Protein 3BY7 (pdb70)

Nearest PDB structures (foldseek):
  3by7-assembly1_A  TM=1.013E+00  e=6.788E-13  uncultured marine organism
  3by7-assembly1_C  TM=1.006E+00  e=1.537E-12  uncultured marine organism
  3by7-assembly1_D  TM=9.996E-01  e=2.019E-12  uncultured marine organism
  7xm1-assembly1_A  TM=9.573E-01  e=9.671E-11  synthetic construct
  7eq9-assembly1_A  TM=9.601E-01  e=1.496E-10  synthetic construct

B-factor: mean 41.87, std 3.25, range [25.96, 72.73]

Structure (mmCIF, N/CA/C/O backbone):
data_3BY7
#
_entry.id   3BY7
#
_cell.length_a   108.250
_cell.length_b   77.180
_cell.length_c   71.470
_cell.angle_alpha   90.000
_cell.angle_beta   113.820
_cell.angle_gamma   90.000
#
_symmetry.space_group_name_H-M   'C 1 2 1'
#
loop_
_entity.id
_entity.type
_entity.pdbx_description
1 polymer 'uncharacterized protein'
2 water water
#
loop_
_atom_site.group_PDB
_atom_site.id
_atom_site.type_symbol
_atom_site.label_atom_id
_atom_site.label_alt_id
_atom_site.label_comp_id
_atom_site.label_asym_id
_atom_site.label_entity_id
_atom_site.label_seq_id
_atom_site.pdbx_PDB_ins_code
_atom_site.Cartn_x
_atom_site.Cartn_y
_atom_site.Cartn_z
_atom_site.occupancy
_atom_site.B_iso_or_equiv
_atom_site.auth_seq_id
_atom_site.auth_comp_id
_atom_site.auth_asym_id
_atom_site.auth_atom_id
_atom_site.pdbx_PDB_model_num
ATOM 1 N N . LYS A 1 3 ? -71.566 50.991 0.295 1.00 42.15 2 LYS A N 1
ATOM 2 C CA . LYS A 1 3 ? -71.687 50.370 1.652 1.00 42.33 2 LYS A CA 1
ATOM 3 C C . LYS A 1 3 ? -72.377 48.999 1.538 1.00 42.41 2 LYS A C 1
ATOM 4 O O . LYS A 1 3 ? -73.435 48.893 0.928 1.00 42.04 2 LYS A O 1
ATOM 9 N N . ASN A 1 4 ? -71.779 47.965 2.132 1.00 42.40 3 ASN A N 1
ATOM 10 C CA . ASN A 1 4 ? -72.249 46.577 1.990 1.00 42.21 3 ASN A CA 1
ATOM 11 C C . ASN A 1 4 ? -72.176 45.816 3.323 1.00 41.56 3 ASN A C 1
ATOM 12 O O . ASN A 1 4 ? -71.158 45.202 3.630 1.00 42.23 3 ASN A O 1
ATOM 17 N N . ILE A 1 5 ? -73.262 45.852 4.095 1.00 40.98 4 ILE A N 1
ATOM 18 C CA . ILE A 1 5 ? -73.308 45.242 5.417 1.00 40.70 4 ILE A CA 1
ATOM 19 C C . ILE A 1 5 ? -73.672 43.767 5.292 1.00 40.85 4 ILE A C 1
ATOM 20 O O . ILE A 1 5 ? -74.719 43.432 4.745 1.00 40.42 4 ILE A O 1
ATOM 25 N N . LYS A 1 6 ? -72.796 42.892 5.798 1.00 40.94 5 LYS A N 1
ATOM 26 C CA . LYS A 1 6 ? -73.011 41.450 5.733 1.00 40.73 5 LYS A CA 1
ATOM 27 C C . LYS A 1 6 ? -72.612 40.816 7.056 1.00 40.66 5 LYS A C 1
ATOM 28 O O . LYS A 1 6 ? -71.956 41.456 7.879 1.00 40.83 5 LYS A O 1
ATOM 33 N N . ILE A 1 7 ? -73.026 39.566 7.259 1.00 40.68 6 ILE A N 1
ATOM 34 C CA . ILE A 1 7 ? -72.650 38.802 8.446 1.00 40.94 6 ILE A CA 1
ATOM 35 C C . ILE A 1 7 ? -71.759 37.642 8.058 1.00 41.39 6 ILE A C 1
ATOM 36 O O . ILE A 1 7 ? -72.153 36.797 7.267 1.00 42.24 6 ILE A O 1
ATOM 49 N N . ARG A 1 9 ? -69.759 34.287 9.335 1.00 41.64 8 ARG A N 1
ATOM 50 C CA . ARG A 1 9 ? -69.444 33.301 10.357 1.00 41.62 8 ARG A CA 1
ATOM 51 C C . ARG A 1 9 ? -67.968 32.972 10.204 1.00 40.57 8 ARG A C 1
ATOM 52 O O . ARG A 1 9 ? -67.542 32.481 9.168 1.00 41.33 8 ARG A O 1
ATOM 60 N N . LEU A 1 10 ? -67.178 33.246 11.222 1.00 39.77 9 LEU A N 1
ATOM 61 C CA . LEU A 1 10 ? -65.771 32.903 11.150 1.00 40.20 9 LEU A CA 1
ATOM 62 C C . LEU A 1 10 ? -65.528 31.444 11.488 1.00 40.53 9 LEU A C 1
ATOM 63 O O . LEU A 1 10 ? -66.380 30.768 12.019 1.00 41.07 9 LEU A O 1
ATOM 68 N N . VAL A 1 11 ? -64.344 30.975 11.143 1.00 40.91 10 VAL A N 1
ATOM 69 C CA . VAL A 1 11 ? -63.953 29.590 11.338 1.00 41.03 10 VAL A CA 1
ATOM 70 C C . VAL A 1 11 ? -63.725 29.339 12.837 1.00 41.29 10 VAL A C 1
ATOM 71 O O . VAL A 1 11 ? -63.813 28.218 13.310 1.00 41.32 10 VAL A O 1
ATOM 75 N N . THR A 1 12 ? -63.475 30.413 13.579 1.00 41.82 11 THR A N 1
ATOM 76 C CA . THR A 1 12 ? -63.404 30.393 15.039 1.00 41.91 11 THR A CA 1
ATOM 77 C C . THR A 1 12 ? -64.782 30.344 15.734 1.00 42.48 11 THR A C 1
ATOM 78 O O . THR A 1 12 ? -64.839 30.360 16.963 1.00 43.09 11 THR A O 1
ATOM 82 N N . GLY A 1 13 ? -65.881 30.314 14.977 1.00 42.49 12 GLY A N 1
ATOM 83 C CA . GLY A 1 13 ? -67.221 30.162 15.561 1.00 42.13 12 GLY A CA 1
ATOM 84 C C . GLY A 1 13 ? -68.066 31.434 15.627 1.00 42.16 12 GLY A C 1
ATOM 85 O O . GLY A 1 13 ? -69.295 31.378 15.617 1.00 42.66 12 GLY A O 1
ATOM 86 N N . GLU A 1 14 ? -67.412 32.579 15.662 1.00 41.68 13 GLU A N 1
ATOM 87 C CA . GLU A 1 14 ? -68.072 33.847 15.901 1.00 42.92 13 GLU A CA 1
ATOM 88 C C . GLU A 1 14 ? -68.885 34.297 14.697 1.00 41.45 13 GLU A C 1
ATOM 89 O O . GLU A 1 14 ? -68.630 33.867 13.575 1.00 41.28 13 GLU A O 1
ATOM 95 N N . ASP A 1 15 ? -69.856 35.178 14.950 1.00 41.29 14 ASP A N 1
ATOM 96 C CA . ASP A 1 15 ? -70.603 35.870 13.904 1.00 41.09 14 ASP A CA 1
ATOM 97 C C . ASP A 1 15 ? -70.245 37.334 13.946 1.00 40.77 14 ASP A C 1
ATOM 98 O O . ASP A 1 15 ? -70.450 37.985 14.966 1.00 40.53 14 ASP A O 1
ATOM 103 N N . ILE A 1 16 ? -69.716 37.846 12.835 1.00 41.12 15 ILE A N 1
ATOM 104 C CA . ILE A 1 16 ? -69.275 39.244 12.722 1.00 41.39 15 ILE A CA 1
ATOM 105 C C . ILE A 1 16 ? -70.210 40.011 11.774 1.00 41.59 15 ILE A C 1
ATOM 106 O O . ILE A 1 16 ? -70.688 39.451 10.790 1.00 42.64 15 ILE A O 1
ATOM 111 N N . ILE A 1 17 ? -70.467 41.285 12.059 1.00 40.77 16 ILE A N 1
ATOM 112 C CA . ILE A 1 17 ? -71.250 42.118 11.149 1.00 40.55 16 ILE A CA 1
ATOM 113 C C . ILE A 1 17 ? -70.477 43.396 10.849 1.00 41.25 16 ILE A C 1
ATOM 114 O O . ILE A 1 17 ? -69.948 44.053 11.751 1.00 41.86 16 ILE A O 1
ATOM 119 N N . GLY A 1 18 ? -70.410 43.749 9.571 1.00 41.22 17 GLY A N 1
ATOM 120 C CA . GLY A 1 18 ? -69.633 44.904 9.165 1.00 41.37 17 GLY A CA 1
ATOM 121 C C . GLY A 1 18 ? -69.776 45.254 7.698 1.00 41.34 17 GLY A C 1
ATOM 122 O O . GLY A 1 18 ? -70.415 44.529 6.932 1.00 40.98 17 GLY A O 1
ATOM 123 N N . ASN A 1 19 ? -69.183 46.390 7.330 1.00 41.43 18 ASN A N 1
ATOM 124 C CA . ASN A 1 19 ? -69.102 46.836 5.949 1.00 41.21 18 ASN A CA 1
ATOM 125 C C . ASN A 1 19 ? -67.960 46.111 5.224 1.00 41.31 18 ASN A C 1
ATOM 126 O O . ASN A 1 19 ? -66.784 46.361 5.476 1.00 41.23 18 ASN A O 1
ATOM 131 N N . ILE A 1 20 ? -68.339 45.243 4.295 1.00 41.42 19 ILE A N 1
ATOM 132 C CA . ILE A 1 20 ? -67.452 44.261 3.683 1.00 41.15 19 ILE A CA 1
ATOM 133 C C . ILE A 1 20 ? -67.135 44.646 2.253 1.00 40.81 19 ILE A C 1
ATOM 134 O O . ILE A 1 20 ? -68.033 45.018 1.510 1.00 40.90 19 ILE A O 1
ATOM 139 N N . SER A 1 21 ? -65.869 44.541 1.868 1.00 40.88 20 SER A N 1
ATOM 140 C CA . SER A 1 21 ? -65.482 44.583 0.454 1.00 41.24 20 SER A CA 1
ATOM 141 C C . SER A 1 21 ? -64.469 43.484 0.168 1.00 41.19 20 SER A C 1
ATOM 142 O O . SER A 1 21 ? -63.539 43.292 0.938 1.00 40.49 20 SER A O 1
ATOM 145 N N . GLU A 1 22 ? -64.677 42.761 -0.935 1.00 41.99 21 GLU A N 1
ATOM 146 C CA . GLU A 1 22 ? -63.867 41.581 -1.297 1.00 42.64 21 GLU A CA 1
ATOM 147 C C . GLU A 1 22 ? -62.949 41.873 -2.489 1.00 42.45 21 GLU A C 1
ATOM 148 O O . GLU A 1 22 ? -63.346 41.694 -3.636 1.00 42.72 21 GLU A O 1
ATOM 154 N N . SER A 1 23 ? -61.727 42.316 -2.211 1.00 42.75 22 SER A N 1
ATOM 155 C CA . SER A 1 23 ? -60.705 42.518 -3.243 1.00 42.57 22 SER A CA 1
ATOM 156 C C . SER A 1 23 ? -59.619 41.452 -3.112 1.00 42.33 22 SER A C 1
ATOM 157 O O . SER A 1 23 ? -59.285 41.041 -2.010 1.00 42.86 22 SER A O 1
ATOM 160 N N . GLN A 1 24 ? -59.047 41.017 -4.229 1.00 43.01 23 GLN A N 1
ATOM 161 C CA . GLN A 1 24 ? -58.101 39.887 -4.225 1.00 43.24 23 GLN A CA 1
ATOM 162 C C . GLN A 1 24 ? -58.839 38.690 -3.601 1.00 43.07 23 GLN A C 1
ATOM 163 O O . GLN A 1 24 ? -60.066 38.560 -3.792 1.00 44.45 23 GLN A O 1
ATOM 169 N N . GLY A 1 25 ? -58.127 37.838 -2.856 1.00 41.82 24 GLY A N 1
ATOM 170 C CA . GLY A 1 25 ? -58.779 36.801 -2.039 1.00 41.95 24 GLY A CA 1
ATOM 171 C C . GLY A 1 25 ? -58.902 37.222 -0.578 1.00 41.79 24 GLY A C 1
ATOM 172 O O . GLY A 1 25 ? -58.816 36.384 0.325 1.00 42.34 24 GLY A O 1
ATOM 173 N N . LEU A 1 26 ? -59.086 38.523 -0.351 1.00 41.10 25 LEU A N 1
ATOM 174 C CA . LEU A 1 26 ? -59.139 39.099 0.989 1.00 40.73 25 LEU A CA 1
ATOM 175 C C . LEU A 1 26 ? -60.416 39.896 1.201 1.00 40.78 25 LEU A C 1
ATOM 176 O O . LEU A 1 26 ? -60.929 40.546 0.282 1.00 40.68 25 LEU A O 1
ATOM 181 N N . ILE A 1 27 ? -60.899 39.869 2.433 1.00 40.05 26 ILE A N 1
ATOM 182 C CA . ILE A 1 27 ? -62.084 40.586 2.807 1.00 39.81 26 ILE A CA 1
ATOM 183 C C . ILE A 1 27 ? -61.635 41.712 3.708 1.00 40.13 26 ILE A C 1
ATOM 184 O O . ILE A 1 27 ? -60.927 41.467 4.675 1.00 40.47 26 ILE A O 1
ATOM 189 N N . THR A 1 28 ? -62.004 4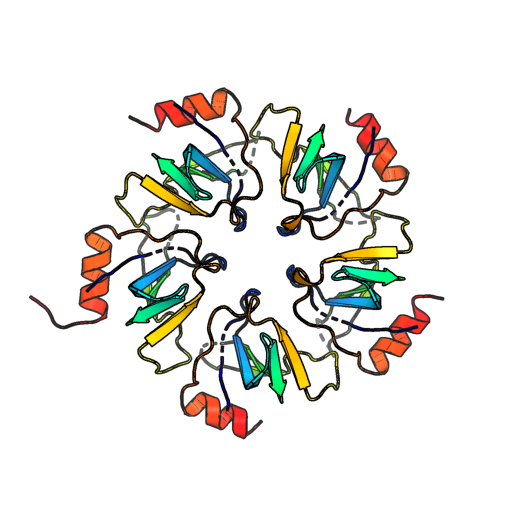2.946 3.371 1.00 40.60 27 THR A N 1
ATOM 190 C CA . THR A 1 28 ? -61.727 44.088 4.243 1.00 40.88 27 THR A CA 1
ATOM 191 C C . THR A 1 28 ? -63.006 44.476 4.955 1.00 41.36 27 THR A C 1
ATOM 192 O O . THR A 1 28 ? -64.027 44.703 4.304 1.00 41.83 27 THR A O 1
ATOM 196 N N . ILE A 1 29 ? -62.929 44.584 6.283 1.00 41.90 28 ILE A N 1
ATOM 197 C CA . ILE A 1 29 ? -64.084 44.908 7.118 1.00 42.23 28 ILE A CA 1
ATOM 198 C C . ILE A 1 29 ? -63.915 46.276 7.787 1.00 41.44 28 ILE A C 1
ATOM 199 O O . ILE A 1 29 ? -62.885 46.555 8.417 1.00 40.80 28 ILE A O 1
ATOM 204 N N . LYS A 1 30 ? -64.930 47.124 7.637 1.00 41.33 29 LYS A N 1
ATOM 205 C CA . LYS A 1 30 ? -64.996 48.400 8.355 1.00 40.82 29 LYS A CA 1
ATOM 206 C C . LYS A 1 30 ? -66.131 48.343 9.390 1.00 40.76 29 LYS A C 1
ATOM 207 O O . LYS A 1 30 ? -67.172 47.738 9.143 1.00 40.14 29 LYS A O 1
ATOM 212 N N . LYS A 1 31 ? -65.897 48.942 10.558 1.00 40.71 30 LYS A N 1
ATOM 213 C CA . LYS A 1 31 ? -66.880 48.975 11.653 1.00 40.43 30 LYS A CA 1
ATOM 214 C C . LYS A 1 31 ? -67.429 47.568 11.986 1.00 40.71 30 LYS A C 1
ATOM 215 O O . LYS A 1 31 ? -68.630 47.299 11.852 1.00 40.23 30 LYS A O 1
ATOM 218 N N . ALA A 1 32 ? -66.534 46.683 12.425 1.00 40.73 31 ALA A N 1
ATOM 219 C CA . ALA A 1 32 ? -66.866 45.274 12.674 1.00 40.60 31 ALA A CA 1
ATOM 220 C C . ALA A 1 32 ? -67.381 44.993 14.094 1.00 40.79 31 ALA A C 1
ATOM 221 O O . ALA A 1 32 ? -66.724 45.336 15.071 1.00 41.29 31 ALA A O 1
ATOM 223 N N . PHE A 1 33 ? -68.528 44.329 14.210 1.00 40.73 32 PHE A N 1
ATOM 224 C CA . PHE A 1 33 ? -69.073 43.957 15.523 1.00 40.82 32 PHE A CA 1
ATOM 225 C C . PHE A 1 33 ? -69.379 42.471 15.620 1.00 40.49 32 PHE A C 1
ATOM 226 O O . PHE A 1 33 ? -69.877 41.879 14.660 1.00 40.36 32 PHE A O 1
ATOM 234 N N . VAL A 1 34 ? -69.113 41.888 16.791 1.00 39.94 33 VAL A N 1
ATOM 235 C CA . VAL A 1 34 ? -69.494 40.504 17.066 1.00 39.88 33 VAL A CA 1
ATOM 236 C C . VAL A 1 34 ? -70.924 40.483 17.562 1.00 39.85 33 VAL A C 1
ATOM 237 O O . VAL A 1 34 ? -71.291 41.304 18.382 1.00 40.66 33 VAL A O 1
ATOM 241 N N . ILE A 1 35 ? -71.715 39.538 17.062 1.00 40.09 34 ILE A N 1
ATOM 242 C CA . ILE A 1 35 ? -73.091 39.328 17.505 1.00 40.20 34 ILE A CA 1
ATOM 243 C C . ILE A 1 35 ? -73.123 38.298 18.622 1.00 40.68 34 ILE A C 1
ATOM 244 O O . ILE A 1 35 ? -73.015 37.103 18.369 1.00 41.36 34 ILE A O 1
ATOM 249 N N . ILE A 1 36 ? -73.264 38.765 19.855 1.00 40.91 35 ILE A N 1
ATOM 250 C CA . ILE A 1 36 ? -73.391 37.884 21.018 1.00 40.78 35 ILE A CA 1
ATOM 251 C C . ILE A 1 36 ? -74.877 37.742 21.419 1.00 40.74 35 ILE A C 1
ATOM 252 O O . ILE A 1 36 ? -75.516 38.724 21.827 1.00 40.45 35 ILE A O 1
ATOM 257 N N . PRO A 1 37 ? -75.443 36.534 21.288 1.00 40.58 36 PRO A N 1
ATOM 258 C CA . PRO A 1 37 ? -76.807 36.301 21.750 1.00 41.17 36 PRO A CA 1
ATOM 259 C C . PRO A 1 37 ? -76.848 35.905 23.220 1.00 41.50 36 PRO A C 1
ATOM 260 O O . PRO A 1 37 ? -75.830 35.505 23.775 1.00 42.23 36 PRO A O 1
ATOM 272 N N . GLN A 1 39 ? -79.899 34.591 26.665 1.00 42.67 38 GLN A N 1
ATOM 273 C CA . GLN A 1 39 ? -81.268 34.222 27.055 1.00 41.94 38 GLN A CA 1
ATOM 274 C C . GLN A 1 39 ? -81.526 34.527 28.524 1.00 41.51 38 GLN A C 1
ATOM 275 O O . GLN A 1 39 ? -80.920 35.425 29.097 1.00 40.85 38 GLN A O 1
ATOM 278 N N . PRO A 1 45 ? -87.576 34.820 23.940 1.00 43.35 44 PRO A N 1
ATOM 279 C CA . PRO A 1 45 ? -87.256 35.864 22.962 1.00 43.27 44 PRO A CA 1
ATOM 280 C C . PRO A 1 45 ? -85.789 36.295 23.063 1.00 43.39 44 PRO A C 1
ATOM 281 O O . PRO A 1 45 ? -85.448 37.056 23.965 1.00 43.66 44 PRO A O 1
ATOM 285 N N . VAL A 1 46 ? -84.938 35.819 22.147 1.00 43.45 45 VAL A N 1
ATOM 286 C CA . VAL A 1 46 ? -83.477 35.984 22.272 1.00 43.44 45 VAL A CA 1
ATOM 287 C C . VAL A 1 46 ? -82.970 37.388 21.933 1.00 43.13 45 VAL A C 1
ATOM 288 O O . VAL A 1 46 ? -83.307 37.952 20.892 1.00 43.47 45 VAL A O 1
ATOM 292 N N . GLN A 1 47 ? -82.139 37.927 22.817 1.00 42.44 46 GLN A N 1
ATOM 293 C CA . GLN A 1 47 ? -81.598 39.266 22.665 1.00 41.98 46 GLN A CA 1
ATOM 294 C C . GLN A 1 47 ? -80.202 39.180 22.088 1.00 41.51 46 GLN A C 1
ATOM 295 O O . GLN A 1 47 ? -79.342 38.483 22.621 1.00 41.31 46 GLN A O 1
ATOM 301 N N . LEU A 1 48 ? -79.987 39.907 21.000 1.00 41.52 47 LEU A N 1
ATOM 302 C CA . LEU A 1 48 ? -78.677 39.988 20.351 1.00 41.03 47 LEU A CA 1
ATOM 303 C C . LEU A 1 48 ? -77.959 41.239 20.814 1.00 40.78 47 LEU A C 1
ATOM 304 O O . LEU A 1 48 ? -78.558 42.303 20.894 1.00 41.48 47 LEU A O 1
ATOM 309 N N . VAL A 1 49 ? -76.675 41.116 21.108 1.00 40.64 48 VAL A N 1
ATOM 310 C CA . VAL A 1 49 ? -75.862 42.277 21.458 1.00 40.28 48 VAL A CA 1
ATOM 311 C C . VAL A 1 49 ? -74.676 42.397 20.504 1.00 40.40 48 VAL A C 1
ATOM 312 O O . VAL A 1 49 ? -73.961 41.427 20.253 1.00 40.87 48 VAL A O 1
ATOM 316 N N . LEU A 1 50 ? -74.494 43.595 19.966 1.00 40.45 49 LEU A N 1
ATOM 317 C CA . LEU A 1 50 ? -73.349 43.900 19.123 1.00 40.46 49 LEU A CA 1
ATOM 318 C C . LEU A 1 50 ? -72.260 44.523 19.986 1.00 40.76 49 LEU A C 1
ATOM 319 O O . LEU A 1 50 ? -72.492 45.508 20.681 1.00 40.79 49 LEU A O 1
ATOM 324 N N . SER A 1 51 ? -71.074 43.930 19.938 1.00 41.36 50 SER A N 1
ATOM 325 C CA . SER A 1 51 ? -69.898 44.478 20.594 1.00 41.30 50 SER A CA 1
ATOM 326 C C . SER A 1 51 ? -68.738 44.535 19.610 1.00 41.52 50 SER A C 1
ATOM 327 O O . SER A 1 51 ? -68.618 43.649 18.754 1.00 41.97 50 SER A O 1
ATOM 330 N N . PRO A 1 52 ? -67.874 45.558 19.724 1.00 41.64 51 PRO A N 1
ATOM 331 C CA . PRO A 1 52 ? -66.737 45.699 18.804 1.00 41.36 51 PRO A CA 1
ATOM 332 C C . PRO A 1 52 ? -65.895 44.436 18.717 1.00 41.18 51 PRO A C 1
ATOM 333 O O . PRO A 1 52 ? -65.560 43.846 19.734 1.00 41.06 51 PRO A O 1
ATOM 337 N N . TRP A 1 53 ? -65.581 44.023 17.500 1.00 41.44 52 TRP A N 1
ATOM 338 C CA . TRP A 1 53 ? -64.948 42.733 17.262 1.00 41.57 52 TRP A CA 1
ATOM 339 C C . TRP A 1 53 ? -63.523 42.685 17.758 1.00 41.30 52 TRP A C 1
ATOM 340 O O . TRP A 1 53 ? -63.122 41.724 18.411 1.00 42.09 52 TRP A O 1
ATOM 351 N N . GLN A 1 54 ? -62.764 43.722 17.436 1.00 41.32 53 GLN A N 1
ATOM 352 C CA . GLN A 1 54 ? -61.364 43.792 17.806 1.00 41.86 53 GLN A CA 1
ATOM 353 C C . GLN A 1 54 ? -61.204 44.985 18.741 1.00 41.66 53 GLN A C 1
ATOM 354 O O . GLN A 1 54 ? -60.925 46.099 18.290 1.00 42.47 53 GLN A O 1
ATOM 360 N N . PRO A 1 55 ? -61.383 44.762 20.051 1.00 41.21 54 PRO A N 1
ATOM 361 C CA . PRO A 1 55 ? -61.341 45.872 20.999 1.00 40.83 54 PRO A CA 1
ATOM 362 C C . PRO A 1 55 ? -59.930 46.342 21.309 1.00 40.68 54 PRO A C 1
ATOM 363 O O . PRO A 1 55 ? -59.762 47.416 21.876 1.00 41.52 54 PRO A O 1
ATOM 367 N N . TYR A 1 56 ? -58.929 45.552 20.937 1.00 40.33 55 TYR A N 1
ATOM 368 C CA . TYR A 1 56 ? -57.545 45.887 21.209 1.00 40.45 55 TYR A CA 1
ATOM 369 C C . TYR A 1 56 ? -56.878 46.756 20.144 1.00 40.60 55 TYR A C 1
ATOM 370 O O . TYR A 1 56 ? -55.667 46.910 20.170 1.00 40.90 55 TYR A O 1
ATOM 379 N N . THR A 1 57 ? -57.646 47.326 19.222 1.00 40.54 56 THR A N 1
ATOM 380 C CA . THR A 1 57 ? -57.075 48.125 18.143 1.00 40.25 56 THR A CA 1
ATOM 381 C C . THR A 1 57 ? -57.973 49.280 17.732 1.00 40.71 56 THR A C 1
ATOM 382 O O . THR A 1 57 ? -59.186 49.190 17.854 1.00 40.96 56 THR A O 1
ATOM 386 N N . ASP A 1 58 ? -57.366 50.345 17.213 1.00 41.12 57 ASP A N 1
ATOM 387 C CA . ASP A 1 58 ? -58.111 51.508 16.7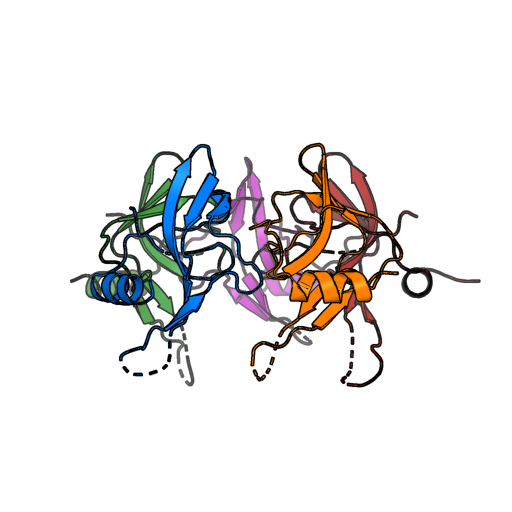31 1.00 41.54 57 ASP A CA 1
ATOM 388 C C . ASP A 1 58 ? -58.302 51.462 15.212 1.00 40.95 57 ASP A C 1
ATOM 389 O O . ASP A 1 58 ? -58.926 52.357 14.636 1.00 40.81 57 ASP A O 1
ATOM 394 N N . ASP A 1 59 ? -57.776 50.421 14.574 1.00 40.57 58 ASP A N 1
ATOM 395 C CA . ASP A 1 59 ? -57.821 50.287 13.117 1.00 40.91 58 ASP A CA 1
ATOM 396 C C . ASP A 1 59 ? -59.244 50.374 12.564 1.00 40.94 58 ASP A C 1
ATOM 397 O O . ASP A 1 59 ? -60.162 49.777 13.114 1.00 41.22 58 ASP A O 1
ATOM 402 N N . LYS A 1 60 ? -59.417 51.127 11.480 1.00 41.44 59 LYS A N 1
ATOM 403 C CA . LYS A 1 60 ? -60.730 51.313 10.863 1.00 41.62 59 LYS A CA 1
ATOM 404 C C . LYS A 1 60 ? -61.049 50.132 9.937 1.00 42.15 59 LYS A C 1
ATOM 405 O O . LYS A 1 60 ? -62.190 49.660 9.879 1.00 42.63 59 LYS A O 1
ATOM 407 N N . GLU A 1 61 ? -60.030 49.656 9.226 1.00 41.81 60 GLU A N 1
ATOM 408 C CA . GLU A 1 61 ? -60.175 48.556 8.304 1.00 41.35 60 GLU A CA 1
ATOM 409 C C . GLU A 1 61 ? -59.402 47.326 8.841 1.00 41.39 60 GLU A C 1
ATOM 410 O O . GLU A 1 61 ? -58.311 47.456 9.403 1.00 41.19 60 GLU A O 1
ATOM 412 N N . ILE A 1 62 ? -60.006 46.145 8.700 1.00 41.14 61 ILE A N 1
ATOM 413 C CA . ILE A 1 62 ? -59.413 44.883 9.129 1.00 40.60 61 ILE A CA 1
ATOM 414 C C . ILE A 1 62 ? -59.527 43.880 7.989 1.00 40.76 61 ILE A C 1
ATOM 415 O O . ILE A 1 62 ? -60.595 43.723 7.382 1.00 40.16 61 ILE A O 1
ATOM 420 N N . VAL A 1 63 ? -58.414 43.212 7.702 1.00 40.65 62 VAL A N 1
ATOM 421 C CA . VAL A 1 63 ? -58.329 42.297 6.584 1.00 40.68 62 VAL A CA 1
ATOM 422 C C . VAL A 1 63 ? -58.266 40.845 7.070 1.00 40.89 62 VAL A C 1
ATOM 423 O O . VAL A 1 63 ? -57.489 40.525 7.960 1.00 40.43 62 VAL A O 1
ATOM 427 N N . ILE A 1 64 ? -59.139 40.001 6.509 1.00 41.10 63 ILE A N 1
ATOM 428 C CA . ILE A 1 64 ? -59.136 38.554 6.755 1.00 41.90 63 ILE A CA 1
ATOM 429 C C . ILE A 1 64 ? -59.117 37.819 5.433 1.00 41.45 63 ILE A C 1
ATOM 430 O O . ILE A 1 64 ? -59.749 38.239 4.483 1.00 42.17 63 ILE A O 1
ATOM 435 N N . ASP A 1 65 ? -58.387 36.714 5.379 1.00 41.18 64 ASP A N 1
ATOM 436 C CA . ASP A 1 65 ? -58.385 35.871 4.207 1.00 40.87 64 ASP A CA 1
ATOM 437 C C . ASP A 1 65 ? -59.725 35.161 4.202 1.00 40.76 64 ASP A C 1
ATOM 438 O O . ASP A 1 65 ? -60.244 34.799 5.257 1.00 40.31 64 ASP A O 1
ATOM 443 N N . ASP A 1 66 ? -60.299 34.986 3.019 1.00 41.18 65 ASP A N 1
ATOM 444 C CA . ASP A 1 66 ? -61.640 34.440 2.919 1.00 41.86 65 ASP A CA 1
ATOM 445 C C . ASP A 1 66 ? -61.694 32.976 3.319 1.00 41.08 65 ASP A C 1
ATOM 446 O O . ASP A 1 66 ? -62.742 32.479 3.645 1.00 42.72 65 ASP A O 1
ATOM 451 N N . SER A 1 67 ? -60.566 32.293 3.358 1.00 40.30 66 SER A N 1
ATOM 452 C CA . SER A 1 67 ? -60.548 30.913 3.866 1.00 39.77 66 SER A CA 1
ATOM 453 C C . SER A 1 67 ? -60.918 30.804 5.357 1.00 39.97 66 SER A C 1
ATOM 454 O O . SER A 1 67 ? -61.199 29.734 5.835 1.00 40.20 66 SER A O 1
ATOM 457 N N . LYS A 1 68 ? -60.885 31.915 6.086 1.00 40.32 67 LYS A N 1
ATOM 458 C CA . LYS A 1 68 ? -61.198 31.929 7.507 1.00 39.76 67 LYS A CA 1
ATOM 459 C C . LYS A 1 68 ? -62.665 32.249 7.730 1.00 40.45 67 LYS A C 1
ATOM 460 O O . LYS A 1 68 ? -63.073 32.400 8.882 1.00 40.45 67 LYS A O 1
ATOM 466 N N . VAL A 1 69 ? -63.444 32.360 6.641 1.00 40.38 68 VAL A N 1
ATOM 467 C CA . VAL A 1 69 ? -64.873 32.647 6.713 1.00 39.93 68 VAL A CA 1
ATOM 468 C C . VAL A 1 69 ? -65.688 31.467 6.158 1.00 39.88 68 VAL A C 1
ATOM 469 O O . VAL A 1 69 ? -65.453 31.026 5.037 1.00 39.43 68 VAL A O 1
ATOM 473 N N . ILE A 1 70 ? -66.639 30.964 6.952 1.00 39.95 69 ILE A N 1
ATOM 474 C CA . ILE A 1 70 ? -67.450 29.827 6.561 1.00 39.96 69 ILE A CA 1
ATOM 475 C C . ILE A 1 70 ? -68.631 30.303 5.717 1.00 39.13 69 ILE A C 1
ATOM 476 O O . ILE A 1 70 ? -68.983 29.634 4.729 1.00 39.32 69 ILE A O 1
ATOM 481 N N . THR A 1 71 ? -69.251 31.421 6.092 1.00 36.29 70 THR A N 1
ATOM 482 C CA . THR A 1 71 ? -70.354 31.937 5.295 1.00 36.56 70 THR A CA 1
ATOM 483 C C . THR A 1 71 ? -70.409 33.435 5.331 1.00 37.62 70 THR A C 1
ATOM 484 O O . THR A 1 71 ? -70.035 34.054 6.323 1.00 38.35 70 THR A O 1
ATOM 488 N N . ILE A 1 72 ? -70.903 34.020 4.247 1.00 38.63 71 ILE A N 1
ATOM 489 C CA . ILE A 1 72 ? -71.195 35.453 4.221 1.00 38.65 71 ILE A CA 1
ATOM 490 C C . ILE A 1 72 ? -72.633 35.593 3.788 1.00 39.19 71 ILE A C 1
ATOM 491 O O . ILE A 1 72 ? -73.058 35.033 2.797 1.00 39.71 71 ILE A O 1
ATOM 496 N N . THR A 1 73 ? -73.380 36.362 4.548 1.00 40.46 72 THR A N 1
ATOM 497 C CA . THR A 1 73 ? -74.817 36.269 4.529 1.00 40.39 72 THR A CA 1
ATOM 498 C C . THR A 1 73 ? -75.377 37.660 4.840 1.00 40.48 72 THR A C 1
ATOM 499 O O . THR A 1 73 ? -74.785 38.394 5.618 1.00 40.82 72 THR A O 1
ATOM 503 N N . SER A 1 74 ? -76.482 38.038 4.202 1.00 41.05 73 SER A N 1
ATOM 504 C CA . SER A 1 74 ? -77.078 39.369 4.407 1.00 41.45 73 SER A CA 1
ATOM 505 C C . SER A 1 74 ? -78.068 39.369 5.569 1.00 41.23 73 SER A C 1
ATOM 506 O O . SER A 1 74 ? -78.967 38.544 5.607 1.00 41.35 73 SER A O 1
ATOM 509 N N . PRO A 1 75 ? -77.888 40.295 6.524 1.00 41.30 74 PRO A N 1
ATOM 510 C CA . PRO A 1 75 ? -78.656 40.318 7.769 1.00 41.40 74 PRO A CA 1
ATOM 511 C C . PRO A 1 75 ? -80.130 40.653 7.648 1.00 41.41 74 PRO A C 1
ATOM 512 O O . PRO A 1 75 ? -80.529 41.369 6.735 1.00 42.14 74 PRO A O 1
ATOM 516 N N . LYS A 1 76 ? -80.925 40.154 8.593 1.00 41.58 75 LYS A N 1
ATOM 517 C CA . LYS A 1 76 ? -82.328 40.556 8.720 1.00 41.35 75 LYS A CA 1
ATOM 518 C C . LYS A 1 76 ? -82.426 42.052 9.036 1.00 41.52 75 LYS A C 1
ATOM 519 O O . LYS A 1 76 ? -81.501 42.637 9.623 1.00 41.52 75 LYS A O 1
ATOM 525 N N . ASP A 1 77 ? -83.553 42.656 8.652 1.00 41.82 76 ASP A N 1
ATOM 526 C CA . ASP A 1 77 ? -83.745 44.111 8.756 1.00 41.95 76 ASP A CA 1
ATOM 527 C C . ASP A 1 77 ? -83.530 44.641 10.184 1.00 42.27 76 ASP A C 1
ATOM 528 O O . ASP A 1 77 ? -82.849 45.656 10.385 1.00 42.31 76 ASP A O 1
ATOM 530 N N . ASP A 1 78 ? -84.096 43.944 11.168 1.00 42.17 77 ASP A N 1
ATOM 531 C CA . ASP A 1 78 ? -83.927 44.328 12.568 1.00 42.33 77 ASP A CA 1
ATOM 532 C C . ASP A 1 78 ? -82.441 44.412 12.988 1.00 42.65 77 ASP A C 1
ATOM 533 O O . ASP A 1 78 ? -82.083 45.289 13.782 1.00 43.24 77 ASP A O 1
ATOM 538 N N . ILE A 1 79 ? -81.579 43.545 12.436 1.00 41.68 78 ILE A N 1
ATOM 539 C CA . ILE A 1 79 ? -80.136 43.551 12.751 1.00 41.12 78 ILE A CA 1
ATOM 540 C C . ILE A 1 79 ? -79.391 44.705 12.059 1.00 40.95 78 ILE A C 1
ATOM 541 O O . ILE A 1 79 ? -78.478 45.303 12.638 1.00 40.24 78 ILE A O 1
ATOM 546 N N . ILE A 1 80 ? -79.781 45.028 10.829 1.00 41.08 79 ILE A N 1
ATOM 547 C CA . ILE A 1 80 ? -79.172 46.160 10.130 1.00 41.66 79 ILE A CA 1
ATOM 548 C C . ILE A 1 80 ? -79.490 47.463 10.865 1.00 41.44 79 ILE A C 1
ATOM 549 O O . ILE A 1 80 ? -78.612 48.310 11.045 1.00 41.36 79 ILE A O 1
ATOM 554 N N . LYS A 1 81 ? -80.746 47.624 11.280 1.00 41.03 80 LYS A N 1
ATOM 555 C CA . LYS A 1 81 ? -81.164 48.846 11.968 1.00 41.43 80 LYS A CA 1
ATOM 556 C C . LYS A 1 81 ? -80.303 49.072 13.207 1.00 41.40 80 LYS A C 1
ATOM 557 O O . LYS A 1 81 ? -79.747 50.158 13.399 1.00 41.37 80 LYS A O 1
ATOM 559 N N . SER A 1 82 ? -80.175 48.038 14.032 1.00 41.27 81 SER A N 1
ATOM 560 C CA . SER A 1 82 ? -79.349 48.132 15.240 1.00 41.45 81 SER A CA 1
ATOM 561 C C . SER A 1 82 ? -77.886 48.399 14.906 1.00 41.39 81 SER A C 1
ATOM 562 O O . SER A 1 82 ? -77.222 49.194 15.582 1.00 41.42 81 SER A O 1
ATOM 565 N N . TYR A 1 83 ? -77.388 47.740 13.866 1.00 41.18 82 TYR A N 1
ATOM 566 C CA . TYR A 1 83 ? -76.030 47.984 13.412 1.00 41.10 82 TYR A CA 1
ATOM 567 C C . TYR A 1 83 ? -75.834 49.436 12.998 1.00 40.88 82 TYR A C 1
ATOM 568 O O . TYR A 1 83 ? -74.837 50.072 13.362 1.00 40.35 82 TYR A O 1
ATOM 577 N N . GLU A 1 84 ? -76.782 49.938 12.207 1.00 41.24 83 GLU A N 1
ATOM 578 C CA . GLU A 1 84 ? -76.738 51.304 11.719 1.00 41.31 83 GLU A CA 1
ATOM 579 C C . GLU A 1 84 ? -76.722 52.260 12.899 1.00 41.65 83 GLU A C 1
ATOM 580 O O . GLU A 1 84 ? -75.889 53.160 12.950 1.00 42.69 83 GLU A O 1
ATOM 582 N N . SER A 1 85 ? -77.613 52.041 13.862 1.00 41.65 84 SER A N 1
ATOM 583 C CA . SER A 1 85 ? -77.682 52.890 15.057 1.00 42.00 84 SER A CA 1
ATOM 584 C C . SER A 1 85 ? -76.451 52.759 15.972 1.00 42.54 84 SER A C 1
ATOM 585 O O . SER A 1 85 ? -76.139 53.667 16.735 1.00 42.59 84 SER A O 1
ATOM 588 N N . HIS A 1 86 ? -75.757 51.629 15.892 1.00 43.87 85 HIS A N 1
ATOM 589 C CA . HIS A 1 86 ? -74.442 51.466 16.534 1.00 45.67 85 HIS A CA 1
ATOM 590 C C . HIS A 1 86 ? -73.290 52.212 15.818 1.00 46.10 85 HIS A C 1
ATOM 591 O O . HIS A 1 86 ? -72.117 51.968 16.130 1.00 45.55 85 HIS A O 1
ATOM 598 N N . THR A 1 87 ? -73.613 53.103 14.871 1.00 46.77 86 THR A N 1
ATOM 599 C CA . THR A 1 87 ? -72.601 53.837 14.083 1.00 46.36 86 THR A CA 1
ATOM 600 C C . THR A 1 87 ? -73.207 54.933 13.179 1.00 46.80 86 THR A C 1
ATOM 601 O O . THR A 1 87 ? -73.724 55.963 13.649 1.00 46.94 86 THR A O 1
ATOM 605 N N . LYS B 1 3 ? -39.265 48.847 15.063 1.00 40.42 2 LYS B N 1
ATOM 606 C CA . LYS B 1 3 ? -40.131 47.970 15.884 1.00 42.25 2 LYS B CA 1
ATOM 607 C C . LYS B 1 3 ? -41.552 47.805 15.288 1.00 42.77 2 LYS B C 1
ATOM 608 O O . LYS B 1 3 ? -42.319 48.764 15.229 1.00 44.24 2 LYS B O 1
ATOM 613 N N . ASN B 1 4 ? -41.898 46.591 14.860 1.00 41.57 3 ASN B N 1
ATOM 614 C CA . ASN B 1 4 ? -43.199 46.336 14.252 1.00 41.57 3 ASN B CA 1
ATOM 615 C C . ASN B 1 4 ? -44.084 45.554 15.201 1.00 40.70 3 ASN B C 1
ATOM 616 O O . ASN B 1 4 ? -44.215 44.346 15.082 1.00 39.61 3 ASN B O 1
ATOM 621 N N . ILE B 1 5 ? -44.670 46.255 16.165 1.00 41.08 4 ILE B N 1
ATOM 622 C CA . ILE B 1 5 ? -45.504 45.605 17.171 1.00 40.83 4 ILE B CA 1
ATOM 623 C C . ILE B 1 5 ? -46.933 45.486 16.649 1.00 40.83 4 ILE B C 1
ATOM 624 O O . ILE B 1 5 ? -47.560 46.499 16.333 1.00 40.55 4 ILE B O 1
ATOM 629 N N . LYS B 1 6 ? -47.431 44.251 16.549 1.00 40.90 5 LYS B N 1
ATOM 630 C CA . LYS B 1 6 ? -48.770 43.971 16.015 1.00 40.87 5 LYS B CA 1
ATOM 631 C C . LYS B 1 6 ? -49.476 42.919 16.856 1.00 40.75 5 LYS B C 1
ATOM 632 O O . LYS B 1 6 ? -48.832 42.206 17.610 1.00 40.95 5 LYS B O 1
ATOM 638 N N . ILE B 1 7 ? -50.795 42.814 16.703 1.00 40.72 6 ILE B N 1
ATOM 639 C CA . ILE B 1 7 ? -51.585 41.806 17.407 1.00 40.74 6 ILE B CA 1
ATOM 640 C C . ILE B 1 7 ? -52.131 40.824 16.403 1.00 41.42 6 ILE B C 1
ATOM 641 O O . ILE B 1 7 ? -52.849 41.207 15.476 1.00 41.99 6 ILE B O 1
ATOM 654 N N . ARG B 1 9 ? -54.507 37.555 15.816 1.00 41.53 8 ARG B N 1
ATOM 655 C CA . ARG B 1 9 ? -55.470 36.575 16.301 1.00 41.79 8 ARG B CA 1
ATOM 656 C C . ARG B 1 9 ? -55.156 35.238 15.647 1.00 40.77 8 ARG B C 1
ATOM 657 O O . ARG B 1 9 ? -55.255 35.093 14.431 1.00 41.37 8 ARG B O 1
ATOM 665 N N . LEU B 1 10 ? -54.763 34.259 16.440 1.00 39.81 9 LEU B N 1
ATOM 666 C CA . LEU B 1 10 ? -54.476 32.959 15.870 1.00 40.27 9 LEU B CA 1
ATOM 667 C C . LEU B 1 10 ? -55.743 32.136 15.602 1.00 40.65 9 LEU B C 1
ATOM 668 O O . LEU B 1 10 ? -56.847 32.430 16.049 1.00 40.97 9 LEU B O 1
ATOM 673 N N . VAL B 1 11 ? -55.535 31.088 14.841 1.00 41.05 10 VAL B N 1
ATOM 674 C CA . VAL B 1 11 ? -56.582 30.201 14.401 1.00 41.11 10 VAL B CA 1
ATOM 675 C C . VAL B 1 11 ? -57.057 29.386 15.609 1.00 41.21 10 VAL B C 1
ATOM 676 O O . VAL B 1 11 ? -58.183 28.944 15.650 1.00 41.34 10 VAL B O 1
ATOM 680 N N . THR B 1 12 ? -56.193 29.238 16.608 1.00 41.74 11 THR B N 1
ATOM 681 C CA . THR B 1 12 ? -56.555 28.587 17.882 1.00 42.13 11 THR B CA 1
ATOM 682 C C . THR B 1 12 ? -57.338 29.498 18.863 1.00 42.48 11 THR B C 1
ATOM 683 O O . THR B 1 12 ? -57.610 29.096 19.988 1.00 42.83 11 THR B O 1
ATOM 687 N N . GLY B 1 13 ? -57.657 30.728 18.466 1.00 42.79 12 GLY B N 1
ATOM 688 C CA . GLY B 1 13 ? -58.482 31.617 19.301 1.00 42.25 12 GLY B CA 1
ATOM 689 C C . GLY B 1 13 ? -57.728 32.719 20.038 1.00 42.20 12 GLY B C 1
ATOM 690 O O . GLY B 1 13 ? -58.293 33.764 20.342 1.00 42.76 12 GLY B O 1
ATOM 691 N N . GLU B 1 14 ? -56.449 32.510 20.300 1.00 41.67 13 GLU B N 1
ATOM 692 C CA . GLU B 1 14 ? -55.682 33.417 21.157 1.00 42.90 13 GLU B CA 1
ATOM 693 C C . GLU B 1 14 ? -55.317 34.716 20.441 1.00 41.32 13 GLU B C 1
ATOM 694 O O . GLU B 1 14 ? -55.315 34.773 19.233 1.00 41.48 13 GLU B O 1
ATOM 700 N N . ASP B 1 15 ? -55.027 35.757 21.203 1.00 41.11 14 ASP B N 1
ATOM 701 C CA . ASP B 1 15 ? -54.502 37.000 20.654 1.00 41.18 14 ASP B CA 1
ATOM 702 C C . ASP B 1 15 ? -53.075 37.156 21.138 1.00 40.82 14 ASP B C 1
ATOM 703 O O . ASP B 1 15 ? -52.841 37.166 22.331 1.00 40.87 14 ASP B O 1
ATOM 708 N N . ILE B 1 16 ? -52.137 37.294 20.207 1.00 40.96 15 ILE B N 1
ATOM 709 C CA . ILE B 1 16 ? -50.714 37.404 20.504 1.00 41.23 15 ILE B CA 1
ATOM 710 C C . ILE B 1 16 ? -50.220 38.796 20.158 1.00 41.53 15 ILE B C 1
ATOM 711 O O . ILE B 1 16 ? -50.697 39.396 19.193 1.00 42.61 15 ILE B O 1
ATOM 716 N N . ILE B 1 17 ? -49.263 39.304 20.929 1.00 40.74 16 ILE B N 1
ATOM 717 C CA . ILE B 1 17 ? -48.661 40.593 20.649 1.00 40.60 16 ILE B CA 1
ATOM 718 C C . ILE B 1 17 ? -47.156 40.445 20.618 1.00 41.09 16 ILE B C 1
ATOM 719 O O . ILE B 1 17 ? -46.578 39.792 21.477 1.00 41.66 16 ILE B O 1
ATOM 724 N N . GLY B 1 18 ? -46.524 41.039 19.613 1.00 41.23 17 GLY B N 1
ATOM 725 C CA . GLY B 1 18 ? -45.080 40.917 19.450 1.00 41.44 17 GLY B CA 1
ATOM 726 C C . GLY B 1 18 ? -44.508 41.713 18.299 1.00 41.20 17 GLY B C 1
ATOM 727 O O . GLY B 1 18 ? -45.239 42.367 17.556 1.00 40.92 17 GLY B O 1
ATOM 728 N N . ASN B 1 19 ? -43.184 41.666 18.189 1.00 41.44 18 ASN B N 1
ATOM 729 C CA . ASN B 1 19 ? -42.435 42.274 17.091 1.00 41.11 18 ASN B CA 1
ATOM 730 C C . ASN B 1 19 ? -42.424 41.352 15.871 1.00 41.23 18 ASN B C 1
ATOM 731 O O . ASN B 1 19 ? -41.764 40.310 15.889 1.00 41.15 18 ASN B O 1
ATOM 736 N N . ILE B 1 20 ? -43.149 41.759 14.823 1.00 41.35 19 ILE B N 1
ATOM 737 C CA . ILE B 1 20 ? -43.514 40.906 13.682 1.00 41.05 19 ILE B CA 1
ATOM 738 C C . ILE B 1 20 ? -42.727 41.285 12.448 1.00 40.84 19 ILE B C 1
ATOM 739 O O . ILE B 1 20 ? -42.598 42.462 12.145 1.00 40.90 19 ILE B O 1
ATOM 744 N N . SER B 1 21 ? -42.189 40.287 11.745 1.00 41.02 20 SER B N 1
ATOM 745 C CA . SER B 1 21 ? -41.675 40.479 10.389 1.00 41.18 20 SER B CA 1
ATOM 746 C C . SER B 1 21 ? -42.187 39.362 9.472 1.00 41.33 20 SER B C 1
ATOM 747 O O . SER B 1 21 ? -42.146 38.182 9.841 1.00 40.72 20 SER B O 1
ATOM 750 N N . GLU B 1 22 ? -42.655 39.745 8.281 1.00 42.04 21 GLU B N 1
ATOM 751 C CA . GLU B 1 22 ? -43.263 38.811 7.315 1.00 42.62 21 GLU B CA 1
ATOM 752 C C . GLU B 1 22 ? -42.347 38.551 6.118 1.00 42.40 21 GLU B C 1
ATOM 753 O O . GLU B 1 22 ? -42.439 39.254 5.128 1.00 42.78 21 GLU B O 1
ATOM 759 N N . SER B 1 23 ? -41.475 37.548 6.194 1.00 42.75 22 SER B N 1
ATOM 760 C CA . SER B 1 23 ? -40.657 37.145 5.029 1.00 42.47 22 SER B CA 1
ATOM 761 C C . SER B 1 23 ? -41.164 35.811 4.509 1.00 42.37 22 SER B C 1
ATOM 762 O O . SER B 1 23 ? -41.625 34.965 5.272 1.00 42.88 22 SER B O 1
ATOM 764 N N . GLN B 1 24 ? -41.058 35.609 3.203 1.00 43.19 23 GLN B N 1
ATOM 765 C CA . GLN B 1 24 ? -41.629 34.417 2.551 1.00 43.33 23 GLN B CA 1
ATOM 766 C C . GLN B 1 24 ? -43.134 34.401 2.883 1.00 42.99 23 GLN B C 1
ATOM 767 O O . GLN B 1 24 ? -43.731 35.478 2.979 1.00 44.37 23 GLN B O 1
ATOM 773 N N . GLY B 1 25 ? -43.747 33.228 3.060 1.00 41.84 24 GLY B N 1
ATOM 774 C CA . GLY B 1 25 ? -45.116 33.150 3.602 1.00 41.90 24 GLY B CA 1
ATOM 775 C C . GLY B 1 25 ? -45.157 32.848 5.099 1.00 41.62 24 GLY B C 1
ATOM 776 O O . GLY B 1 25 ? -46.072 32.177 5.582 1.00 42.04 24 GLY B O 1
ATOM 777 N N . LEU B 1 26 ? -44.152 33.326 5.826 1.00 41.08 25 LEU B N 1
ATOM 778 C CA . LEU B 1 26 ? -43.996 33.040 7.251 1.00 40.80 25 LEU B CA 1
ATOM 779 C C . LEU B 1 26 ? -43.898 34.328 8.037 1.00 40.75 25 LEU B C 1
ATOM 780 O O . LEU B 1 26 ? -43.381 35.324 7.544 1.00 40.75 25 LEU B O 1
ATOM 785 N N . ILE B 1 27 ? -44.352 34.274 9.280 1.00 40.17 26 ILE B N 1
ATOM 786 C CA . ILE B 1 27 ? -44.262 35.397 10.186 1.00 39.90 26 ILE B CA 1
ATOM 787 C C . ILE B 1 27 ? -43.289 35.007 11.272 1.00 40.08 26 ILE B C 1
ATOM 788 O O . ILE B 1 27 ? -43.415 33.944 11.876 1.00 40.33 26 ILE B O 1
ATOM 793 N N . THR B 1 28 ? -42.296 35.861 11.492 1.00 40.71 27 THR B N 1
ATOM 794 C CA . THR B 1 28 ? -41.333 35.675 12.571 1.00 40.91 27 THR B CA 1
ATOM 795 C C . THR B 1 28 ? -41.666 36.644 13.695 1.00 41.26 27 THR B C 1
ATOM 796 O O . THR B 1 28 ? -41.780 37.847 13.458 1.00 41.46 27 THR B O 1
ATOM 800 N N . ILE B 1 29 ? -41.832 36.102 14.904 1.00 41.91 28 ILE B N 1
ATOM 801 C CA . ILE B 1 29 ? -42.263 36.874 16.073 1.00 42.34 28 ILE B CA 1
ATOM 802 C C . ILE B 1 29 ? -41.163 36.887 17.132 1.00 41.50 28 ILE B C 1
ATOM 803 O O . ILE B 1 29 ? -40.654 35.829 17.533 1.00 41.07 28 ILE B O 1
ATOM 808 N N . LYS B 1 30 ? -40.793 38.092 17.564 1.00 41.39 29 LYS B N 1
ATOM 809 C CA . LYS B 1 30 ? -39.857 38.281 18.673 1.00 40.79 29 LYS B CA 1
ATOM 810 C C . LYS B 1 30 ? -40.632 38.813 19.879 1.00 40.82 29 LYS B C 1
ATOM 811 O O . LYS B 1 30 ? -41.547 39.630 19.728 1.00 40.28 29 LYS B O 1
ATOM 814 N N . LYS B 1 31 ? -40.270 38.330 21.069 1.00 40.84 30 LYS B N 1
ATOM 815 C CA . LYS B 1 31 ? -40.871 38.774 22.326 1.00 40.36 30 LYS B CA 1
ATOM 816 C C . LYS B 1 31 ? -42.400 38.726 22.257 1.00 40.49 30 LYS B C 1
ATOM 817 O O . LYS B 1 31 ? -43.068 39.749 22.329 1.00 40.27 30 LYS B O 1
ATOM 822 N N . ALA B 1 32 ? -42.937 37.513 22.116 1.00 40.73 31 ALA B N 1
ATOM 823 C CA . ALA B 1 32 ? -44.389 37.281 21.933 1.00 40.52 31 ALA B CA 1
ATOM 824 C C . ALA B 1 32 ? -45.131 37.087 23.248 1.00 40.65 31 ALA B C 1
ATOM 825 O O . ALA B 1 32 ? -44.735 36.263 24.062 1.00 41.23 31 ALA B O 1
ATOM 827 N N . PHE B 1 33 ? -46.224 37.821 23.434 1.00 40.76 32 PHE B N 1
ATOM 828 C CA . PHE B 1 33 ? -47.087 37.663 24.611 1.00 40.85 32 PHE B CA 1
ATOM 829 C C . PHE B 1 33 ? -48.560 37.408 24.248 1.00 40.50 32 PHE B C 1
ATOM 830 O O . PHE B 1 33 ? -49.088 38.002 23.310 1.00 40.47 32 PHE B O 1
ATOM 838 N N . VAL B 1 34 ? -49.216 36.536 25.008 1.00 39.98 33 VAL B N 1
ATOM 839 C CA . VAL B 1 34 ? -50.656 36.334 24.867 1.00 39.87 33 VAL B CA 1
ATOM 840 C C . VAL B 1 34 ? -51.389 37.380 25.668 1.00 39.85 33 VAL B C 1
ATOM 841 O O . VAL B 1 34 ? -50.991 37.679 26.779 1.00 40.84 33 VAL B O 1
ATOM 845 N N . ILE B 1 35 ? -52.452 37.931 25.109 1.00 39.93 34 ILE B N 1
ATOM 846 C CA . ILE B 1 35 ? -53.288 38.897 25.802 1.00 40.26 34 ILE B CA 1
ATOM 847 C C . ILE B 1 35 ? -54.455 38.150 26.430 1.00 40.70 34 ILE B C 1
ATOM 848 O O . ILE B 1 35 ? -55.396 37.790 25.747 1.00 41.35 34 ILE B O 1
ATOM 853 N N . ILE B 1 36 ? -54.385 37.941 27.740 1.00 41.12 35 ILE B N 1
ATOM 854 C CA . ILE B 1 36 ? -55.461 37.342 28.520 1.00 40.71 35 ILE B CA 1
ATOM 855 C C . ILE B 1 36 ? -56.302 38.463 29.137 1.00 40.65 35 ILE B C 1
ATOM 856 O O . ILE B 1 36 ? -55.779 39.275 29.907 1.00 40.56 35 ILE B O 1
ATOM 861 N N . PRO B 1 37 ? -57.598 38.522 28.809 1.00 40.72 36 PRO B N 1
ATOM 862 C CA . PRO B 1 37 ? -58.527 39.460 29.472 1.00 41.32 36 PRO B CA 1
ATOM 863 C C . PRO B 1 37 ? -59.209 38.838 30.684 1.00 41.52 36 PRO B C 1
ATOM 864 O O . PRO B 1 37 ? -59.237 37.610 30.785 1.00 42.11 36 PRO B O 1
ATOM 876 N N . GLN B 1 39 ? -62.593 39.578 33.868 1.00 42.96 38 GLN B N 1
ATOM 877 C CA . GLN B 1 39 ? -63.538 40.215 34.812 1.00 42.34 38 GLN B CA 1
ATOM 878 C C . GLN B 1 39 ? -64.833 40.618 34.099 1.00 42.40 38 GLN B C 1
ATOM 879 O O . GLN B 1 39 ? -65.252 39.954 33.139 1.00 41.58 38 GLN B O 1
ATOM 881 N N . PRO B 1 45 ? -65.137 47.080 33.445 1.00 43.12 44 PRO B N 1
ATOM 882 C CA . PRO B 1 45 ? -63.913 47.626 32.849 1.00 43.43 44 PRO B CA 1
ATOM 883 C C . PRO B 1 45 ? -63.081 46.549 32.134 1.00 43.55 44 PRO B C 1
ATOM 884 O O . PRO B 1 45 ? -62.789 45.523 32.734 1.00 44.22 44 PRO B O 1
ATOM 888 N N . VAL B 1 46 ? -62.708 46.774 30.872 1.00 43.83 45 VAL B N 1
ATOM 889 C CA . VAL B 1 46 ? -61.870 45.809 30.106 1.00 44.07 45 VAL B CA 1
ATOM 890 C C . VAL B 1 46 ? -60.458 45.741 30.709 1.00 44.10 45 VAL B C 1
ATOM 891 O O . VAL B 1 46 ? -59.800 46.785 30.851 1.00 45.15 45 VAL B O 1
ATOM 895 N N . GLN B 1 47 ? -60.002 44.541 31.085 1.00 42.97 46 GLN B N 1
ATOM 896 C CA . GLN B 1 47 ? -58.744 44.397 31.831 1.00 42.48 46 GLN B CA 1
ATOM 897 C C . GLN B 1 47 ? -57.856 43.310 31.259 1.00 41.86 46 GLN B C 1
ATOM 898 O O . GLN B 1 47 ? -58.274 42.165 31.153 1.00 41.18 46 GLN B O 1
ATOM 904 N N . LEU B 1 48 ? -56.625 43.673 30.898 1.00 41.64 47 LEU B N 1
ATOM 905 C CA . LEU B 1 48 ? -55.786 42.771 30.120 1.00 41.03 47 LEU B CA 1
ATOM 906 C C . LEU B 1 48 ? -54.476 42.423 30.790 1.00 40.75 47 LEU B C 1
ATOM 907 O O . LEU B 1 48 ? -53.855 43.269 31.413 1.00 41.50 47 LEU B O 1
ATOM 912 N N . VAL B 1 49 ? -54.060 41.172 30.641 1.00 40.54 48 VAL B N 1
ATOM 913 C CA . VAL B 1 49 ? -52.772 40.709 31.143 1.00 40.07 48 VAL B CA 1
ATOM 914 C C . VAL B 1 49 ? -51.966 40.130 30.003 1.00 40.28 48 VAL B C 1
ATOM 915 O O . VAL B 1 49 ? -52.472 39.323 29.239 1.00 40.88 48 VAL B O 1
ATOM 919 N N . LEU B 1 50 ? -50.712 40.549 29.905 1.00 40.32 49 LEU B N 1
ATOM 920 C CA . LEU B 1 50 ? -49.753 39.984 28.969 1.00 40.29 49 LEU B CA 1
ATOM 921 C C . LEU B 1 50 ? -48.955 38.890 29.664 1.00 40.73 49 LEU B C 1
ATOM 922 O O . LEU B 1 50 ? -48.341 39.126 30.698 1.00 41.04 49 LEU B O 1
ATOM 927 N N . SER B 1 51 ? -48.966 37.692 29.098 1.00 41.34 50 SER B N 1
ATOM 928 C CA . SER B 1 51 ? -48.112 36.610 29.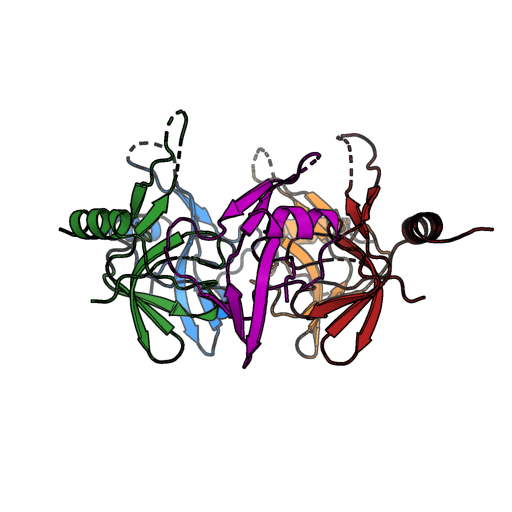572 1.00 41.39 50 SER B CA 1
ATOM 929 C C . SER B 1 51 ? -47.349 35.981 28.405 1.00 41.54 50 SER B C 1
ATOM 930 O O . SER B 1 51 ? -47.859 35.938 27.291 1.00 41.80 50 SER B O 1
ATOM 933 N N . PRO B 1 52 ? -46.118 35.502 28.652 1.00 41.67 51 PRO B N 1
ATOM 934 C CA . PRO B 1 52 ? -45.322 34.934 27.561 1.00 41.37 51 PRO B CA 1
ATOM 935 C C . PRO B 1 52 ? -46.062 33.841 26.824 1.00 41.19 51 PRO B C 1
ATOM 936 O O . PRO B 1 52 ? -46.670 32.978 27.448 1.00 41.08 51 PRO B O 1
ATOM 940 N N . TRP B 1 53 ? -46.022 33.895 25.499 1.00 41.44 52 TRP B N 1
ATOM 941 C CA . TRP B 1 53 ? -46.850 33.023 24.682 1.00 41.44 52 TRP B CA 1
ATOM 942 C C . TRP B 1 53 ? -46.383 31.575 24.734 1.00 41.20 52 TRP B C 1
ATOM 943 O O . TRP B 1 53 ? -47.183 30.668 24.894 1.00 42.00 52 TRP B O 1
ATOM 954 N N . GLN B 1 54 ? -45.083 31.370 24.609 1.00 41.39 53 GLN B N 1
ATOM 955 C CA . GLN B 1 54 ? -44.510 30.040 24.580 1.00 41.91 53 GLN B CA 1
ATOM 956 C C . GLN B 1 54 ? -43.599 29.930 25.793 1.00 41.64 53 GLN B C 1
ATOM 957 O O . GLN B 1 54 ? -42.406 30.215 25.708 1.00 42.42 53 GLN B O 1
ATOM 963 N N . PRO B 1 55 ? -44.165 29.551 26.947 1.00 41.36 54 PRO B N 1
ATOM 964 C CA . PRO B 1 55 ? -43.370 29.492 28.169 1.00 40.84 54 PRO B CA 1
ATOM 965 C C . PRO B 1 55 ? -42.445 28.278 28.254 1.00 40.81 54 PRO B C 1
ATOM 966 O O . PRO B 1 55 ? -41.566 28.253 29.114 1.00 41.44 54 PRO B O 1
ATOM 970 N N . TYR B 1 56 ? -42.622 27.292 27.377 1.00 40.46 55 TYR B N 1
ATOM 971 C CA . TYR B 1 56 ? -41.784 26.099 27.424 1.00 40.48 55 TYR B CA 1
ATOM 972 C C . TYR B 1 56 ? -40.482 26.219 26.614 1.00 40.65 55 TYR B C 1
ATOM 973 O O . TYR B 1 56 ? -39.781 25.232 26.445 1.00 40.84 55 TYR B O 1
ATOM 982 N N . THR B 1 57 ? -40.145 27.417 26.141 1.00 40.58 56 THR B N 1
ATOM 983 C CA . THR B 1 57 ? -38.975 27.605 25.278 1.00 40.32 56 THR B CA 1
ATOM 984 C C . THR B 1 57 ? -38.226 28.899 25.579 1.00 40.72 56 THR B C 1
ATOM 985 O O . THR B 1 57 ? -38.819 29.872 26.020 1.00 40.87 56 THR B O 1
ATOM 989 N N . ASP B 1 58 ? -36.923 28.897 25.309 1.00 41.20 57 ASP B N 1
ATOM 990 C CA . ASP B 1 58 ? -36.071 30.075 25.471 1.00 41.42 57 ASP B CA 1
ATOM 991 C C . ASP B 1 58 ? -35.904 30.825 24.151 1.00 40.90 57 ASP B C 1
ATOM 992 O O . ASP B 1 58 ? -35.284 31.881 24.117 1.00 40.80 57 ASP B O 1
ATOM 997 N N . ASP B 1 59 ? -36.440 30.278 23.068 1.00 40.61 58 ASP B N 1
ATOM 998 C CA . ASP B 1 59 ? -36.230 30.842 21.737 1.00 40.92 58 ASP B CA 1
ATOM 999 C C . ASP B 1 59 ? -36.650 32.308 21.658 1.00 41.04 58 ASP B C 1
ATOM 1000 O O . ASP B 1 59 ? -37.692 32.688 22.185 1.00 41.21 58 ASP B O 1
ATOM 1005 N N . LYS B 1 60 ? -35.825 33.120 20.995 1.00 41.58 59 LYS B N 1
ATOM 1006 C CA . LYS B 1 60 ? -36.072 34.560 20.855 1.00 41.65 59 LYS B CA 1
ATOM 1007 C C . LYS B 1 60 ? -37.018 34.828 19.699 1.00 42.01 59 LYS B C 1
ATOM 1008 O O . LYS B 1 60 ? -37.854 35.728 19.775 1.00 42.52 59 LYS B O 1
ATOM 1010 N N . GLU B 1 61 ? -36.875 34.040 18.634 1.00 41.88 60 GLU B N 1
ATOM 1011 C CA . GLU B 1 61 ? -37.738 34.128 17.461 1.00 41.53 60 GLU B CA 1
ATOM 1012 C C . GLU B 1 61 ? -38.618 32.882 17.338 1.00 41.34 60 GLU B C 1
ATOM 1013 O O . GLU B 1 61 ? -38.170 31.760 17.593 1.00 41.18 60 GLU B O 1
ATOM 1019 N N . ILE B 1 62 ? -39.874 33.100 16.952 1.00 41.14 61 ILE B N 1
ATOM 1020 C CA . ILE B 1 62 ? -40.826 32.029 16.688 1.00 40.71 61 ILE B CA 1
ATOM 1021 C C . ILE B 1 62 ? -41.444 32.221 15.313 1.00 40.88 61 ILE B C 1
ATOM 1022 O O . ILE B 1 62 ? -41.929 33.310 15.000 1.00 40.51 61 ILE B O 1
ATOM 1027 N N . VAL B 1 63 ? -41.471 31.155 14.518 1.00 40.69 62 VAL B N 1
ATOM 1028 C CA . VAL B 1 63 ? -42.000 31.216 13.171 1.00 40.56 62 VAL B CA 1
ATOM 1029 C C . VAL B 1 63 ? -43.363 30.527 13.114 1.00 40.98 62 VAL B C 1
ATOM 1030 O O . VAL B 1 63 ? -43.509 29.403 13.600 1.00 40.41 62 VAL B O 1
ATOM 1034 N N . ILE B 1 64 ? -44.348 31.219 12.527 1.00 41.16 63 ILE B N 1
ATOM 1035 C CA . ILE B 1 64 ? -45.648 30.648 12.223 1.00 41.74 63 ILE B CA 1
ATOM 1036 C C . ILE B 1 64 ? -46.006 30.904 10.766 1.00 41.48 63 ILE B C 1
ATOM 1037 O O . ILE B 1 64 ? -45.716 31.966 10.237 1.00 42.19 63 ILE B O 1
ATOM 1042 N N . ASP B 1 65 ? -46.653 29.929 10.131 1.00 41.20 64 ASP B N 1
ATOM 1043 C CA . ASP B 1 65 ? -47.185 30.118 8.800 1.00 40.93 64 ASP B CA 1
ATOM 1044 C C . ASP B 1 65 ? -48.355 31.083 8.905 1.00 40.60 64 ASP B C 1
ATOM 1045 O O . ASP B 1 65 ? -49.128 31.030 9.854 1.00 40.05 64 ASP B O 1
ATOM 1050 N N . ASP B 1 66 ? -48.477 31.975 7.931 1.00 41.11 65 ASP B N 1
ATOM 1051 C CA . ASP B 1 66 ? -49.510 33.003 7.983 1.00 41.86 65 ASP B CA 1
ATOM 1052 C C . ASP B 1 66 ? -50.922 32.418 7.804 1.00 41.22 65 ASP B C 1
ATOM 1053 O O . ASP B 1 66 ? -51.898 33.044 8.160 1.00 42.76 65 ASP B O 1
ATOM 1058 N N . SER B 1 67 ? -51.034 31.199 7.300 1.00 40.29 66 SER B N 1
ATOM 1059 C CA . SER B 1 67 ? -52.321 30.521 7.264 1.00 39.60 66 SER B CA 1
ATOM 1060 C C . SER B 1 67 ? -52.916 30.235 8.648 1.00 40.00 66 SER B C 1
ATOM 1061 O O . SER B 1 67 ? -54.092 29.906 8.731 1.00 40.37 66 SER B O 1
ATOM 1064 N N . LYS B 1 68 ? -52.111 30.300 9.713 1.00 40.13 67 LYS B N 1
ATOM 1065 C CA . LYS B 1 68 ? -52.601 30.066 11.074 1.00 39.67 67 LYS B CA 1
ATOM 1066 C C . LYS B 1 68 ? -53.001 31.370 11.755 1.00 40.34 67 LYS B C 1
ATOM 1067 O O . LYS B 1 68 ? -53.289 31.381 12.941 1.00 40.47 67 LYS B O 1
ATOM 1073 N N . VAL B 1 69 ? -52.998 32.475 11.021 1.00 40.47 68 VAL B N 1
ATOM 1074 C CA . VAL B 1 69 ? -53.368 33.769 11.589 1.00 40.09 68 VAL B CA 1
ATOM 1075 C C . VAL B 1 69 ? -54.620 34.285 10.915 1.00 39.71 68 VAL B C 1
ATOM 1076 O O . VAL B 1 69 ? -54.685 34.299 9.717 1.00 39.51 68 VAL B O 1
ATOM 1080 N N . ILE B 1 70 ? -55.619 34.687 11.693 1.00 39.79 69 ILE B N 1
ATOM 1081 C CA . ILE B 1 70 ? -56.852 35.234 11.134 1.00 39.67 69 ILE B CA 1
ATOM 1082 C C . ILE B 1 70 ? -56.697 36.721 10.833 1.00 38.71 69 ILE B C 1
ATOM 1083 O O . ILE B 1 70 ? -57.071 37.166 9.764 1.00 39.02 69 ILE B O 1
ATOM 1088 N N . THR B 1 71 ? -56.177 37.502 11.766 1.00 36.17 70 THR B N 1
ATOM 1089 C CA . THR B 1 71 ? -56.014 38.945 11.524 1.00 36.48 70 THR B CA 1
ATOM 1090 C C . THR B 1 71 ? -54.744 39.495 12.143 1.00 37.12 70 THR B C 1
ATOM 1091 O O . THR B 1 71 ? -54.349 39.058 13.210 1.00 38.95 70 THR B O 1
ATOM 1095 N N . ILE B 1 72 ? -54.107 40.435 11.456 1.00 38.30 71 ILE B N 1
ATOM 1096 C CA . ILE B 1 72 ? -52.939 41.136 11.981 1.00 38.55 71 ILE B CA 1
ATOM 1097 C C . ILE B 1 72 ? -53.310 42.595 12.080 1.00 39.32 71 ILE B C 1
ATOM 1098 O O . ILE B 1 72 ? -53.695 43.211 11.100 1.00 39.92 71 ILE B O 1
ATOM 1103 N N . THR B 1 73 ? -53.148 43.165 13.257 1.00 40.42 72 THR B N 1
ATOM 1104 C CA . THR B 1 73 ? -53.807 44.411 13.587 1.00 40.44 72 THR B CA 1
ATOM 1105 C C . THR B 1 73 ? -52.891 45.222 14.492 1.00 40.50 72 THR B C 1
ATOM 1106 O O . THR B 1 73 ? -52.182 44.652 15.300 1.00 40.87 72 THR B O 1
ATOM 1110 N N . SER B 1 74 ? -52.876 46.544 14.345 1.00 40.98 73 SER B N 1
ATOM 1111 C CA . SER B 1 74 ? -51.994 47.388 15.183 1.00 41.55 73 SER B CA 1
ATOM 1112 C C . SER B 1 74 ? -52.668 47.816 16.498 1.00 41.28 73 SER B C 1
ATOM 1113 O O . SER B 1 74 ? -53.781 48.336 16.484 1.00 41.52 73 SER B O 1
ATOM 1116 N N . PRO B 1 75 ? -51.990 47.593 17.641 1.00 41.28 74 PRO B N 1
ATOM 1117 C CA . PRO B 1 75 ? -52.604 47.779 18.952 1.00 41.45 74 PRO B CA 1
ATOM 1118 C C . PRO B 1 75 ? -52.894 49.217 19.370 1.00 41.41 74 PRO B C 1
ATOM 1119 O O . PRO B 1 75 ? -52.235 50.152 18.914 1.00 42.03 74 PRO B O 1
ATOM 1123 N N . LYS B 1 76 ? -53.878 49.368 20.257 1.00 41.50 75 LYS B N 1
ATOM 1124 C CA . LYS B 1 76 ? -54.162 50.645 20.905 1.00 41.48 75 LYS B CA 1
ATOM 1125 C C . LYS B 1 76 ? -52.933 51.105 21.692 1.00 41.58 75 LYS B C 1
ATOM 1126 O O . LYS B 1 76 ? -52.151 50.287 22.191 1.00 41.61 75 LYS B O 1
ATOM 1130 N N . ASP B 1 77 ? -52.796 52.417 21.834 1.00 41.78 76 ASP B N 1
ATOM 1131 C CA . ASP B 1 77 ? -51.616 53.003 22.477 1.00 42.03 76 ASP B CA 1
ATOM 1132 C C . ASP B 1 77 ? -51.309 52.436 23.869 1.00 42.45 76 ASP B C 1
ATOM 1133 O O . ASP B 1 77 ? -50.156 52.130 24.181 1.00 42.51 76 ASP B O 1
ATOM 1138 N N . ASP B 1 78 ? -52.316 52.291 24.716 1.00 43.41 77 ASP B N 1
ATOM 1139 C CA . ASP B 1 78 ? -52.046 51.794 26.066 1.00 43.55 77 ASP B CA 1
ATOM 1140 C C . ASP B 1 78 ? -51.537 50.345 26.035 1.00 42.78 77 ASP B C 1
ATOM 1141 O O . ASP B 1 78 ? -50.720 49.969 26.883 1.00 42.72 77 ASP B O 1
ATOM 1146 N N . ILE B 1 79 ? -51.961 49.553 25.040 1.00 41.60 78 ILE B N 1
ATOM 1147 C CA . ILE B 1 79 ? -51.469 48.177 24.944 1.00 41.10 78 ILE B CA 1
ATOM 1148 C C . ILE B 1 79 ? -49.994 48.157 24.508 1.00 40.96 78 ILE B C 1
ATOM 1149 O O . ILE B 1 79 ? -49.210 47.340 24.996 1.00 40.21 78 ILE B O 1
ATOM 1154 N N . ILE B 1 80 ? -49.603 49.061 23.614 1.00 41.08 79 ILE B N 1
ATOM 1155 C CA . ILE B 1 80 ? -48.184 49.125 23.227 1.00 41.75 79 ILE B CA 1
ATOM 1156 C C . ILE B 1 80 ? -47.340 49.554 24.428 1.00 41.41 79 ILE B C 1
ATOM 1157 O O . ILE B 1 80 ? -46.279 48.985 24.671 1.00 41.21 79 ILE B O 1
ATOM 1162 N N . LYS B 1 81 ? -47.815 50.547 25.174 1.00 41.05 80 LYS B N 1
ATOM 1163 C CA . LYS B 1 81 ? -47.043 51.056 26.303 1.00 41.43 80 LYS B CA 1
ATOM 1164 C C . LYS B 1 81 ? -46.798 49.940 27.323 1.00 41.35 80 LYS B C 1
ATOM 1165 O O . LYS B 1 81 ? -45.663 49.726 27.740 1.00 41.31 80 LYS B O 1
ATOM 1169 N N . SER B 1 82 ? -47.831 49.183 27.670 1.00 41.27 81 SER B N 1
ATOM 1170 C CA . SER B 1 82 ? -47.619 48.050 28.565 1.00 41.39 81 SER B CA 1
ATOM 1171 C C . SER B 1 82 ? -46.671 47.037 27.964 1.00 41.39 81 SER B C 1
ATOM 1172 O O . SER B 1 82 ? -45.807 46.517 28.667 1.00 41.40 81 SER B O 1
ATOM 1175 N N . TYR B 1 83 ? -46.862 46.732 26.678 1.00 41.44 82 TYR B N 1
ATOM 1176 C CA . TYR B 1 83 ? -46.008 45.753 25.988 1.00 41.30 82 TYR B CA 1
ATOM 1177 C C . TYR B 1 83 ? -44.555 46.213 26.051 1.00 40.84 82 TYR B C 1
ATOM 1178 O O . TYR B 1 83 ? -43.652 45.429 26.362 1.00 40.36 82 TYR B O 1
ATOM 1187 N N . GLU B 1 84 ? -44.338 47.489 25.769 1.00 41.15 83 GLU B N 1
ATOM 1188 C CA . GLU B 1 84 ? -42.982 48.035 25.813 1.00 41.49 83 GLU B CA 1
ATOM 1189 C C . GLU B 1 84 ? -42.406 47.927 27.214 1.00 41.57 83 GLU B C 1
ATOM 1190 O O . GLU B 1 84 ? -41.291 47.457 27.374 1.00 42.42 83 GLU B O 1
ATOM 1196 N N . SER B 1 85 ? -43.183 48.285 28.230 1.00 41.74 84 SER B N 1
ATOM 1197 C CA . SER B 1 85 ? -42.695 48.211 29.614 1.00 42.09 84 SER B CA 1
ATOM 1198 C C 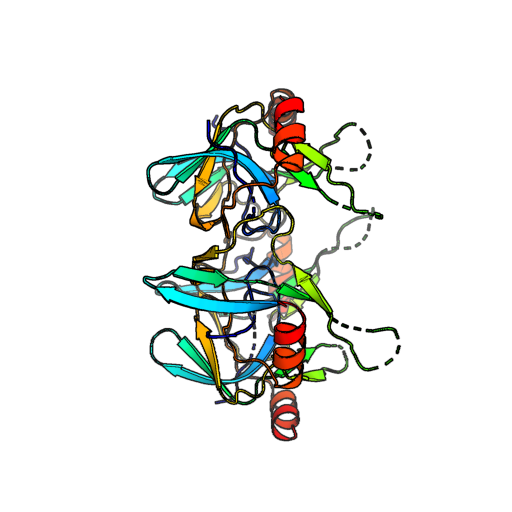. SER B 1 85 ? -42.543 46.769 30.114 1.00 42.65 84 SER B C 1
ATOM 1199 O O . SER B 1 85 ? -41.786 46.508 31.056 1.00 42.63 84 SER B O 1
ATOM 1202 N N . HIS B 1 86 ? -43.239 45.846 29.460 1.00 43.78 85 HIS B N 1
ATOM 1203 C CA . HIS B 1 86 ? -43.100 44.427 29.744 1.00 45.09 85 HIS B CA 1
ATOM 1204 C C . HIS B 1 86 ? -41.856 43.840 29.063 1.00 45.48 85 HIS B C 1
ATOM 1205 O O . HIS B 1 86 ? -41.430 42.736 29.418 1.00 45.37 85 HIS B O 1
ATOM 1212 N N . THR B 1 87 ? -41.299 44.559 28.078 1.00 46.13 86 THR B N 1
ATOM 1213 C CA . THR B 1 87 ? -40.104 44.111 27.330 1.00 46.04 86 THR B CA 1
ATOM 1214 C C . THR B 1 87 ? -38.867 44.987 27.577 1.00 46.65 86 THR B C 1
ATOM 1215 O O . THR B 1 87 ? -38.824 46.145 27.158 1.00 46.63 86 THR B O 1
ATOM 1219 N N . SER B 1 88 ? -37.857 4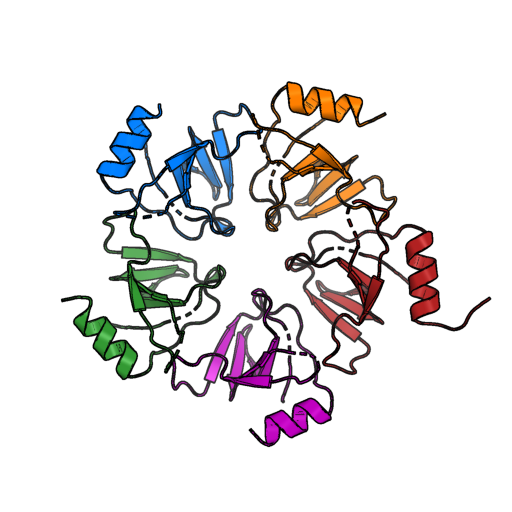4.426 28.245 1.00 47.34 87 SER B N 1
ATOM 1220 C CA . SER B 1 88 ? -36.567 45.109 28.455 1.00 46.97 87 SER B CA 1
ATOM 1221 C C . SER B 1 88 ? -35.425 44.103 28.640 1.00 46.79 87 SER B C 1
ATOM 1222 O O . SER B 1 88 ? -34.303 44.474 28.991 1.00 46.72 87 SER B O 1
ATOM 1225 N N . LYS C 1 3 ? -84.252 17.573 -5.454 1.00 43.08 2 LYS C N 1
ATOM 1226 C CA . LYS C 1 3 ? -84.234 17.871 -3.989 1.00 43.05 2 LYS C CA 1
ATOM 1227 C C . LYS C 1 3 ? -83.378 16.842 -3.231 1.00 43.10 2 LYS C C 1
ATOM 1228 O O . LYS C 1 3 ? -83.769 15.693 -3.054 1.00 43.73 2 LYS C O 1
ATOM 1232 N N . ASN C 1 4 ? -82.212 17.276 -2.772 1.00 42.67 3 ASN C N 1
ATOM 1233 C CA . ASN C 1 4 ? -81.198 16.383 -2.218 1.00 42.47 3 ASN C CA 1
ATOM 1234 C C . ASN C 1 4 ? -80.916 16.733 -0.756 1.00 41.82 3 ASN C C 1
ATOM 1235 O O . ASN C 1 4 ? -80.169 17.671 -0.480 1.00 42.09 3 ASN C O 1
ATOM 1240 N N . ILE C 1 5 ? -81.511 15.992 0.178 1.00 41.08 4 ILE C N 1
ATOM 1241 C CA . ILE C 1 5 ? -81.331 16.283 1.600 1.00 40.72 4 ILE C CA 1
ATOM 1242 C C . ILE C 1 5 ? -80.186 15.459 2.178 1.00 40.79 4 ILE C C 1
ATOM 1243 O O . ILE C 1 5 ? -80.187 14.234 2.079 1.00 40.48 4 ILE C O 1
ATOM 1248 N N . LYS C 1 6 ? -79.202 16.142 2.767 1.00 40.88 5 LYS C N 1
ATOM 1249 C CA . LYS C 1 6 ? -78.016 15.492 3.320 1.00 40.70 5 LYS C CA 1
ATOM 1250 C C . LYS C 1 6 ? -77.641 16.143 4.654 1.00 40.75 5 LYS C C 1
ATOM 1251 O O . LYS C 1 6 ? -78.132 17.230 4.978 1.00 40.88 5 LYS C O 1
ATOM 1256 N N . ILE C 1 7 ? -76.786 15.467 5.426 1.00 40.59 6 ILE C N 1
ATOM 1257 C CA . ILE C 1 7 ? -76.267 16.011 6.665 1.00 40.97 6 ILE C CA 1
ATOM 1258 C C . ILE C 1 7 ? -74.778 16.325 6.558 1.00 41.61 6 ILE C C 1
ATOM 1259 O O . ILE C 1 7 ? -73.970 15.423 6.311 1.00 42.24 6 ILE C O 1
ATOM 1272 N N . ARG C 1 9 ? -71.420 17.562 8.538 1.00 41.55 8 ARG C N 1
ATOM 1273 C CA . ARG C 1 9 ? -70.692 17.873 9.751 1.00 41.73 8 ARG C CA 1
ATOM 1274 C C . ARG C 1 9 ? -69.746 19.034 9.415 1.00 40.73 8 ARG C C 1
ATOM 1275 O O . ARG C 1 9 ? -68.841 18.892 8.606 1.00 41.13 8 ARG C O 1
ATOM 1280 N N . LEU C 1 10 ? -69.958 20.189 10.005 1.00 39.81 9 LEU C N 1
ATOM 1281 C CA . LEU C 1 10 ? -69.066 21.285 9.721 1.00 40.21 9 LEU C CA 1
ATOM 1282 C C . LEU C 1 10 ? -67.794 21.186 10.546 1.00 40.71 9 LEU C C 1
ATOM 1283 O O . LEU C 1 10 ? -67.687 20.415 11.502 1.00 41.09 9 LEU C O 1
ATOM 1288 N N . VAL C 1 11 ? -66.823 21.982 10.142 1.00 41.02 10 VAL C N 1
ATOM 1289 C CA . VAL C 1 11 ? -65.515 21.988 10.764 1.00 41.21 10 VAL C CA 1
ATOM 1290 C C . VAL C 1 11 ? -65.593 22.685 12.123 1.00 41.34 10 VAL C C 1
ATOM 1291 O O . VAL C 1 11 ? -64.736 22.485 12.992 1.00 41.35 10 VAL C O 1
ATOM 1295 N N . THR C 1 12 ? -66.639 23.493 12.290 1.00 41.84 11 THR C N 1
ATOM 1296 C CA . THR C 1 12 ? -66.974 24.125 13.566 1.00 42.04 11 THR C CA 1
ATOM 1297 C C . THR C 1 12 ? -67.688 23.160 14.543 1.00 42.37 11 THR C C 1
ATOM 1298 O O . THR C 1 12 ? -68.009 23.549 15.657 1.00 43.17 11 THR C O 1
ATOM 1302 N N . GLY C 1 13 ? -67.928 21.915 14.145 1.00 42.51 12 GLY C N 1
ATOM 1303 C CA . GLY C 1 13 ? -68.506 20.912 15.053 1.00 42.27 12 GLY C CA 1
ATOM 1304 C C . GLY C 1 13 ? -69.977 20.584 14.837 1.00 42.11 12 GLY C C 1
ATOM 1305 O O . GLY C 1 13 ? -70.420 19.492 15.178 1.00 42.40 12 GLY C O 1
ATOM 1306 N N . GLU C 1 14 ? -70.727 21.516 14.252 1.00 41.84 13 GLU C N 1
ATOM 1307 C CA . GLU C 1 14 ? -72.183 21.376 14.133 1.00 42.54 13 GLU C CA 1
ATOM 1308 C C . GLU C 1 14 ? -72.562 20.353 13.092 1.00 41.33 13 GLU C C 1
ATOM 1309 O O . GLU C 1 14 ? -71.782 20.058 12.201 1.00 41.41 13 GLU C O 1
ATOM 1315 N N . ASP C 1 15 ? -73.783 19.838 13.209 1.00 41.30 14 ASP C N 1
ATOM 1316 C CA . ASP C 1 15 ? -74.405 18.996 12.185 1.00 41.09 14 ASP C CA 1
ATOM 1317 C C . ASP C 1 15 ? -75.562 19.763 11.558 1.00 40.82 14 ASP C C 1
ATOM 1318 O O . ASP C 1 15 ? -76.502 20.149 12.253 1.00 40.53 14 ASP C O 1
ATOM 1323 N N . ILE C 1 16 ? -75.470 19.986 10.246 1.00 41.08 15 ILE C N 1
ATOM 1324 C CA . ILE C 1 16 ? -76.446 20.752 9.474 1.00 41.41 15 ILE C CA 1
ATOM 1325 C C . ILE C 1 16 ? -77.255 19.814 8.552 1.00 41.59 15 ILE C C 1
ATOM 1326 O O . ILE C 1 16 ? -76.698 18.847 8.024 1.00 42.60 15 ILE C O 1
ATOM 1331 N N . ILE C 1 17 ? -78.551 20.078 8.372 1.00 40.75 16 ILE C N 1
ATOM 1332 C CA . ILE C 1 17 ? -79.367 19.294 7.418 1.00 40.68 16 ILE C CA 1
ATOM 1333 C C . ILE C 1 17 ? -80.089 20.224 6.453 1.00 41.15 16 ILE C C 1
ATOM 1334 O O . ILE C 1 17 ? -80.691 21.220 6.859 1.00 41.66 16 ILE C O 1
ATOM 1339 N N . GLY C 1 18 ? -80.031 19.892 5.169 1.00 41.16 17 GLY C N 1
ATOM 1340 C CA . GLY C 1 18 ? -80.644 20.736 4.162 1.00 41.33 17 GLY C CA 1
ATOM 1341 C C . GLY C 1 18 ? -80.566 20.174 2.766 1.00 41.19 17 GLY C C 1
ATOM 1342 O O . GLY C 1 18 ? -79.991 19.113 2.540 1.00 40.89 17 GLY C O 1
ATOM 1343 N N . ASN C 1 19 ? -81.164 20.913 1.839 1.00 41.36 18 ASN C N 1
ATOM 1344 C CA . ASN C 1 19 ? -81.127 20.612 0.419 1.00 41.13 18 ASN C CA 1
ATOM 1345 C C . ASN C 1 19 ? -79.800 21.122 -0.196 1.00 41.42 18 ASN C C 1
ATOM 1346 O O . ASN C 1 19 ? -79.549 22.336 -0.302 1.00 41.17 18 ASN C O 1
ATOM 1351 N N . ILE C 1 20 ? -78.971 20.167 -0.607 1.00 41.45 19 ILE C N 1
ATOM 1352 C CA . ILE C 1 20 ? -77.584 20.401 -0.972 1.00 41.15 19 ILE C CA 1
ATOM 1353 C C . ILE C 1 20 ? -77.373 20.253 -2.469 1.00 40.74 19 ILE C C 1
ATOM 1354 O O . ILE C 1 20 ? -77.858 19.294 -3.059 1.00 41.02 19 ILE C O 1
ATOM 1359 N N . SER C 1 21 ? -76.661 21.198 -3.078 1.00 40.71 20 SER C N 1
ATOM 1360 C CA . SER C 1 21 ? -76.135 21.011 -4.437 1.00 41.27 20 SER C CA 1
ATOM 1361 C C . SER C 1 21 ? -74.663 21.446 -4.481 1.00 41.35 20 SER C C 1
ATOM 1362 O O . SER C 1 21 ? -74.310 22.494 -3.938 1.00 40.73 20 SER C O 1
ATOM 1365 N N . GLU C 1 22 ? -73.821 20.628 -5.122 1.00 42.04 21 GLU C N 1
ATOM 1366 C CA . GLU C 1 22 ? -72.367 20.842 -5.167 1.00 42.61 21 GLU C CA 1
ATOM 1367 C C . GLU C 1 22 ? -71.922 21.286 -6.557 1.00 42.44 21 GLU C C 1
ATOM 1368 O O . GLU C 1 22 ? -71.649 20.443 -7.401 1.00 42.69 21 GLU C O 1
ATOM 1374 N N . SER C 1 23 ? -71.858 22.597 -6.800 1.00 42.71 22 SER C N 1
ATOM 1375 C CA . SER C 1 23 ? -71.289 23.121 -8.052 1.00 42.55 22 SER C CA 1
ATOM 1376 C C . SER C 1 23 ? -69.968 23.836 -7.792 1.00 42.30 22 SER C C 1
ATOM 1377 O O . SER C 1 23 ? -69.801 24.472 -6.763 1.00 42.61 22 SER C O 1
ATOM 1380 N N . GLN C 1 24 ? -69.053 23.754 -8.762 1.00 43.19 23 GLN C N 1
ATOM 1381 C CA . GLN C 1 24 ? -67.633 24.154 -8.595 1.00 43.23 23 GLN C CA 1
ATOM 1382 C C . GLN C 1 24 ? -67.091 23.463 -7.327 1.00 43.03 23 GLN C C 1
ATOM 1383 O O . GLN C 1 24 ? -67.407 22.283 -7.125 1.00 44.27 23 GLN C O 1
ATOM 1389 N N . GLY C 1 25 ? -66.298 24.144 -6.495 1.00 41.84 24 GLY C N 1
ATOM 1390 C CA . GLY C 1 25 ? -65.890 23.582 -5.198 1.00 41.92 24 GLY C CA 1
ATOM 1391 C C . GLY C 1 25 ? -66.701 24.134 -4.029 1.00 41.71 24 GLY C C 1
ATOM 1392 O O . GLY C 1 25 ? -66.186 24.254 -2.919 1.00 42.19 24 GLY C O 1
ATOM 1393 N N . LEU C 1 26 ? -67.966 24.468 -4.289 1.00 41.14 25 LEU C N 1
ATOM 1394 C CA . LEU C 1 26 ? -68.857 25.089 -3.315 1.00 40.64 25 LEU C CA 1
ATOM 1395 C C . LEU C 1 26 ? -70.132 24.282 -3.146 1.00 40.77 25 LEU C C 1
ATOM 1396 O O . LEU C 1 26 ? -70.623 23.642 -4.091 1.00 40.66 25 LEU C O 1
ATOM 1401 N N . ILE C 1 27 ? -70.672 24.332 -1.932 1.00 40.36 26 ILE C N 1
ATOM 1402 C CA . ILE C 1 27 ? -71.921 23.674 -1.603 1.00 39.86 26 ILE C CA 1
ATOM 1403 C C . ILE C 1 27 ? -72.964 24.758 -1.376 1.00 40.06 26 ILE C C 1
ATOM 1404 O O . ILE C 1 27 ? -72.759 25.659 -0.571 1.00 40.39 26 ILE C O 1
ATOM 1409 N N . THR C 1 28 ? -74.079 24.675 -2.093 1.00 40.65 27 THR C N 1
ATOM 1410 C CA . THR C 1 28 ? -75.195 25.590 -1.887 1.00 40.85 27 THR C CA 1
ATOM 1411 C C . THR C 1 28 ? -76.239 24.853 -1.076 1.00 41.16 27 THR C C 1
ATOM 1412 O O . THR C 1 28 ? -76.618 23.750 -1.439 1.00 41.53 27 THR C O 1
ATOM 1416 N N . ILE C 1 29 ? -76.688 25.462 0.019 1.00 41.73 28 ILE C N 1
ATOM 1417 C CA . ILE C 1 29 ? -77.658 24.840 0.921 1.00 42.15 28 ILE C CA 1
ATOM 1418 C C . ILE C 1 29 ? -78.941 25.654 0.984 1.00 41.45 28 ILE C C 1
ATOM 1419 O O . ILE C 1 29 ? -78.899 26.867 1.214 1.00 40.89 28 ILE C O 1
ATOM 1424 N N . LYS C 1 30 ? -80.068 24.974 0.753 1.00 41.32 29 LYS C N 1
ATOM 1425 C CA . LYS C 1 30 ? -81.403 25.567 0.885 1.00 40.81 29 LYS C CA 1
ATOM 1426 C C . LYS C 1 30 ? -82.127 24.965 2.099 1.00 40.83 29 LYS C C 1
ATOM 1427 O O . LYS C 1 30 ? -81.986 23.773 2.390 1.00 40.38 29 LYS C O 1
ATOM 1431 N N . LYS C 1 31 ? -82.878 25.802 2.816 1.00 40.75 30 LYS C N 1
ATOM 1432 C CA . LYS C 1 31 ? -83.622 25.380 4.007 1.00 40.38 30 LYS C CA 1
ATOM 1433 C C . LYS C 1 31 ? -82.740 24.585 4.985 1.00 40.67 30 LYS C C 1
ATOM 1434 O O . LYS C 1 31 ? -82.972 23.397 5.208 1.00 40.17 30 LYS C O 1
ATOM 1436 N N . ALA C 1 32 ? -81.729 25.261 5.551 1.00 40.71 31 ALA C N 1
ATOM 1437 C CA . ALA C 1 32 ? -80.716 24.632 6.401 1.00 40.54 31 ALA C CA 1
ATOM 1438 C C . ALA C 1 32 ? -81.094 24.646 7.894 1.00 40.84 31 ALA C C 1
ATOM 1439 O O . ALA C 1 32 ? -81.437 25.697 8.451 1.00 41.42 31 ALA C O 1
ATOM 1441 N N . PHE C 1 33 ? -80.997 23.488 8.548 1.00 40.78 32 PHE C N 1
ATOM 1442 C CA . PHE C 1 33 ? -81.252 23.388 9.993 1.00 40.88 32 PHE C CA 1
ATOM 1443 C C . PHE C 1 33 ? -80.116 22.714 10.762 1.00 40.48 32 PHE C C 1
ATOM 1444 O O . PHE C 1 33 ? -79.551 21.734 10.280 1.00 40.42 32 PHE C O 1
ATOM 1452 N N . VAL C 1 34 ? -79.814 23.231 11.956 1.00 39.90 33 VAL C N 1
ATOM 1453 C CA . VAL C 1 34 ? -78.862 22.593 12.867 1.00 39.96 33 VAL C CA 1
ATOM 1454 C C . VAL C 1 34 ? -79.581 21.499 13.631 1.00 39.98 33 VAL C C 1
ATOM 1455 O O . VAL C 1 34 ? -80.687 21.707 14.109 1.00 40.69 33 VAL C O 1
ATOM 1459 N N . ILE C 1 35 ? -78.936 20.351 13.783 1.00 40.15 34 ILE C N 1
ATOM 1460 C CA . ILE C 1 35 ? -79.468 19.265 14.601 1.00 40.29 34 ILE C CA 1
ATOM 1461 C C . ILE C 1 35 ? -78.888 19.337 16.001 1.00 40.64 34 ILE C C 1
ATOM 1462 O O . ILE C 1 35 ? -77.750 18.943 16.230 1.00 41.23 34 ILE C O 1
ATOM 1467 N N . ILE C 1 36 ? -79.685 19.831 16.937 1.00 40.99 35 ILE C N 1
ATOM 1468 C CA . ILE C 1 36 ? -79.299 19.879 18.334 1.00 40.63 35 ILE C CA 1
ATOM 1469 C C . ILE C 1 36 ? -79.894 18.684 19.072 1.00 40.66 35 ILE C C 1
ATOM 1470 O O . ILE C 1 36 ? -81.113 18.556 19.135 1.00 40.60 35 ILE C O 1
ATOM 1475 N N . PRO C 1 37 ? -79.048 17.795 19.625 1.00 40.74 36 PRO C N 1
ATOM 1476 C CA . PRO C 1 37 ? -79.553 16.710 20.470 1.00 41.14 36 PRO C CA 1
ATOM 1477 C C . PRO C 1 37 ? -79.636 17.130 21.932 1.00 41.51 36 PRO C C 1
ATOM 1478 O O . PRO C 1 37 ? -79.035 18.136 22.310 1.00 42.31 36 PRO C O 1
ATOM 1490 N N . GLN C 1 39 ? -80.894 15.380 26.290 1.00 41.90 38 GLN C N 1
ATOM 1491 C CA . GLN C 1 39 ? -81.546 14.352 27.131 1.00 40.79 38 GLN C CA 1
ATOM 1492 C C . GLN C 1 39 ? -81.758 14.853 28.556 1.00 40.45 38 GLN C C 1
ATOM 1493 O O . GLN C 1 39 ? -81.540 16.031 28.831 1.00 40.60 38 GLN C O 1
ATOM 1495 N N . ALA C 1 40 ? -82.205 13.957 29.447 1.00 40.64 39 ALA C N 1
ATOM 1496 C CA . ALA C 1 40 ? -82.384 14.252 30.879 1.00 39.47 39 ALA C CA 1
ATOM 1497 C C . ALA C 1 40 ? -82.574 12.976 31.706 1.00 39.05 39 ALA C C 1
ATOM 1498 O O . ALA C 1 40 ? -81.805 12.017 31.592 1.00 38.60 39 ALA C O 1
ATOM 1500 N N . PRO C 1 45 ? -83.799 8.027 26.222 1.00 44.33 44 PRO C N 1
ATOM 1501 C CA . PRO C 1 45 ? -84.242 8.504 24.916 1.00 44.12 44 PRO C CA 1
ATOM 1502 C C . PRO C 1 45 ? -83.638 9.858 24.563 1.00 44.11 44 PRO C C 1
ATOM 1503 O O . PRO C 1 45 ? -84.071 10.871 25.109 1.00 44.85 44 PRO C O 1
ATOM 1507 N N . VAL C 1 46 ? -82.645 9.864 23.670 1.00 43.53 45 VAL C N 1
ATOM 1508 C CA . VAL C 1 46 ? -82.009 11.100 23.197 1.00 43.09 45 VAL C CA 1
ATOM 1509 C C . VAL C 1 46 ? -82.795 11.699 22.032 1.00 42.98 45 VAL C C 1
ATOM 1510 O O . VAL C 1 46 ? -82.813 11.138 20.945 1.00 43.72 45 VAL C O 1
ATOM 1514 N N . GLN C 1 47 ? -83.421 12.848 22.260 1.00 42.57 46 GLN C N 1
ATOM 1515 C CA . GLN C 1 47 ? -84.253 13.510 21.256 1.00 42.17 46 GLN C CA 1
ATOM 1516 C C . GLN C 1 47 ? -83.452 14.554 20.473 1.00 41.83 46 GLN C C 1
ATOM 1517 O O . GLN C 1 47 ? -82.588 15.213 21.039 1.00 41.95 46 GLN C O 1
ATOM 1523 N N . LEU C 1 48 ? -83.756 14.687 19.176 1.00 41.60 47 LEU C N 1
ATOM 1524 C CA . LEU C 1 48 ? -83.106 15.647 18.261 1.00 41.03 47 LEU C CA 1
ATOM 1525 C C . LEU C 1 48 ? -84.021 16.823 17.953 1.00 40.84 47 LEU C C 1
ATOM 1526 O O . LEU C 1 48 ? -85.205 16.635 17.716 1.00 41.58 47 LEU C O 1
ATOM 1531 N N . VAL C 1 49 ? -83.472 18.032 17.941 1.00 40.68 48 VAL C N 1
ATOM 1532 C CA . VAL C 1 49 ? -84.238 19.221 17.586 1.00 40.24 48 VAL C CA 1
ATOM 1533 C C . VAL C 1 49 ? -83.599 19.929 16.407 1.00 40.39 48 VAL C C 1
ATOM 1534 O O . VAL C 1 49 ? -82.395 20.168 16.397 1.00 41.11 48 VAL C O 1
ATOM 1538 N N . LEU C 1 50 ? -84.410 20.252 15.413 1.00 40.31 49 LEU C N 1
ATOM 1539 C CA . LEU C 1 50 ? -83.955 21.000 14.265 1.00 40.33 49 LEU C CA 1
ATOM 1540 C C . LEU C 1 50 ? -84.271 22.472 14.512 1.00 40.77 49 LEU C C 1
ATOM 1541 O O . LEU C 1 50 ? -85.390 22.825 14.860 1.00 41.03 49 LEU C O 1
ATOM 1546 N N . SER C 1 51 ? -83.259 23.318 14.393 1.00 41.32 50 SER C N 1
ATOM 1547 C CA . SER C 1 51 ? -83.434 24.753 14.476 1.00 41.30 50 SER C CA 1
ATOM 1548 C C . SER C 1 51 ? -82.709 25.422 13.302 1.00 41.61 50 SER C C 1
ATOM 1549 O O . SER C 1 51 ? -81.653 24.942 12.871 1.00 41.76 50 SER C O 1
ATOM 1552 N N . PRO C 1 52 ? -83.274 26.529 12.776 1.00 41.78 51 PRO C N 1
ATOM 1553 C CA . PRO C 1 52 ? -82.678 27.234 11.639 1.00 41.33 51 PRO C CA 1
ATOM 1554 C C . PRO C 1 52 ? -81.208 27.554 11.861 1.00 41.25 51 PRO C C 1
ATOM 1555 O O . PRO C 1 52 ? -80.838 28.097 12.902 1.00 40.98 51 PRO C O 1
ATOM 1559 N N . TRP C 1 53 ? -80.385 27.226 10.873 1.00 41.67 52 TRP C N 1
ATOM 1560 C CA . TRP C 1 53 ? -78.937 27.302 11.021 1.00 41.67 52 TRP C CA 1
ATOM 1561 C C . TRP C 1 53 ? -78.432 28.727 11.106 1.00 41.22 52 TRP C C 1
ATOM 1562 O O . TRP C 1 53 ? -77.595 29.030 11.934 1.00 42.16 52 TRP C O 1
ATOM 1573 N N . GLN C 1 54 ? -78.929 29.588 10.236 1.00 41.24 53 GLN C N 1
ATOM 1574 C CA . GLN C 1 54 ? -78.493 30.966 10.186 1.00 41.87 53 GLN C CA 1
ATOM 1575 C C . GLN C 1 54 ? -79.721 31.818 10.486 1.00 41.65 53 GLN C C 1
ATOM 1576 O O . GLN C 1 54 ? -80.442 32.225 9.574 1.00 42.40 53 GLN C O 1
ATOM 1582 N N . PRO C 1 55 ? -79.994 32.050 11.778 1.00 41.24 54 PRO C N 1
ATOM 1583 C CA . PRO C 1 55 ? -81.171 32.821 12.162 1.00 40.78 54 PRO C CA 1
ATOM 1584 C C . PRO C 1 55 ? -81.064 34.314 11.907 1.00 40.69 54 PRO C C 1
ATOM 1585 O O . PRO C 1 55 ? -82.081 35.000 11.960 1.00 41.39 54 PRO C O 1
ATOM 1589 N N . TYR C 1 56 ? -79.861 34.817 11.641 1.00 40.33 55 TYR C N 1
ATOM 1590 C CA . TYR C 1 56 ? -79.666 36.246 11.418 1.00 40.46 55 TYR C CA 1
ATOM 1591 C C . TYR C 1 56 ? -79.881 36.697 9.957 1.00 40.64 55 TYR C C 1
ATOM 1592 O O . TYR C 1 56 ? -79.601 37.843 9.625 1.00 40.76 55 TYR C O 1
ATOM 1601 N N . THR C 1 57 ? -80.405 35.820 9.099 1.00 40.56 56 THR C N 1
ATOM 1602 C CA . THR C 1 57 ? -80.564 36.135 7.678 1.00 40.32 56 THR C CA 1
ATOM 1603 C C . THR C 1 57 ? -81.842 35.550 7.086 1.00 40.76 56 THR C C 1
ATOM 1604 O O . THR C 1 57 ? -82.344 34.524 7.552 1.00 40.86 56 THR C O 1
ATOM 1608 N N . ASP C 1 58 ? -82.345 36.200 6.038 1.00 41.16 57 ASP C N 1
ATOM 1609 C CA . ASP C 1 58 ? -83.517 35.714 5.314 1.00 41.36 57 ASP C CA 1
ATOM 1610 C C . ASP C 1 58 ? -83.137 34.954 4.049 1.00 40.85 57 ASP C C 1
ATOM 1611 O O . ASP C 1 58 ? -84.005 34.444 3.355 1.00 40.71 57 ASP C O 1
ATOM 1616 N N . ASP C 1 59 ? -81.841 34.864 3.764 1.00 40.68 58 ASP C N 1
ATOM 1617 C CA . ASP C 1 59 ? -81.359 34.239 2.528 1.00 40.90 58 ASP C CA 1
ATOM 1618 C C . ASP C 1 59 ? -81.879 32.816 2.382 1.00 41.00 58 ASP C C 1
ATOM 1619 O O . ASP C 1 59 ? -81.895 32.053 3.342 1.00 41.23 58 ASP C O 1
ATOM 1624 N N . LYS C 1 60 ? -82.304 32.474 1.173 1.00 41.48 59 LYS C N 1
ATOM 1625 C CA . LYS C 1 60 ? -82.855 31.158 0.894 1.00 41.59 59 LYS C CA 1
ATOM 1626 C C . LYS C 1 60 ? -81.731 30.169 0.565 1.00 42.11 59 LYS C C 1
ATOM 1627 O O . LYS C 1 60 ? -81.835 28.988 0.900 1.00 42.66 59 LYS C O 1
ATOM 1631 N N . GLU C 1 61 ? -80.666 30.664 -0.075 1.00 41.88 60 GLU C N 1
ATOM 1632 C CA . GLU C 1 61 ? -79.467 29.877 -0.388 1.00 41.55 60 GLU C CA 1
ATOM 1633 C C . GLU C 1 61 ? -78.270 30.343 0.431 1.00 41.37 60 GLU C C 1
ATOM 1634 O O . GLU C 1 61 ? -78.044 31.545 0.568 1.00 41.19 60 GLU C O 1
ATOM 1640 N N . ILE C 1 62 ? -77.479 29.393 0.926 1.00 41.09 61 ILE C N 1
ATOM 1641 C CA . ILE C 1 62 ? -76.230 29.705 1.608 1.00 40.69 61 ILE C CA 1
ATOM 1642 C C . ILE C 1 62 ? -75.117 28.885 0.994 1.00 40.74 61 ILE C C 1
ATOM 1643 O O . ILE C 1 62 ? -75.276 27.670 0.797 1.00 40.18 61 ILE C O 1
ATOM 1648 N N . VAL C 1 63 ? -73.987 29.553 0.730 1.00 40.63 62 VAL C N 1
ATOM 1649 C CA . VAL C 1 63 ? -72.835 28.928 0.083 1.00 40.58 62 VAL C CA 1
ATOM 1650 C C . VAL C 1 63 ? -71.679 28.732 1.058 1.00 40.82 62 VAL C C 1
ATOM 1651 O O . VAL C 1 63 ? -71.288 29.663 1.746 1.00 40.46 62 VAL C O 1
ATOM 1655 N N . ILE C 1 64 ? -71.168 27.504 1.128 1.00 41.18 63 ILE C N 1
ATOM 1656 C CA . ILE C 1 64 ? -70.016 27.143 1.964 1.00 41.78 63 ILE C CA 1
ATOM 1657 C C . ILE C 1 64 ? -68.985 26.451 1.095 1.00 41.43 63 ILE C C 1
ATOM 1658 O O . ILE C 1 64 ? -69.329 25.650 0.238 1.00 42.40 63 ILE C O 1
ATOM 1663 N N . ASP C 1 65 ? -67.721 26.751 1.306 1.00 41.08 64 ASP C N 1
ATOM 1664 C CA . ASP C 1 65 ? -66.649 26.055 0.617 1.00 41.03 64 ASP C CA 1
ATOM 1665 C C . ASP C 1 65 ? -66.608 24.642 1.186 1.00 40.58 64 ASP C C 1
ATOM 1666 O O . ASP C 1 65 ? -66.817 24.457 2.382 1.00 40.12 64 ASP C O 1
ATOM 1671 N N . ASP C 1 66 ? -66.364 23.646 0.339 1.00 41.04 65 ASP C N 1
ATOM 1672 C CA . ASP C 1 66 ? -66.410 22.242 0.805 1.00 42.05 65 ASP C CA 1
ATOM 1673 C C . ASP C 1 66 ? -65.259 21.886 1.749 1.00 41.31 65 ASP C C 1
ATOM 1674 O O . ASP C 1 66 ? -65.323 20.891 2.456 1.00 42.60 65 ASP C O 1
ATOM 1679 N N . SER C 1 67 ? -64.237 22.731 1.806 1.00 40.41 66 SER C N 1
ATOM 1680 C CA . SER C 1 67 ? -63.175 22.561 2.781 1.00 39.78 66 SER C CA 1
ATOM 1681 C C . SER C 1 67 ? -63.656 22.737 4.236 1.00 40.13 66 SER C C 1
ATOM 1682 O O . SER C 1 67 ? -62.984 22.288 5.157 1.00 40.56 66 SER C O 1
ATOM 1685 N N . LYS C 1 68 ? -64.804 23.381 4.446 1.00 40.16 67 LYS C N 1
ATOM 1686 C CA . LYS C 1 68 ? -65.326 23.596 5.794 1.00 39.68 67 LYS C CA 1
ATOM 1687 C C . LYS C 1 68 ? -66.291 22.465 6.192 1.00 40.42 67 LYS C C 1
ATOM 1688 O O . LYS C 1 68 ? -66.926 22.520 7.235 1.00 40.65 67 LYS C O 1
ATOM 1694 N N . VAL C 1 69 ? -66.406 21.434 5.375 1.00 40.30 68 VAL C N 1
ATOM 1695 C CA . VAL C 1 69 ? -67.266 20.308 5.715 1.00 40.07 68 VAL C CA 1
ATOM 1696 C C . VAL C 1 69 ? -66.437 19.023 5.893 1.00 39.96 68 VAL C C 1
ATOM 1697 O O . VAL C 1 69 ? -65.678 18.640 5.009 1.00 39.61 68 VAL C O 1
ATOM 1701 N N . ILE C 1 70 ? -66.586 18.367 7.040 1.00 40.02 69 ILE C N 1
ATOM 1702 C CA . ILE C 1 70 ? -65.843 17.150 7.341 1.00 40.00 69 ILE C CA 1
ATOM 1703 C C . ILE C 1 70 ? -66.501 15.966 6.655 1.00 38.90 69 ILE C C 1
ATOM 1704 O O . ILE C 1 70 ? -65.812 15.151 6.071 1.00 39.10 69 ILE C O 1
ATOM 1709 N N . THR C 1 71 ? -67.823 15.868 6.726 1.00 37.45 70 THR C N 1
ATOM 171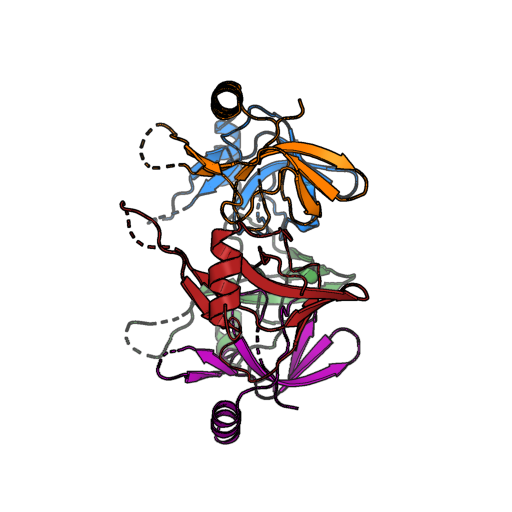0 C CA . THR C 1 71 ? -68.529 14.724 6.125 1.00 37.60 70 THR C CA 1
ATOM 1711 C C . THR C 1 71 ? -69.878 15.143 5.576 1.00 38.06 70 THR C C 1
ATOM 1712 O O . THR C 1 71 ? -70.500 16.095 6.082 1.00 38.20 70 THR C O 1
ATOM 1716 N N . ILE C 1 72 ? -70.280 14.477 4.493 1.00 38.45 71 ILE C N 1
ATOM 1717 C CA . ILE C 1 72 ? -71.592 14.663 3.896 1.00 38.66 71 ILE C CA 1
ATOM 1718 C C . ILE C 1 72 ? -72.246 13.296 3.834 1.00 39.32 71 ILE C C 1
ATOM 1719 O O . ILE C 1 72 ? -71.704 12.366 3.254 1.00 39.71 71 ILE C O 1
ATOM 1724 N N . THR C 1 73 ? -73.419 13.184 4.432 1.00 40.38 72 THR C N 1
ATOM 1725 C CA . THR C 1 73 ? -73.971 11.888 4.775 1.00 40.53 72 THR C CA 1
ATOM 1726 C C . THR C 1 73 ? -75.479 11.963 4.619 1.00 40.60 72 THR C C 1
ATOM 1727 O O . THR C 1 73 ? -76.072 13.008 4.874 1.00 40.97 72 THR C O 1
ATOM 1731 N N . SER C 1 74 ? -76.093 10.871 4.183 1.00 41.09 73 SER C N 1
ATOM 1732 C CA . SER C 1 74 ? -77.546 10.828 3.982 1.00 41.42 73 SER C CA 1
ATOM 1733 C C . SER C 1 74 ? -78.266 10.399 5.263 1.00 41.23 73 SER C C 1
ATOM 1734 O O . SER C 1 74 ? -77.913 9.392 5.862 1.00 41.42 73 SER C O 1
ATOM 1737 N N . PRO C 1 75 ? -79.284 11.166 5.681 1.00 41.26 74 PRO C N 1
ATOM 1738 C CA . PRO C 1 75 ? -79.931 10.992 6.981 1.00 41.47 74 PRO C CA 1
ATOM 1739 C C . PRO C 1 75 ? -80.827 9.758 7.118 1.00 41.30 74 PRO C C 1
ATOM 1740 O O . PRO C 1 75 ? -81.352 9.264 6.129 1.00 42.03 74 PRO C O 1
ATOM 1744 N N . LYS C 1 76 ? -80.984 9.273 8.348 1.00 41.44 75 LYS C N 1
ATOM 1745 C CA . LYS C 1 76 ? -81.948 8.215 8.664 1.00 41.30 75 LYS C CA 1
ATOM 1746 C C . LYS C 1 76 ? -83.367 8.699 8.363 1.00 41.55 75 LYS C C 1
ATOM 1747 O O . LYS C 1 76 ? -83.640 9.905 8.417 1.00 41.56 75 LYS C O 1
ATOM 1751 N N . ASP C 1 77 ? -84.257 7.752 8.054 1.00 41.81 76 ASP C N 1
ATOM 1752 C CA . ASP C 1 77 ? -85.626 8.060 7.616 1.00 41.96 76 ASP C CA 1
ATOM 1753 C C . ASP C 1 77 ? -86.371 8.977 8.598 1.00 42.25 76 ASP C C 1
ATOM 1754 O O . ASP C 1 77 ? -87.003 9.952 8.190 1.00 42.36 76 ASP C O 1
ATOM 1756 N N . ASP C 1 78 ? -86.277 8.678 9.891 1.00 42.43 77 ASP C N 1
ATOM 1757 C CA . ASP C 1 78 ? -86.934 9.503 10.916 1.00 42.93 77 ASP C CA 1
ATOM 1758 C C . ASP C 1 78 ? -86.535 10.974 10.773 1.00 42.51 77 ASP C C 1
ATOM 1759 O O . ASP C 1 78 ? -87.375 11.873 10.878 1.00 42.68 77 ASP C O 1
ATOM 1764 N N . ILE C 1 79 ? -85.257 11.209 10.501 1.00 41.66 78 ILE C N 1
ATOM 1765 C CA . ILE C 1 79 ? -84.734 12.566 10.425 1.00 41.12 78 ILE C CA 1
ATOM 1766 C C . ILE C 1 79 ? -85.255 13.300 9.190 1.00 40.93 78 ILE C C 1
ATOM 1767 O O . ILE C 1 79 ? -85.567 14.489 9.250 1.00 40.17 78 ILE C O 1
ATOM 1772 N N . ILE C 1 80 ? -85.357 12.588 8.072 1.00 41.13 79 ILE C N 1
ATOM 1773 C CA . ILE C 1 80 ? -85.906 13.174 6.850 1.00 41.70 79 ILE C CA 1
ATOM 1774 C C . ILE C 1 80 ? -87.352 13.581 7.067 1.00 41.51 79 ILE C C 1
ATOM 1775 O O . ILE C 1 80 ? -87.747 14.691 6.707 1.00 41.51 79 ILE C O 1
ATOM 1780 N N . LYS C 1 81 ? -88.136 12.683 7.656 1.00 41.08 80 LYS C N 1
ATOM 1781 C CA . LYS C 1 81 ? -89.560 12.945 7.870 1.00 41.41 80 LYS C CA 1
ATOM 1782 C C . LYS C 1 81 ? -89.740 14.233 8.677 1.00 41.37 80 LYS C C 1
ATOM 1783 O O . LYS C 1 81 ? -90.482 15.125 8.271 1.00 41.34 80 LYS C O 1
ATOM 1785 N N . SER C 1 82 ? -89.025 14.346 9.791 1.00 41.32 81 SER C N 1
ATOM 1786 C CA . SER C 1 82 ? -89.079 15.560 10.609 1.00 41.47 81 SER C CA 1
ATOM 1787 C C . SER C 1 82 ? -88.614 16.792 9.845 1.00 41.37 81 SER C C 1
ATOM 1788 O O . SER C 1 82 ? -89.230 17.853 9.946 1.00 41.36 81 SER C O 1
ATOM 1791 N N . TYR C 1 83 ? -87.530 16.650 9.085 1.00 41.23 82 TYR C N 1
ATOM 1792 C CA . TYR C 1 83 ? -87.038 17.750 8.268 1.00 41.11 82 TYR C CA 1
ATOM 1793 C C . TYR C 1 83 ? -88.091 18.182 7.249 1.00 40.89 82 TYR C C 1
ATOM 1794 O O . TYR C 1 83 ? -88.338 19.377 7.071 1.00 40.46 82 TYR C O 1
ATOM 1803 N N . GLU C 1 84 ? -88.702 17.204 6.582 1.00 41.27 83 GLU C N 1
ATOM 1804 C CA . GLU C 1 84 ? -89.751 17.477 5.599 1.00 41.46 83 GLU C CA 1
ATOM 1805 C C . GLU C 1 84 ? -90.892 18.236 6.265 1.00 41.67 83 GLU C C 1
ATOM 1806 O O . GLU C 1 84 ? -91.345 19.260 5.754 1.00 42.67 83 GLU C O 1
ATOM 1808 N N . SER C 1 85 ? -91.330 17.755 7.423 1.00 41.65 84 SER C N 1
ATOM 1809 C CA . SER C 1 85 ? -92.415 18.406 8.162 1.00 42.11 84 SER C CA 1
ATOM 1810 C C . SER C 1 85 ? -92.054 19.798 8.694 1.00 42.60 84 SER C C 1
ATOM 1811 O O . SER C 1 85 ? -92.938 20.621 8.938 1.00 42.59 84 SER C O 1
ATOM 1814 N N . HIS C 1 86 ? -90.764 20.042 8.911 1.00 43.81 85 HIS C N 1
ATOM 1815 C CA . HIS C 1 86 ? -90.279 21.340 9.407 1.00 45.16 85 HIS C CA 1
ATOM 1816 C C . HIS C 1 86 ? -90.286 22.444 8.349 1.00 45.79 85 HIS C C 1
ATOM 1817 O O . HIS C 1 86 ? -90.440 23.613 8.686 1.00 45.51 85 HIS C O 1
ATOM 1824 N N . THR C 1 87 ? -90.086 22.080 7.084 1.00 46.96 86 THR C N 1
ATOM 1825 C CA . THR C 1 87 ? -90.110 23.055 5.991 1.00 47.44 86 THR C CA 1
ATOM 1826 C C . THR C 1 87 ? -91.432 22.948 5.234 1.00 48.51 86 THR C C 1
ATOM 1827 O O . THR C 1 87 ? -91.469 22.529 4.077 1.00 49.88 86 THR C O 1
ATOM 1831 N N . SER C 1 88 ? -92.520 23.322 5.900 1.00 48.89 87 SER C N 1
ATOM 1832 C CA . SER C 1 88 ? -93.844 23.255 5.298 1.00 48.85 87 SER C CA 1
ATOM 1833 C C . SER C 1 88 ? -94.755 24.322 5.896 1.00 49.26 87 SER C C 1
ATOM 1834 O O . SER C 1 88 ? -95.463 25.025 5.168 1.00 49.80 87 SER C O 1
ATOM 1837 N N . LYS D 1 3 ? -30.473 13.052 18.980 1.00 42.65 2 LYS D N 1
ATOM 1838 C CA . LYS D 1 3 ? -31.883 13.399 19.331 1.00 43.94 2 LYS D CA 1
ATOM 1839 C C . LYS D 1 3 ? -32.243 14.862 18.972 1.00 43.91 2 LYS D C 1
ATOM 1840 O O . LYS D 1 3 ? -31.520 15.784 19.336 1.00 45.53 2 LYS D O 1
ATOM 1844 N N . ASN D 1 4 ? -33.347 15.076 18.262 1.00 42.67 3 ASN D N 1
ATOM 1845 C CA . ASN D 1 4 ? -33.862 16.438 18.032 1.00 42.61 3 ASN D CA 1
ATOM 1846 C C . ASN D 1 4 ? -35.184 16.628 18.765 1.00 42.06 3 ASN D C 1
ATOM 1847 O O . ASN D 1 4 ? -36.262 16.437 18.185 1.00 41.28 3 ASN D O 1
ATOM 1852 N N . ILE D 1 5 ? -35.080 17.005 20.036 1.00 41.11 4 ILE D N 1
ATOM 1853 C CA . ILE D 1 5 ? -36.243 17.184 20.883 1.00 40.86 4 ILE D CA 1
ATOM 1854 C C . ILE D 1 5 ? -36.783 18.595 20.710 1.00 40.76 4 ILE D C 1
ATOM 1855 O O . ILE D 1 5 ? -36.068 19.560 20.934 1.00 40.52 4 ILE D O 1
ATOM 1860 N N . LYS D 1 6 ? -38.044 18.705 20.311 1.00 40.89 5 LYS D N 1
ATOM 1861 C CA . LYS D 1 6 ? -38.699 20.013 20.097 1.00 40.90 5 LYS D CA 1
ATOM 1862 C C . LYS D 1 6 ? -40.119 19.996 20.658 1.00 40.77 5 LYS D C 1
ATOM 1863 O O . LYS D 1 6 ? -40.658 18.928 20.969 1.00 41.15 5 LYS D O 1
ATOM 1869 N N . ILE D 1 7 ? -40.719 21.171 20.785 1.00 40.59 6 ILE D N 1
ATOM 1870 C CA . ILE D 1 7 ? -42.100 21.287 21.252 1.00 40.90 6 ILE D CA 1
ATOM 1871 C C . ILE D 1 7 ? -42.972 21.789 20.111 1.00 41.52 6 ILE D C 1
ATOM 1872 O O . ILE D 1 7 ? -42.719 22.865 19.568 1.00 42.18 6 ILE D O 1
ATOM 1885 N N . ARG D 1 9 ? -46.691 23.063 19.064 1.00 41.91 8 ARG D N 1
ATOM 1886 C CA . ARG D 1 9 ? -48.049 23.498 19.383 1.00 41.61 8 ARG D CA 1
ATOM 1887 C C . ARG D 1 9 ? -48.911 22.985 18.257 1.00 40.63 8 ARG D C 1
ATOM 1888 O O . ARG D 1 9 ? -48.714 23.400 17.121 1.00 41.37 8 ARG D O 1
ATOM 1896 N N . LEU D 1 10 ? -49.844 22.084 18.543 1.00 39.83 9 LEU D N 1
ATOM 1897 C CA . LEU D 1 10 ? -50.752 21.622 17.508 1.00 40.05 9 LEU D CA 1
ATOM 1898 C C . LEU D 1 10 ? -51.905 22.607 17.275 1.00 40.63 9 LEU D C 1
ATOM 1899 O O . LEU D 1 10 ? -52.130 23.564 18.016 1.00 40.64 9 LEU D O 1
ATOM 1904 N N . VAL D 1 11 ? -52.598 22.368 16.178 1.00 41.10 10 VAL D N 1
ATOM 1905 C CA . VAL D 1 11 ? -53.693 23.209 15.748 1.00 41.15 10 VAL D CA 1
ATOM 1906 C C . VAL D 1 11 ? -54.911 22.916 16.637 1.00 41.29 10 VAL D C 1
ATOM 1907 O O . VAL D 1 11 ? -55.793 23.753 16.778 1.00 41.07 10 VAL D O 1
ATOM 1911 N N . THR D 1 12 ? -54.915 21.733 17.262 1.00 41.64 11 THR D N 1
ATOM 1912 C CA . THR D 1 12 ? -55.915 21.358 18.269 1.00 41.92 11 THR D CA 1
ATOM 1913 C C . THR D 1 12 ? -55.686 22.000 19.656 1.00 42.35 11 THR D C 1
ATOM 1914 O O . THR D 1 12 ? -56.463 21.755 20.577 1.00 42.68 11 THR D O 1
ATOM 1918 N N . GLY D 1 13 ? -54.613 22.780 19.819 1.00 42.64 12 GLY D N 1
ATOM 1919 C CA . GLY D 1 13 ? -54.324 23.484 21.081 1.00 42.16 12 GLY D CA 1
ATOM 1920 C C . GLY D 1 13 ? -53.223 22.869 21.944 1.00 42.11 12 GLY D C 1
ATOM 1921 O O . GLY D 1 13 ? -52.615 23.558 22.761 1.00 42.43 12 GLY D O 1
ATOM 1922 N N . GLU D 1 14 ? -52.952 21.582 21.769 1.00 41.61 13 GLU D N 1
ATOM 1923 C CA . GLU D 1 14 ? -52.035 20.880 22.674 1.00 43.04 13 GLU D CA 1
ATOM 1924 C C . GLU D 1 14 ? -50.582 21.277 22.441 1.00 41.39 13 GLU D C 1
ATOM 1925 O O . GLU D 1 14 ? -50.240 21.801 21.385 1.00 41.42 13 GLU D O 1
ATOM 1931 N N . ASP D 1 15 ? -49.745 21.026 23.441 1.00 40.97 14 ASP D N 1
ATOM 1932 C CA . ASP D 1 15 ? -48.298 21.143 23.314 1.00 41.12 14 ASP D CA 1
ATOM 1933 C C . ASP D 1 15 ? -47.670 19.759 23.398 1.00 40.76 14 ASP D C 1
ATOM 1934 O O . ASP D 1 15 ? -47.825 19.079 24.398 1.00 40.72 14 ASP D O 1
ATOM 1939 N N . ILE D 1 16 ? -46.978 19.344 22.346 1.00 40.87 15 ILE D N 1
ATOM 1940 C CA . ILE D 1 16 ? -46.372 18.012 22.270 1.00 41.41 15 ILE D CA 1
ATOM 1941 C C . ILE D 1 16 ? -44.846 18.127 22.320 1.00 41.57 15 ILE D C 1
ATOM 1942 O O . ILE D 1 16 ? -44.263 19.070 21.774 1.00 42.51 15 ILE D O 1
ATOM 1947 N N . ILE D 1 17 ? -44.198 17.168 22.968 1.00 40.74 16 ILE D N 1
ATOM 1948 C CA . ILE D 1 17 ? -42.747 17.152 23.031 1.00 40.55 16 ILE D CA 1
ATOM 1949 C C . ILE D 1 17 ? -42.248 15.787 22.594 1.00 41.09 16 ILE D C 1
ATOM 1950 O O . ILE D 1 17 ? -42.763 14.748 23.026 1.00 41.60 16 ILE D O 1
ATOM 1955 N N . GLY D 1 18 ? -41.257 15.790 21.711 1.00 41.28 17 GLY D N 1
ATOM 1956 C CA . GLY D 1 18 ? -40.730 14.539 21.174 1.00 41.56 17 GLY D CA 1
ATOM 1957 C C . GLY D 1 18 ? -39.513 14.703 20.287 1.00 41.36 17 GLY D C 1
ATOM 1958 O O . GLY D 1 18 ? -39.090 15.830 19.996 1.00 40.94 17 GLY D O 1
ATOM 1959 N N . ASN D 1 19 ? -38.962 13.563 19.865 1.00 41.54 18 ASN D N 1
ATOM 1960 C CA . ASN D 1 19 ? -37.870 13.530 18.891 1.00 41.14 18 ASN D CA 1
ATOM 1961 C C . ASN D 1 19 ? -38.451 13.683 17.487 1.00 41.18 18 ASN D C 1
ATOM 1962 O O . ASN D 1 19 ? -39.209 12.831 17.019 1.00 41.17 18 ASN D O 1
ATOM 1967 N N . ILE D 1 20 ? -38.099 14.783 16.832 1.00 41.28 19 ILE D N 1
ATOM 1968 C CA . ILE D 1 20 ? -38.736 15.210 15.583 1.00 41.15 19 ILE D CA 1
ATOM 1969 C C . ILE D 1 20 ? -37.790 15.088 14.407 1.00 40.87 19 ILE D C 1
ATOM 1970 O O . ILE D 1 20 ? -36.616 15.412 14.526 1.00 41.00 19 ILE D O 1
ATOM 1975 N N . SER D 1 21 ? -38.299 14.599 13.280 1.00 40.97 20 SER D N 1
ATOM 1976 C CA . SER D 1 21 ? -37.602 14.731 12.004 1.00 41.19 20 SER D CA 1
ATOM 1977 C C . SER D 1 21 ? -38.590 15.171 10.940 1.00 41.28 20 SER D C 1
ATOM 1978 O O . SER D 1 21 ? -39.699 14.646 10.869 1.00 40.65 20 SER D O 1
ATOM 1981 N N . GLU D 1 22 ? -38.169 16.120 10.107 1.00 42.07 21 GLU D N 1
ATOM 1982 C CA . GLU D 1 22 ? -39.022 16.706 9.076 1.00 42.51 21 GLU D CA 1
ATOM 1983 C C . GLU D 1 22 ? -38.576 16.270 7.679 1.00 42.44 21 GLU D C 1
ATOM 1984 O O . GLU D 1 22 ? -37.708 16.908 7.087 1.00 42.81 21 GLU D O 1
ATOM 1990 N N . SER D 1 23 ? -39.157 15.181 7.163 1.00 42.77 22 SER D N 1
ATOM 1991 C CA . SER D 1 23 ? -38.916 14.710 5.781 1.00 42.45 22 SER D CA 1
ATOM 1992 C C . SER D 1 23 ? -40.174 14.927 4.929 1.00 42.30 22 SER D C 1
ATOM 1993 O O . SER D 1 23 ? -41.287 14.783 5.421 1.00 42.75 22 SER D O 1
ATOM 1996 N N . GLN D 1 24 ? -39.999 15.268 3.653 1.00 43.04 23 GLN D N 1
ATOM 1997 C CA . GLN D 1 24 ? -41.117 15.711 2.788 1.00 43.18 23 GLN D CA 1
ATOM 1998 C C . GLN D 1 24 ? -41.830 16.889 3.474 1.00 42.94 23 GLN D C 1
ATOM 1999 O O . GLN D 1 24 ? -41.168 17.715 4.108 1.00 44.18 23 GLN D O 1
ATOM 2005 N N . GLY D 1 25 ? -43.156 16.972 3.363 1.00 41.87 24 GLY D N 1
ATOM 2006 C CA . GLY D 1 25 ? -43.926 17.945 4.136 1.00 41.92 24 GLY D CA 1
ATOM 2007 C C . GLY D 1 25 ? -44.535 17.328 5.388 1.00 41.85 24 GLY D C 1
ATOM 2008 O O . GLY D 1 25 ? -45.608 17.761 5.823 1.00 42.34 24 GLY D O 1
ATOM 2009 N N . LEU D 1 26 ? -43.856 16.327 5.963 1.00 41.10 25 LEU D N 1
ATOM 2010 C CA . LEU D 1 26 ? -44.368 15.566 7.109 1.00 40.73 25 LEU D CA 1
ATOM 2011 C C . LEU D 1 26 ? -43.382 15.555 8.261 1.00 40.79 25 LEU D C 1
ATOM 2012 O O . LEU D 1 26 ? -42.166 15.530 8.053 1.00 40.67 25 LEU D O 1
ATOM 2017 N N . ILE D 1 27 ? -43.924 15.540 9.475 1.00 40.20 26 ILE D N 1
ATOM 2018 C CA . ILE D 1 27 ? -43.130 15.481 10.680 1.00 39.88 26 ILE D CA 1
ATOM 2019 C C . ILE D 1 27 ? -43.314 14.099 11.265 1.00 40.13 26 ILE D C 1
ATOM 2020 O O . ILE D 1 27 ? -44.448 13.666 11.480 1.00 40.34 26 ILE D O 1
ATOM 2025 N N . THR D 1 28 ? -42.204 13.411 11.521 1.00 40.65 27 THR D N 1
ATOM 2026 C CA . THR D 1 28 ? -42.237 12.122 12.204 1.00 40.83 27 THR D CA 1
ATOM 2027 C C . THR D 1 28 ? -41.793 12.312 13.643 1.00 41.22 27 THR D C 1
ATOM 2028 O O . THR D 1 28 ? -40.726 12.866 13.897 1.00 41.51 27 THR D O 1
ATOM 2032 N N . ILE D 1 29 ? -42.622 11.843 14.572 1.00 41.75 28 ILE D N 1
ATOM 2033 C CA . ILE D 1 29 ? -42.392 12.039 16.001 1.00 42.27 28 ILE D CA 1
ATOM 2034 C C . ILE D 1 29 ? -42.130 10.688 16.687 1.00 41.36 28 ILE D C 1
ATOM 2035 O O . ILE D 1 29 ? -42.902 9.742 16.530 1.00 40.94 28 ILE D O 1
ATOM 2040 N N . LYS D 1 30 ? -41.031 10.605 17.428 1.00 41.13 29 LYS D N 1
ATOM 2041 C CA . LYS D 1 30 ? -40.735 9.436 18.262 1.00 40.82 29 LYS D CA 1
ATOM 2042 C C . LYS D 1 30 ? -40.869 9.832 19.744 1.00 40.87 29 LYS D C 1
ATOM 2043 O O . LYS D 1 30 ? -40.516 10.960 20.127 1.00 40.24 29 LYS D O 1
ATOM 2046 N N . LYS D 1 31 ? -41.402 8.912 20.560 1.00 40.78 30 LYS D N 1
ATOM 2047 C CA . LYS D 1 31 ? -41.580 9.127 22.003 1.00 40.41 30 LYS D CA 1
ATOM 2048 C C . LYS D 1 31 ? -42.273 10.464 22.300 1.00 40.65 30 LYS D C 1
ATOM 2049 O O . LYS D 1 31 ? -41.690 11.345 22.937 1.00 40.43 30 LYS D O 1
ATOM 2051 N N . ALA D 1 32 ? -43.515 10.610 21.844 1.00 40.71 31 ALA D N 1
ATOM 2052 C CA . ALA D 1 32 ? -44.249 11.899 21.952 1.00 40.61 31 ALA D CA 1
ATOM 2053 C C . ALA D 1 32 ? -45.049 12.020 23.255 1.00 40.82 31 ALA D C 1
ATOM 2054 O O . ALA D 1 32 ? -45.810 11.114 23.608 1.00 41.27 31 ALA D O 1
ATOM 2056 N N . PHE D 1 33 ? -44.884 13.146 23.953 1.00 40.83 32 PHE D N 1
ATOM 2057 C CA . PHE D 1 33 ? -45.640 13.431 25.176 1.00 40.80 32 PHE D CA 1
ATOM 2058 C C . PHE D 1 33 ? -46.375 14.764 25.136 1.00 40.38 32 PHE D C 1
ATOM 2059 O O . PHE D 1 33 ? -45.853 15.749 24.651 1.00 40.39 32 PHE D O 1
ATOM 2067 N N . VAL D 1 34 ? -47.580 14.791 25.685 1.00 40.05 33 VAL D N 1
ATOM 2068 C CA . VAL D 1 34 ? -48.316 16.037 25.866 1.00 39.92 33 VAL D CA 1
ATOM 2069 C C . VAL D 1 34 ? -47.875 16.708 27.153 1.00 39.89 33 VAL D C 1
ATOM 2070 O O . VAL D 1 34 ? -47.738 16.051 28.176 1.00 40.70 33 VAL D O 1
ATOM 2074 N N . ILE D 1 35 ? -47.677 18.016 27.100 1.00 40.07 34 ILE D N 1
ATOM 2075 C CA . ILE D 1 35 ? -47.321 18.807 28.267 1.00 40.19 34 ILE D CA 1
ATOM 2076 C C . ILE D 1 35 ? -48.591 19.375 28.872 1.00 40.59 34 ILE D C 1
ATOM 2077 O O . ILE D 1 35 ? -49.155 20.328 28.357 1.00 41.31 34 ILE D O 1
ATOM 2082 N N . ILE D 1 36 ? -49.042 18.774 29.963 1.00 40.93 35 ILE D N 1
ATOM 2083 C CA . ILE D 1 36 ? -50.200 19.242 30.706 1.00 40.68 35 ILE D CA 1
ATOM 2084 C C . ILE D 1 36 ? -49.731 20.066 31.901 1.00 40.62 35 ILE D C 1
ATOM 2085 O O . ILE D 1 36 ? -49.024 19.548 32.764 1.00 40.46 35 ILE D O 1
ATOM 2090 N N . PRO D 1 37 ? -50.100 21.354 31.950 1.00 40.63 36 PRO D N 1
ATOM 2091 C CA . PRO D 1 37 ? -49.793 22.198 33.111 1.00 41.29 36 PRO D CA 1
ATOM 2092 C C . PRO D 1 37 ? -50.905 22.142 34.134 1.00 41.53 36 PRO D C 1
ATOM 2093 O O . PRO D 1 37 ? -52.013 21.730 33.798 1.00 42.20 36 PRO D O 1
ATOM 2105 N N . GLN D 1 39 ? -52.457 23.749 38.314 1.00 44.18 38 GLN D N 1
ATOM 2106 C CA . GLN D 1 39 ? -52.533 23.838 39.761 1.00 45.25 38 GLN D CA 1
ATOM 2107 C C . GLN D 1 39 ? -53.993 23.830 40.203 1.00 45.41 38 GLN D C 1
ATOM 2108 O O . GLN D 1 39 ? -54.320 23.322 41.283 1.00 46.01 38 GLN D O 1
ATOM 2114 N N . GLY D 1 43 ? -54.428 29.281 42.596 1.00 41.32 42 GLY D N 1
ATOM 2115 C CA . GLY D 1 43 ? -53.325 30.082 42.071 1.00 41.67 42 GLY D CA 1
ATOM 2116 C C . GLY D 1 43 ? -52.028 29.942 42.856 1.00 41.97 42 GLY D C 1
ATOM 2117 O O . GLY D 1 43 ? -51.657 30.822 43.631 1.00 41.75 42 GLY D O 1
ATOM 2118 N N . LYS D 1 44 ? -51.339 28.826 42.654 1.00 42.33 43 LYS D N 1
ATOM 2119 C CA . LYS D 1 44 ? -50.008 28.604 43.215 1.00 42.88 43 LYS D CA 1
ATOM 2120 C C . LYS D 1 44 ? -49.058 28.255 42.051 1.00 43.49 43 LYS D C 1
ATOM 2121 O O . LYS D 1 44 ? -49.435 28.424 40.878 1.00 43.87 43 LYS D O 1
ATOM 2123 N N . PRO D 1 45 ? -47.819 27.799 42.349 1.00 43.49 44 PRO D N 1
ATOM 2124 C CA . PRO D 1 45 ? -46.901 27.363 41.273 1.00 43.41 44 PRO D CA 1
ATOM 2125 C C . PRO D 1 45 ? -47.511 26.371 40.260 1.00 43.48 44 PRO D C 1
ATOM 2126 O O . PRO D 1 45 ? -48.418 25.613 40.616 1.00 42.98 44 PRO D O 1
ATOM 2130 N N . VAL D 1 46 ? -47.021 26.390 39.014 1.00 43.63 45 VAL D N 1
ATOM 2131 C CA . VAL D 1 46 ? -47.502 25.457 37.977 1.00 43.74 45 VAL D CA 1
ATOM 2132 C C . VAL D 1 46 ? -46.546 24.277 37.763 1.00 43.82 45 VAL D C 1
ATOM 2133 O O . VAL D 1 46 ? -45.394 24.461 37.360 1.00 44.57 45 VAL D O 1
ATOM 2137 N N . GLN D 1 47 ? -47.038 23.070 38.038 1.00 43.33 46 GLN D N 1
ATOM 2138 C CA . GLN D 1 47 ? -46.290 21.828 37.806 1.00 42.56 46 GLN D CA 1
ATOM 2139 C C . GLN D 1 47 ? -46.654 21.311 36.396 1.00 42.19 46 GLN D C 1
ATOM 2140 O O . GLN D 1 47 ? -47.841 21.109 36.098 1.00 42.08 46 GLN D O 1
ATOM 2143 N N . LEU D 1 48 ? -45.651 21.140 35.524 1.00 41.63 47 LEU D N 1
ATOM 2144 C CA . LEU D 1 48 ? -45.866 20.600 34.175 1.00 41.13 47 LEU D CA 1
ATOM 2145 C C . LEU D 1 48 ? -45.828 19.085 34.274 1.00 40.78 47 LEU D C 1
ATOM 2146 O O . LEU D 1 48 ? -44.980 18.543 34.963 1.00 41.49 47 LEU D O 1
ATOM 2151 N N . VAL D 1 49 ? -46.761 18.412 33.609 1.00 40.61 48 VAL D N 1
ATOM 2152 C CA . VAL D 1 49 ? -46.802 16.957 33.573 1.00 40.18 48 VAL D CA 1
ATOM 2153 C C . VAL D 1 49 ? -46.724 16.444 32.137 1.00 40.43 48 VAL D C 1
ATOM 2154 O O . VAL D 1 49 ? -47.473 16.880 31.271 1.00 40.90 48 VAL D O 1
ATOM 2158 N N . LEU D 1 50 ? -45.806 15.515 31.896 1.00 40.49 49 LEU D N 1
ATOM 2159 C CA . LEU D 1 50 ? -45.684 14.858 30.604 1.00 40.52 49 LEU D CA 1
ATOM 2160 C C . LEU D 1 50 ? -46.482 13.564 30.635 1.00 40.77 49 LEU D C 1
ATOM 2161 O O . LEU D 1 50 ? -46.260 12.734 31.496 1.00 41.05 49 LEU D O 1
ATOM 2166 N N . SER D 1 51 ? -47.420 13.410 29.708 1.00 41.35 50 SER D N 1
ATOM 2167 C CA . SER D 1 51 ? -48.137 12.151 29.535 1.00 41.32 50 SER D CA 1
ATOM 2168 C C . SER D 1 51 ? -48.096 11.734 28.070 1.00 41.58 50 SER D C 1
ATOM 2169 O O . SER D 1 51 ? -48.090 12.591 27.187 1.00 41.88 50 SER D O 1
ATOM 2172 N N . PRO D 1 52 ? -48.068 10.418 27.804 1.00 41.76 51 PRO D N 1
ATOM 2173 C CA . PRO D 1 52 ? -47.997 9.940 26.421 1.00 41.39 51 PRO D CA 1
ATOM 2174 C C . PRO D 1 52 ? -49.093 10.518 25.546 1.00 41.16 51 PRO D C 1
ATOM 2175 O O . PRO D 1 52 ? -50.245 10.539 25.943 1.00 41.25 51 PRO D O 1
ATOM 2179 N N . TRP D 1 53 ? -48.727 10.984 24.363 1.00 41.43 52 TRP D N 1
ATOM 2180 C CA . TRP D 1 53 ? -49.660 11.720 23.505 1.00 41.59 52 TRP D CA 1
ATOM 2181 C C . TRP D 1 53 ? -50.752 10.841 22.926 1.00 41.40 52 TRP D C 1
ATOM 2182 O O . TRP D 1 53 ? -51.913 11.230 22.909 1.00 42.29 52 TRP D O 1
ATOM 2193 N N . GLN D 1 54 ? -50.375 9.679 22.415 1.00 41.25 53 GLN D N 1
ATOM 2194 C CA . GLN D 1 54 ? -51.328 8.787 21.789 1.00 41.58 53 GLN D CA 1
ATOM 2195 C C . GLN D 1 54 ? -51.326 7.534 22.619 1.00 41.67 53 GLN D C 1
ATOM 2196 O O . GLN D 1 54 ? -50.542 6.615 22.360 1.00 42.56 53 GLN D O 1
ATOM 2198 N N . PRO D 1 55 ? -52.183 7.490 23.651 1.00 41.41 54 PRO D N 1
ATOM 2199 C CA . PRO D 1 55 ? -52.192 6.349 24.564 1.00 40.82 54 PRO D CA 1
ATOM 2200 C C . PRO D 1 55 ? -52.882 5.114 23.969 1.00 40.82 54 PRO D C 1
ATOM 2201 O O . PRO D 1 55 ? -52.706 4.003 24.489 1.00 41.46 54 PRO D O 1
ATOM 2205 N N . TYR D 1 56 ? -53.633 5.299 22.879 1.00 40.47 55 TYR D N 1
ATOM 2206 C CA . TYR D 1 56 ? -54.357 4.197 22.250 1.00 40.55 55 TYR D CA 1
ATOM 2207 C C . TYR D 1 56 ? -53.517 3.381 21.235 1.00 40.80 55 TYR D C 1
ATOM 2208 O O . TYR D 1 56 ? -54.080 2.548 20.517 1.00 41.07 55 TYR D O 1
ATOM 2217 N N . THR D 1 57 ? -52.197 3.595 21.168 1.00 40.65 56 THR D N 1
ATOM 2218 C CA . THR D 1 57 ? -51.353 2.893 20.180 1.00 40.39 56 THR D CA 1
ATOM 2219 C C . THR D 1 57 ? -49.970 2.566 20.705 1.00 40.71 56 THR D C 1
ATOM 2220 O O . THR D 1 57 ? -49.443 3.270 21.564 1.00 40.84 56 THR D O 1
ATOM 2224 N N . ASP D 1 58 ? -49.380 1.510 20.152 1.00 41.15 57 ASP D N 1
ATOM 2225 C CA . ASP D 1 58 ? -48.035 1.082 20.524 1.00 41.37 57 ASP D CA 1
ATOM 2226 C C . ASP D 1 58 ? -46.997 1.602 19.524 1.00 40.91 57 ASP D C 1
ATOM 2227 O O . ASP D 1 58 ? -45.806 1.358 19.689 1.00 40.86 57 ASP D O 1
ATOM 2229 N N . ASP D 1 59 ? -47.445 2.325 18.501 1.00 40.63 58 ASP D N 1
ATOM 2230 C CA . ASP D 1 59 ? -46.550 2.803 17.443 1.00 40.92 58 ASP D CA 1
ATOM 2231 C C . ASP D 1 59 ? -45.411 3.663 17.994 1.00 41.00 58 ASP D C 1
ATOM 2232 O O . ASP D 1 59 ? -45.610 4.485 18.881 1.00 41.26 58 ASP D O 1
ATOM 2237 N N . LYS D 1 60 ? -44.208 3.432 17.473 1.00 41.60 59 LYS D N 1
ATOM 2238 C CA . LYS D 1 60 ? -43.002 4.130 17.920 1.00 41.69 59 LYS D CA 1
ATOM 2239 C C . LYS D 1 60 ? -42.887 5.482 17.219 1.00 42.13 59 LYS D C 1
ATOM 2240 O O . LYS D 1 60 ? -42.488 6.479 17.836 1.00 42.57 59 LYS D O 1
ATOM 2242 N N . GLU D 1 61 ? -43.253 5.497 15.934 1.00 41.93 60 GLU D N 1
ATOM 2243 C CA . GLU D 1 61 ? -43.224 6.694 15.101 1.00 41.45 60 GLU D CA 1
ATOM 2244 C C . GLU D 1 61 ? -44.657 7.135 14.786 1.00 41.34 60 GLU D C 1
ATOM 2245 O O . GLU D 1 61 ? -45.519 6.303 14.506 1.00 41.30 60 GLU D O 1
ATOM 2248 N N . ILE D 1 62 ? -44.905 8.442 14.839 1.00 41.12 61 ILE D N 1
ATOM 2249 C CA . ILE D 1 62 ? -46.193 9.024 14.454 1.00 40.70 61 ILE D CA 1
ATOM 2250 C C . ILE D 1 62 ? -45.937 10.130 13.456 1.00 40.80 61 ILE D C 1
ATOM 2251 O O . ILE D 1 62 ? -45.062 10.968 13.687 1.00 40.40 61 ILE D O 1
ATOM 2256 N N . VAL D 1 63 ? -46.720 10.153 12.379 1.00 40.59 62 VAL D N 1
ATOM 2257 C CA . VAL D 1 63 ? -46.562 11.145 11.331 1.00 40.49 62 VAL D CA 1
ATOM 2258 C C . VAL D 1 63 ? -47.727 12.150 11.343 1.00 40.98 62 VAL D C 1
ATOM 2259 O O . VAL D 1 63 ? -48.903 11.765 11.386 1.00 40.53 62 VAL D O 1
ATOM 2263 N N . ILE D 1 64 ? -47.386 13.437 11.322 1.00 41.20 63 ILE D N 1
ATOM 2264 C CA . ILE D 1 64 ? -48.372 14.514 11.186 1.00 41.82 63 ILE D CA 1
ATOM 2265 C C . ILE D 1 64 ? -47.958 15.434 10.055 1.00 41.60 63 ILE D C 1
ATOM 2266 O O . ILE D 1 64 ? -46.762 15.687 9.870 1.00 42.31 63 ILE D O 1
ATOM 2271 N N . ASP D 1 65 ? -48.937 15.950 9.311 1.00 41.22 64 ASP D N 1
ATOM 2272 C CA . ASP D 1 65 ? -48.639 16.952 8.299 1.00 41.04 64 ASP D CA 1
ATOM 2273 C C . ASP D 1 65 ? -48.270 18.227 9.039 1.00 40.77 64 ASP D C 1
ATOM 2274 O O . ASP D 1 65 ? -48.812 18.511 10.113 1.00 40.30 64 ASP D O 1
ATOM 2279 N N . ASP D 1 66 ? -47.329 18.973 8.475 1.00 41.19 65 ASP D N 1
ATOM 2280 C CA . ASP D 1 66 ? -46.831 20.186 9.094 1.00 41.94 65 ASP D CA 1
ATOM 2281 C C . ASP D 1 66 ? -47.900 21.284 9.123 1.00 41.36 65 ASP D C 1
ATOM 2282 O O . ASP D 1 66 ? -47.797 22.238 9.887 1.00 42.83 65 ASP D O 1
ATOM 2287 N N . SER D 1 67 ? -48.929 21.156 8.299 1.00 40.44 66 SER D N 1
ATOM 2288 C CA . SER D 1 67 ? -50.056 22.085 8.348 1.00 39.86 66 SER D CA 1
ATOM 2289 C C . SER D 1 67 ? -50.820 22.045 9.670 1.00 40.02 66 SER D C 1
ATOM 2290 O O . SER D 1 67 ? -51.531 22.991 9.999 1.00 40.29 66 SER D O 1
ATOM 2293 N N . LYS D 1 68 ? -50.706 20.942 10.406 1.00 40.06 67 LYS D N 1
ATOM 2294 C CA . LYS D 1 68 ? -51.420 20.790 11.672 1.00 39.75 67 LYS D CA 1
ATOM 2295 C C . LYS D 1 68 ? -50.602 21.281 12.861 1.00 40.25 67 LYS D C 1
ATOM 2296 O O . LYS D 1 68 ? -51.004 21.071 13.997 1.00 40.25 67 LYS D O 1
ATOM 2301 N N . VAL D 1 69 ? -49.461 21.924 12.601 1.00 40.44 68 VAL D N 1
ATOM 2302 C CA . VAL D 1 69 ? -48.588 22.456 13.655 1.00 40.07 68 VAL D CA 1
ATOM 2303 C C . VAL D 1 69 ? -48.471 23.975 13.538 1.00 39.82 68 VAL D C 1
ATOM 2304 O O . VAL D 1 69 ? -48.164 24.482 12.472 1.00 39.56 68 VAL D O 1
ATOM 2308 N N . ILE D 1 70 ? -48.714 24.690 14.633 1.00 39.72 69 ILE D N 1
ATOM 2309 C CA . ILE D 1 70 ? -48.627 26.150 14.626 1.00 39.74 69 ILE D CA 1
ATOM 2310 C C . ILE D 1 70 ? -47.188 26.656 14.851 1.00 38.94 69 ILE D C 1
ATOM 2311 O O . ILE D 1 70 ? -46.732 27.554 14.140 1.00 38.95 69 ILE D O 1
ATOM 2316 N N . THR D 1 71 ? -46.486 26.096 15.832 1.00 37.47 70 THR D N 1
ATOM 2317 C CA . THR D 1 71 ? -45.088 26.463 16.092 1.00 37.39 70 THR D CA 1
ATOM 2318 C C . THR D 1 71 ? -44.285 25.220 16.405 1.00 37.83 70 THR D C 1
ATOM 2319 O O . THR D 1 71 ? -44.825 24.251 16.939 1.00 38.03 70 THR D O 1
ATOM 2323 N N . ILE D 1 72 ? -43.006 25.237 16.047 1.00 38.47 71 ILE D N 1
ATOM 2324 C CA . ILE D 1 72 ? -42.056 24.224 16.505 1.00 38.56 71 ILE D CA 1
ATOM 2325 C C . ILE D 1 72 ? -40.915 24.962 17.178 1.00 39.30 71 ILE D C 1
ATOM 2326 O O . ILE D 1 72 ? -40.334 25.876 16.615 1.00 39.82 71 ILE D O 1
ATOM 2331 N N . THR D 1 73 ? -40.596 24.550 18.394 1.00 40.46 72 THR D N 1
ATOM 2332 C CA . THR D 1 73 ? -39.860 25.389 19.310 1.00 40.51 72 THR D CA 1
ATOM 2333 C C . THR D 1 73 ? -38.984 24.491 20.187 1.00 40.59 72 THR D C 1
ATOM 2334 O O . THR D 1 73 ? -39.373 23.371 20.506 1.00 40.83 72 THR D O 1
ATOM 2338 N N . SER D 1 74 ? -37.785 24.957 20.532 1.00 41.09 73 SER D N 1
ATOM 2339 C CA . SER D 1 74 ? -36.859 24.158 21.332 1.00 41.44 73 SER D CA 1
ATOM 2340 C C . SER D 1 74 ? -37.043 24.427 22.837 1.00 41.24 73 SER D C 1
ATOM 2341 O O . SER D 1 74 ? -37.013 25.569 23.279 1.00 41.39 73 SER D O 1
ATOM 2344 N N . PRO D 1 75 ? -37.215 23.363 23.627 1.00 41.12 74 PRO D N 1
ATOM 2345 C CA . PRO D 1 75 ? -37.623 23.460 25.011 1.00 41.32 74 PRO D CA 1
ATOM 2346 C C . PRO D 1 75 ? -36.576 24.019 25.967 1.00 41.41 74 PRO D C 1
ATOM 2347 O O . PRO D 1 75 ? -35.385 23.897 25.713 1.00 42.12 74 PRO D O 1
ATOM 2351 N N . LYS D 1 76 ? -37.040 24.601 27.075 1.00 41.61 75 LYS D N 1
ATOM 2352 C CA . LYS D 1 76 ? -36.171 25.010 28.184 1.00 41.33 75 LYS D CA 1
ATOM 2353 C C . LYS D 1 76 ? -35.463 23.793 28.785 1.00 41.52 75 LYS D C 1
ATOM 2354 O O . LYS D 1 76 ? -35.993 22.679 28.763 1.00 41.69 75 LYS D O 1
ATOM 2359 N N . ASP D 1 77 ? -34.273 24.017 29.335 1.00 41.77 76 ASP D N 1
ATOM 2360 C CA . ASP D 1 77 ? -33.413 22.926 29.810 1.00 41.94 76 ASP D CA 1
ATOM 2361 C C . ASP D 1 77 ? -34.123 22.047 30.838 1.00 42.39 76 ASP D C 1
ATOM 2362 O O . ASP D 1 77 ? -33.989 20.815 30.814 1.00 42.46 76 ASP D O 1
ATOM 2364 N N . ASP D 1 78 ? -34.885 22.695 31.724 1.00 43.32 77 ASP D N 1
ATOM 2365 C CA . ASP D 1 78 ? -35.690 21.993 32.740 1.00 43.34 77 ASP D CA 1
ATOM 2366 C C . ASP D 1 78 ? -36.581 20.919 32.097 1.00 43.14 77 ASP D C 1
ATOM 2367 O O . ASP D 1 78 ? -36.631 19.776 32.576 1.00 42.96 77 ASP D O 1
ATOM 2370 N N . ILE D 1 79 ? -37.225 21.283 30.985 1.00 41.62 78 ILE D N 1
ATOM 2371 C CA . ILE D 1 79 ? -38.183 20.418 30.301 1.00 41.06 78 ILE D CA 1
ATOM 2372 C C . ILE D 1 79 ? -37.512 19.273 29.531 1.00 40.94 78 ILE D C 1
ATOM 2373 O O . ILE D 1 79 ? -38.059 18.171 29.456 1.00 40.34 78 ILE D O 1
ATOM 2378 N N . ILE D 1 80 ? -36.333 19.520 28.968 1.00 40.90 79 ILE D N 1
ATOM 2379 C CA . ILE D 1 80 ? -35.602 18.446 28.287 1.00 41.59 79 ILE D CA 1
ATOM 2380 C C . ILE D 1 80 ? -35.131 17.388 29.313 1.00 41.47 79 ILE D C 1
ATOM 2381 O O . ILE D 1 80 ? -35.232 16.183 29.072 1.00 41.36 79 ILE D O 1
ATOM 2386 N N . LYS D 1 81 ? -34.642 17.836 30.464 1.00 41.05 80 LYS D N 1
ATOM 2387 C CA . LYS D 1 81 ? -34.170 16.908 31.485 1.00 41.39 80 LYS D CA 1
ATOM 2388 C C . LYS D 1 81 ? -35.294 15.951 31.912 1.00 41.50 80 LYS D C 1
ATOM 2389 O O . LYS D 1 81 ? -35.090 14.732 31.949 1.00 41.35 80 LYS D O 1
ATOM 2391 N N . SER D 1 82 ? -36.479 16.492 32.210 1.00 41.42 81 SER D N 1
ATOM 2392 C CA . SER D 1 82 ? -37.621 15.650 32.603 1.00 41.45 81 SER D CA 1
ATOM 2393 C C . SER D 1 82 ? -38.064 14.736 31.460 1.00 41.32 81 SER D C 1
ATOM 2394 O O . SER D 1 82 ? -38.390 13.572 31.684 1.00 41.22 81 SER D O 1
ATOM 2397 N N . TYR D 1 83 ? -38.051 15.261 30.238 1.00 41.30 82 TYR D N 1
ATOM 2398 C CA . TYR D 1 83 ? -38.368 14.458 29.058 1.00 41.24 82 TYR D CA 1
ATOM 2399 C C . TYR D 1 83 ? -37.383 13.291 28.927 1.00 40.91 82 TYR D C 1
ATOM 2400 O O . TYR D 1 83 ? -37.775 12.133 28.718 1.00 40.42 82 TYR D O 1
ATOM 2409 N N . GLU D 1 84 ? -36.102 13.607 29.059 1.00 41.10 83 GLU D N 1
ATOM 2410 C CA . GLU D 1 84 ? -35.069 12.605 28.939 1.00 41.34 83 GLU D CA 1
ATOM 2411 C C . GLU D 1 84 ? -35.276 11.531 30.019 1.00 41.81 83 GLU D C 1
ATOM 2412 O O . GLU D 1 84 ? -35.241 10.329 29.710 1.00 42.76 83 GLU D O 1
ATOM 2414 N N . SER D 1 85 ? -35.529 11.944 31.266 1.00 41.76 84 SER D N 1
ATOM 2415 C CA . SER D 1 85 ? -35.730 10.973 32.354 1.00 42.14 84 SER D CA 1
ATOM 2416 C C . SER D 1 85 ? -37.062 10.220 32.201 1.00 42.62 84 SER D C 1
ATOM 2417 O O . SER D 1 85 ? -37.235 9.139 32.770 1.00 42.65 84 SER D O 1
ATOM 2420 N N . HIS D 1 86 ? -37.974 10.792 31.413 1.00 44.07 85 HIS D N 1
ATOM 2421 C CA . HIS D 1 86 ? -39.240 10.150 31.040 1.00 45.50 85 HIS D CA 1
ATOM 2422 C C . HIS D 1 86 ? -39.153 9.104 29.946 1.00 45.79 85 HIS D C 1
ATOM 2423 O O . HIS D 1 86 ? -40.146 8.392 29.704 1.00 46.23 85 HIS D O 1
ATOM 2430 N N . THR D 1 87 ? -38.003 9.040 29.260 1.00 46.15 86 THR D N 1
ATOM 2431 C CA . THR D 1 87 ? -37.835 8.158 28.095 1.00 45.73 86 THR D CA 1
ATOM 2432 C C . THR D 1 87 ? -36.529 7.314 28.024 1.00 45.90 86 THR D C 1
ATOM 2433 O O . THR D 1 87 ? -36.419 6.387 27.151 1.00 46.61 86 THR D O 1
ATOM 2437 N N . SER D 1 88 ? -35.543 7.606 28.913 1.00 45.38 87 SER D N 1
ATOM 2438 C CA . SER D 1 88 ? -34.257 6.903 28.825 1.00 45.34 87 SER D CA 1
ATOM 2439 C C . SER D 1 88 ? -33.493 6.748 30.178 1.00 43.25 87 SER D C 1
ATOM 2440 O O . SER D 1 88 ? -33.927 7.299 31.258 1.00 43.99 87 SER D O 1
ATOM 2443 N N . GLU D 1 89 ? -32.349 6.013 30.107 1.00 41.37 88 GLU D N 1
ATOM 2444 C CA . GLU D 1 89 ? -31.568 5.653 31.331 1.00 39.25 88 GLU D CA 1
ATOM 2445 C C . GLU D 1 89 ? -30.273 6.403 31.569 1.00 37.33 88 GLU D C 1
ATOM 2446 O O . GLU D 1 89 ? -29.640 6.694 30.682 1.00 37.82 88 GLU D O 1
ATOM 2452 N N . ILE D 1 90 ? -30.042 6.846 32.959 1.00 34.40 89 ILE D N 1
ATOM 2453 C CA . ILE D 1 90 ? -29.455 8.204 33.157 1.00 33.02 89 ILE D CA 1
ATOM 2454 C C . ILE D 1 90 ? -28.076 8.330 33.827 1.00 32.99 89 ILE D C 1
ATOM 2455 O O . ILE D 1 90 ? -27.460 7.319 34.246 1.00 34.26 89 ILE D O 1
ATOM 2460 N N . ILE D 1 91 ? -27.603 9.593 33.930 1.00 32.26 90 ILE D N 1
ATOM 2461 C CA . ILE D 1 91 ? -26.323 9.903 34.582 1.00 32.10 90 ILE D CA 1
ATOM 2462 C C . ILE D 1 91 ? -26.504 10.037 36.092 1.00 32.03 90 ILE D C 1
ATOM 2463 O O . ILE D 1 91 ? -25.594 9.640 36.867 1.00 32.18 90 ILE D O 1
ATOM 2468 N N . ASN E 1 4 ? -58.032 -3.419 7.542 1.00 41.55 3 ASN E N 1
ATOM 2469 C CA . ASN E 1 4 ? -57.120 -2.334 8.012 1.00 41.40 3 ASN E CA 1
ATOM 2470 C C . ASN E 1 4 ? -57.788 -1.412 9.041 1.00 41.06 3 ASN E C 1
ATOM 2471 O O . ASN E 1 4 ? -58.221 -0.304 8.728 1.00 40.79 3 ASN E O 1
ATOM 2476 N N . ILE E 1 5 ? -57.850 -1.889 10.278 1.00 41.02 4 ILE E N 1
ATOM 2477 C CA . ILE E 1 5 ? -58.438 -1.131 11.378 1.00 40.81 4 ILE E CA 1
ATOM 2478 C C . ILE E 1 5 ? -57.396 -0.162 11.931 1.00 40.82 4 ILE E C 1
ATOM 2479 O O . ILE E 1 5 ? -56.312 -0.578 12.342 1.00 40.66 4 ILE E O 1
ATOM 2484 N N . LYS E 1 6 ? -57.723 1.126 11.934 1.00 40.90 5 LYS E N 1
ATOM 2485 C CA . LYS E 1 6 ? -56.804 2.167 12.399 1.00 40.78 5 LYS E CA 1
ATOM 2486 C C . LYS E 1 6 ? -57.571 3.199 13.226 1.00 40.79 5 LYS E C 1
ATOM 2487 O O . LYS E 1 6 ? -58.802 3.233 13.202 1.00 40.97 5 LYS E O 1
ATOM 2492 N N . ILE E 1 7 ? -56.836 4.028 13.966 1.00 40.81 6 ILE E N 1
ATOM 2493 C CA . ILE E 1 7 ? -57.423 5.092 14.788 1.00 40.90 6 ILE E CA 1
ATOM 2494 C C . ILE E 1 7 ? -57.052 6.459 14.231 1.00 41.44 6 ILE E C 1
ATOM 2495 O O . ILE E 1 7 ? -55.875 6.799 14.159 1.00 42.09 6 ILE E O 1
ATOM 2508 N N . ARG E 1 9 ? -57.228 10.505 14.710 1.00 41.58 8 ARG E N 1
ATOM 2509 C CA . ARG E 1 9 ? -57.553 11.690 15.495 1.00 41.51 8 ARG E CA 1
ATOM 2510 C C . ARG E 1 9 ? -58.023 12.734 14.507 1.00 40.67 8 ARG E C 1
ATOM 2511 O O . ARG E 1 9 ? -57.263 13.154 13.646 1.00 41.21 8 ARG E O 1
ATOM 2515 N N . LEU E 1 10 ? -59.283 13.134 14.612 1.00 40.00 9 LEU E N 1
ATOM 2516 C CA . LEU E 1 10 ? -59.804 14.161 13.728 1.00 40.16 9 LEU E CA 1
ATOM 2517 C C . LEU E 1 10 ? -59.409 15.547 14.193 1.00 40.61 9 LEU E C 1
ATOM 2518 O O . LEU E 1 10 ? -58.968 15.759 15.326 1.00 40.89 9 LEU E O 1
ATOM 2523 N N . VAL E 1 11 ? -59.584 16.497 13.289 1.00 41.00 10 VAL E N 1
ATOM 2524 C CA . VAL E 1 11 ? -59.205 17.873 13.538 1.00 41.19 10 VAL E CA 1
ATOM 2525 C C . VAL E 1 11 ? -60.185 18.492 14.534 1.00 41.40 10 VAL E C 1
ATOM 2526 O O . VAL E 1 11 ? -59.852 19.453 15.229 1.00 41.47 10 VAL E O 1
ATOM 2530 N N . THR E 1 12 ? -61.376 17.898 14.617 1.00 41.78 11 THR E N 1
ATOM 2531 C CA . THR E 1 12 ? -62.387 18.256 15.603 1.00 41.99 11 THR E CA 1
ATOM 2532 C C . THR E 1 12 ? -62.113 17.706 17.010 1.00 42.43 11 THR E C 1
ATOM 2533 O O . THR E 1 12 ? -62.894 17.959 17.928 1.00 42.96 11 THR E O 1
ATOM 2537 N N . GLY E 1 13 ? -61.012 16.973 17.187 1.00 42.62 12 GLY E N 1
ATOM 2538 C CA . GLY E 1 13 ? -60.589 16.503 18.517 1.00 42.23 12 GLY E CA 1
ATOM 2539 C C . GLY E 1 13 ? -60.874 15.038 18.811 1.00 42.12 12 GLY E C 1
ATOM 2540 O O . GLY E 1 13 ? -60.212 14.432 19.649 1.00 42.47 12 GLY E O 1
ATOM 2541 N N . GLU E 1 14 ? -61.832 14.464 18.096 1.00 41.68 13 GLU E N 1
ATOM 2542 C CA . GLU E 1 14 ? -62.307 13.116 18.365 1.00 42.58 13 GLU E CA 1
ATOM 2543 C C . GLU E 1 14 ? -61.305 12.038 17.938 1.00 41.39 13 GLU E C 1
ATOM 2544 O O . GLU E 1 14 ? -60.446 12.272 17.095 1.00 41.44 13 GLU E O 1
ATOM 2550 N N . ASP E 1 15 ? -61.425 10.856 18.528 1.00 41.13 14 ASP E N 1
ATOM 2551 C CA . ASP E 1 15 ? -60.684 9.684 18.085 1.00 41.15 14 ASP E CA 1
ATOM 2552 C C . ASP E 1 15 ? -61.672 8.683 17.510 1.00 40.81 14 ASP E C 1
ATOM 2553 O O . ASP E 1 15 ? -62.596 8.264 18.193 1.00 40.59 14 ASP E O 1
ATOM 2558 N N . ILE E 1 16 ? -61.474 8.320 16.246 1.00 41.02 15 ILE E N 1
ATOM 2559 C CA . ILE E 1 16 ? -62.369 7.419 15.530 1.00 41.33 15 ILE E CA 1
ATOM 2560 C C . ILE E 1 16 ? -61.630 6.118 15.225 1.00 41.57 15 ILE E C 1
ATOM 2561 O O . ILE E 1 16 ? -60.424 6.137 14.952 1.00 42.57 15 ILE E O 1
ATOM 2566 N N . ILE E 1 17 ? -62.341 4.993 15.270 1.00 40.78 16 ILE E N 1
ATOM 2567 C CA . IL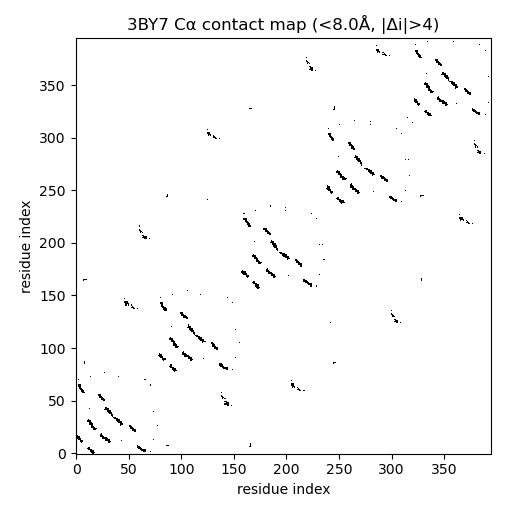E E 1 17 ? -61.746 3.702 14.911 1.00 40.61 16 ILE E CA 1
ATOM 2568 C C . ILE E 1 17 ? -62.627 3.005 13.883 1.00 41.14 16 ILE E C 1
ATOM 2569 O O . ILE E 1 17 ? -63.852 2.974 14.011 1.00 41.69 16 ILE E O 1
ATOM 2574 N N . GLY E 1 18 ? -61.996 2.448 12.858 1.00 41.21 17 GLY E N 1
ATOM 2575 C CA . GLY E 1 18 ? -62.738 1.788 11.798 1.00 41.33 17 GLY E CA 1
ATOM 2576 C C . GLY E 1 18 ? -61.863 1.151 10.744 1.00 41.26 17 GLY E C 1
ATOM 2577 O O . GLY E 1 18 ? -60.636 1.233 10.811 1.00 40.99 17 GLY E O 1
ATOM 2578 N N . ASN E 1 19 ? -62.511 0.510 9.772 1.00 41.36 18 ASN E N 1
ATOM 2579 C CA . ASN E 1 19 ? -61.826 -0.058 8.618 1.00 41.12 18 ASN E CA 1
ATOM 2580 C C . ASN E 1 19 ? -61.562 1.029 7.573 1.00 41.28 18 ASN E C 1
ATOM 2581 O O . ASN E 1 19 ? -62.495 1.568 6.969 1.00 41.20 18 ASN E O 1
ATOM 2586 N N . ILE E 1 20 ? -60.281 1.324 7.360 1.00 41.37 19 ILE E N 1
ATOM 2587 C CA . ILE E 1 20 ? -59.839 2.481 6.577 1.00 41.18 19 ILE E CA 1
ATOM 2588 C C . ILE E 1 20 ? -59.242 2.055 5.253 1.00 40.86 19 ILE E C 1
ATOM 2589 O O . ILE E 1 20 ? -58.476 1.095 5.205 1.00 40.97 19 ILE E O 1
ATOM 2594 N N . SER E 1 21 ? -59.597 2.765 4.185 1.00 40.93 20 SER E N 1
ATOM 2595 C CA . SER E 1 21 ? -58.880 2.663 2.916 1.00 41.20 20 SER E CA 1
ATOM 2596 C C . SER E 1 21 ? -58.649 4.065 2.366 1.00 41.26 20 SER E C 1
ATOM 2597 O O . SER E 1 21 ? -59.563 4.888 2.368 1.00 40.73 20 SER E O 1
ATOM 2600 N N . GLU E 1 22 ? -57.431 4.323 1.895 1.00 41.95 21 GLU E N 1
ATOM 2601 C CA . GLU E 1 22 ? -57.032 5.647 1.403 1.00 42.52 21 GLU E CA 1
ATOM 2602 C C . GLU E 1 22 ? -56.862 5.637 -0.119 1.00 42.44 21 GLU E C 1
ATOM 2603 O O . GLU E 1 22 ? -55.793 5.291 -0.617 1.00 42.74 21 GLU E O 1
ATOM 2609 N N . SER E 1 23 ? -57.916 5.993 -0.855 1.00 42.72 22 SER E N 1
ATOM 2610 C CA . SER E 1 23 ? -57.835 6.166 -2.320 1.00 42.40 22 SER E CA 1
ATOM 2611 C C . SER E 1 23 ? -57.982 7.646 -2.658 1.00 42.29 22 SER E C 1
ATOM 2612 O O . SER E 1 23 ? -58.705 8.368 -1.975 1.00 42.68 22 SER E O 1
ATOM 2614 N N . GLN E 1 24 ? -57.292 8.092 -3.709 1.00 43.02 23 GLN E N 1
ATOM 2615 C CA . GLN E 1 24 ? -57.171 9.525 -4.028 1.00 43.15 23 GLN E CA 1
ATOM 2616 C C . GLN E 1 24 ? -56.598 10.245 -2.795 1.00 42.94 23 GLN E C 1
ATOM 2617 O O . GLN E 1 24 ? -55.737 9.683 -2.107 1.00 44.20 23 GLN E O 1
ATOM 2619 N N . GLY E 1 25 ? -57.060 11.462 -2.511 1.00 41.85 24 GLY E N 1
ATOM 2620 C CA . GLY E 1 25 ? -56.728 12.134 -1.247 1.00 41.96 24 GLY E CA 1
ATOM 2621 C C . GLY E 1 25 ? -57.855 12.042 -0.228 1.00 41.72 24 GLY E C 1
ATOM 2622 O O . GLY E 1 25 ? -58.050 12.969 0.567 1.00 42.19 24 GLY E O 1
ATOM 2623 N N . LEU E 1 26 ? -58.594 10.928 -0.264 1.00 41.16 25 LEU E N 1
ATOM 2624 C CA . LEU E 1 26 ? -59.751 10.699 0.609 1.00 40.74 25 LEU E CA 1
ATOM 2625 C C . LEU E 1 26 ? -59.608 9.402 1.375 1.00 40.73 25 LEU E C 1
ATOM 2626 O O . LEU E 1 26 ? -59.026 8.429 0.883 1.00 40.73 25 LEU E O 1
ATOM 2631 N N . ILE E 1 27 ? -60.172 9.391 2.573 1.00 40.19 26 ILE E N 1
ATOM 2632 C CA . ILE E 1 27 ? -60.210 8.200 3.395 1.00 39.98 26 ILE E CA 1
ATOM 2633 C C . ILE E 1 27 ? -61.642 7.711 3.428 1.00 40.15 26 ILE E C 1
ATOM 2634 O O . ILE E 1 27 ? -62.548 8.488 3.703 1.00 40.52 26 ILE E O 1
ATOM 2639 N N . THR E 1 28 ? -61.842 6.435 3.129 1.00 40.51 27 THR E N 1
ATOM 2640 C CA . THR E 1 28 ? -63.152 5.821 3.246 1.00 40.78 27 THR E CA 1
ATOM 2641 C C . THR E 1 28 ? -63.169 4.960 4.509 1.00 41.26 27 THR E C 1
ATOM 2642 O O . THR E 1 28 ? -62.296 4.107 4.691 1.00 41.57 27 THR E O 1
ATOM 2646 N N . ILE E 1 29 ? -64.165 5.177 5.367 1.00 41.66 28 ILE E N 1
ATOM 2647 C CA . ILE E 1 29 ? -64.251 4.489 6.654 1.00 42.17 28 ILE E CA 1
ATOM 2648 C C . ILE E 1 29 ? -65.509 3.618 6.724 1.00 41.37 28 ILE E C 1
ATOM 2649 O O . ILE E 1 29 ? -66.624 4.097 6.510 1.00 40.91 28 ILE E O 1
ATOM 2654 N N . LYS E 1 30 ? -65.317 2.336 7.019 1.00 41.25 29 LYS E N 1
ATOM 2655 C CA . LYS E 1 30 ? -66.429 1.404 7.243 1.00 40.86 29 LYS E CA 1
ATOM 2656 C C . LYS E 1 30 ? -66.503 1.063 8.737 1.00 40.84 29 LYS E C 1
ATOM 2657 O O . LYS E 1 30 ? -65.470 0.906 9.394 1.00 40.37 29 LYS E O 1
ATOM 2661 N N . LYS E 1 31 ? -67.724 0.949 9.258 1.00 40.71 30 LYS E N 1
ATOM 2662 C CA . LYS E 1 31 ? -67.959 0.592 10.664 1.00 40.47 30 LYS E CA 1
ATOM 2663 C C . LYS E 1 31 ? -67.156 1.487 11.624 1.00 40.68 30 LYS E C 1
ATOM 2664 O O . LYS E 1 31 ? -66.299 1.015 12.375 1.00 40.37 30 LYS E O 1
ATOM 2666 N N . ALA E 1 32 ? -67.453 2.783 11.595 1.00 40.80 31 ALA E N 1
ATOM 2667 C CA . ALA E 1 32 ? -66.697 3.778 12.360 1.00 40.64 31 ALA E CA 1
ATOM 2668 C C . ALA E 1 32 ? -67.267 3.990 13.765 1.00 40.81 31 ALA E C 1
ATOM 2669 O O . ALA E 1 32 ? -68.469 4.203 13.926 1.00 41.27 31 ALA E O 1
ATOM 2671 N N . PHE E 1 33 ? -66.398 3.950 14.775 1.00 40.82 32 PHE E N 1
ATOM 2672 C CA . PHE E 1 33 ? -66.798 4.247 16.153 1.00 40.80 32 PHE E CA 1
ATOM 2673 C C . PHE E 1 33 ? -65.924 5.313 16.809 1.00 40.47 32 PHE E C 1
ATOM 2674 O O . PHE E 1 33 ? -64.717 5.354 16.583 1.00 40.54 32 PHE E O 1
ATOM 2682 N N . VAL E 1 34 ? -66.542 6.167 17.623 1.00 40.04 33 VAL E N 1
ATOM 2683 C CA . VAL E 1 34 ? -65.797 7.143 18.429 1.00 39.97 33 VAL E CA 1
ATOM 2684 C C . VAL E 1 34 ? -65.364 6.476 19.728 1.00 39.99 33 VAL E C 1
ATOM 2685 O O . VAL E 1 34 ? -66.146 5.767 20.361 1.00 40.68 33 VAL E O 1
ATOM 2689 N N . ILE E 1 35 ? -64.120 6.720 20.123 1.00 40.18 34 ILE E N 1
ATOM 2690 C CA . ILE E 1 35 ? -63.587 6.216 21.380 1.00 40.29 34 ILE E CA 1
ATOM 2691 C C . ILE E 1 35 ? -63.773 7.281 22.446 1.00 40.70 34 ILE E C 1
ATOM 2692 O O . ILE E 1 35 ? -63.033 8.265 22.481 1.00 41.22 34 ILE E O 1
ATOM 2697 N N . ILE E 1 36 ? -64.769 7.077 23.305 1.00 40.98 35 ILE E N 1
ATOM 2698 C CA . ILE E 1 36 ? -65.001 7.950 24.446 1.00 40.72 35 ILE E CA 1
ATOM 2699 C C . ILE E 1 36 ? -64.404 7.316 25.694 1.00 40.64 35 ILE E C 1
ATOM 2700 O O . ILE E 1 36 ? -64.810 6.229 26.080 1.00 40.53 35 ILE E O 1
ATOM 2705 N N . PRO E 1 37 ? -63.424 7.983 26.317 1.00 40.68 36 PRO E N 1
ATOM 2706 C CA . PRO E 1 37 ? -62.892 7.545 27.605 1.00 41.32 36 PRO E CA 1
ATOM 2707 C C . PRO E 1 37 ? -63.668 8.143 28.780 1.00 41.56 36 PRO E C 1
ATOM 2708 O O . PRO E 1 37 ? -64.403 9.113 28.592 1.00 42.20 36 PRO E O 1
ATOM 2720 N N . VAL E 1 46 ? -59.300 3.695 33.508 1.00 44.00 45 VAL E N 1
ATOM 2721 C CA . VAL E 1 46 ? -60.406 4.265 32.738 1.00 44.14 45 VAL E CA 1
ATOM 2722 C C . VAL E 1 46 ? -60.966 3.244 31.750 1.00 43.72 45 VAL E C 1
ATOM 2723 O O . VAL E 1 46 ? -60.216 2.505 31.110 1.00 44.09 45 VAL E O 1
ATOM 2727 N N . GLN E 1 47 ? -62.289 3.208 31.635 1.00 42.91 46 GLN E N 1
ATOM 2728 C CA . GLN E 1 47 ? -62.943 2.382 30.637 1.00 42.33 46 GLN E CA 1
ATOM 2729 C C . GLN E 1 47 ? -63.079 3.217 29.370 1.00 42.01 46 GLN E C 1
ATOM 2730 O O . GLN E 1 47 ? -63.551 4.349 29.425 1.00 42.55 46 GLN E O 1
ATOM 2732 N N . LEU E 1 48 ? -62.633 2.669 28.244 1.00 41.54 47 LEU E N 1
ATOM 2733 C CA . LEU E 1 48 ? -62.880 3.251 26.916 1.00 41.02 47 LEU E CA 1
ATOM 2734 C C . LEU E 1 48 ? -64.201 2.698 26.403 1.00 40.80 47 LEU E C 1
ATOM 2735 O O . LEU E 1 48 ? -64.477 1.514 26.565 1.00 41.47 47 LEU E O 1
ATOM 2740 N N . VAL E 1 49 ? -65.021 3.559 25.805 1.00 40.57 48 VAL E N 1
ATOM 2741 C CA . VAL E 1 49 ? -66.306 3.153 25.246 1.00 40.16 48 VAL E CA 1
ATOM 2742 C C . VAL E 1 49 ? -66.356 3.481 23.762 1.00 40.44 48 VAL E C 1
ATOM 2743 O O . VAL E 1 49 ? -66.070 4.614 23.358 1.00 41.09 48 VAL E O 1
ATOM 2747 N N . LEU E 1 50 ? -66.713 2.490 22.950 1.00 40.46 49 LEU E N 1
ATOM 2748 C CA . LEU E 1 50 ? -66.911 2.698 21.521 1.00 40.36 49 LEU E CA 1
ATOM 2749 C C . LEU E 1 50 ? -68.377 2.972 21.271 1.00 40.72 49 LEU E C 1
ATOM 2750 O O . LEU E 1 50 ? -69.228 2.195 21.678 1.00 41.00 49 LEU E O 1
ATOM 2755 N N . SER E 1 51 ? -68.668 4.086 20.614 1.00 41.29 50 SER E N 1
ATOM 2756 C CA . SER E 1 51 ? -70.020 4.404 20.176 1.00 41.31 50 SER E CA 1
ATOM 2757 C C . SER E 1 51 ? -70.007 4.793 18.695 1.00 41.59 50 SER E C 1
ATOM 2758 O O . SER E 1 51 ? -69.039 5.398 18.223 1.00 41.85 50 SER E O 1
ATOM 2761 N N . PRO E 1 52 ? -71.077 4.448 17.953 1.00 41.68 51 PRO E N 1
ATOM 2762 C CA . PRO E 1 52 ? -71.132 4.763 16.523 1.00 41.38 51 PRO E CA 1
ATOM 2763 C C . PRO E 1 52 ? -70.853 6.227 16.231 1.00 41.17 51 PRO E C 1
ATOM 2764 O O . PRO E 1 52 ? -71.424 7.098 16.870 1.00 41.14 51 PRO E O 1
ATOM 2768 N N . TRP E 1 53 ? -69.984 6.485 15.263 1.00 41.41 52 TRP E N 1
ATOM 2769 C CA . TRP E 1 53 ? -69.507 7.831 14.996 1.00 41.61 52 TRP E CA 1
ATOM 2770 C C . TRP E 1 53 ? -70.579 8.754 14.454 1.00 41.37 52 TRP E C 1
ATOM 2771 O O . TRP E 1 53 ? -70.721 9.886 14.907 1.00 42.22 52 TRP E O 1
ATOM 2782 N N . GLN E 1 54 ? -71.299 8.277 13.456 1.00 41.27 53 GLN E N 1
ATOM 2783 C CA . GLN E 1 54 ? -72.319 9.068 12.802 1.00 41.75 53 GLN E CA 1
ATOM 2784 C C . GLN E 1 54 ? -73.636 8.357 13.061 1.00 41.69 53 GLN E C 1
ATOM 2785 O O . GLN E 1 54 ? -74.039 7.495 12.275 1.00 42.38 53 GLN E O 1
ATOM 2791 N N . PRO E 1 55 ? -74.305 8.694 14.176 1.00 41.31 54 PRO E N 1
ATOM 2792 C CA . PRO E 1 55 ? -75.550 8.029 14.539 1.00 40.81 54 PRO E CA 1
ATOM 2793 C C . PRO E 1 55 ? -76.749 8.469 13.710 1.00 40.77 54 PRO E C 1
ATOM 2794 O O . PRO E 1 55 ? -77.785 7.793 13.732 1.00 41.51 54 PRO E O 1
ATOM 2798 N N . TYR E 1 56 ? -76.617 9.583 12.992 1.00 40.43 55 TYR E N 1
ATOM 2799 C CA . TYR E 1 56 ? -77.716 10.117 12.194 1.00 40.49 55 TYR E CA 1
ATOM 2800 C C . TYR E 1 56 ? -77.832 9.511 10.791 1.00 40.73 55 TYR E C 1
ATOM 2801 O O . TYR E 1 56 ? -78.628 9.997 9.987 1.00 40.97 55 TYR E O 1
ATOM 2810 N N . THR E 1 57 ? -77.065 8.465 10.487 1.00 40.68 56 THR E N 1
ATOM 2811 C CA . THR E 1 57 ? -77.038 7.910 9.132 1.00 40.36 56 THR E CA 1
ATOM 2812 C C . THR E 1 57 ? -76.884 6.409 9.120 1.00 40.63 56 THR E C 1
ATOM 2813 O O . THR E 1 57 ? -76.272 5.847 10.022 1.00 40.72 56 THR E O 1
ATOM 2817 N N . ASP E 1 58 ? -77.408 5.776 8.069 1.00 41.16 57 ASP E N 1
ATOM 2818 C CA . ASP E 1 58 ? -77.321 4.316 7.898 1.00 41.42 57 ASP E CA 1
ATOM 2819 C C . ASP E 1 58 ? -76.184 3.928 6.957 1.00 40.95 57 ASP E C 1
ATOM 2820 O O . ASP E 1 58 ? -75.953 2.736 6.729 1.00 40.65 57 ASP E O 1
ATOM 2821 N N . ASP E 1 59 ? -75.473 4.934 6.436 1.00 40.66 58 ASP E N 1
ATOM 2822 C CA . ASP E 1 59 ? -74.395 4.726 5.457 1.00 40.89 58 ASP E CA 1
ATOM 2823 C C . ASP E 1 59 ? -73.317 3.788 5.976 1.00 40.99 58 ASP E C 1
ATOM 2824 O O . ASP E 1 59 ? -72.877 3.914 7.119 1.00 41.25 58 ASP E O 1
ATOM 2829 N N . LYS E 1 60 ? -72.897 2.851 5.128 1.00 41.53 59 LYS E N 1
ATOM 2830 C CA . LYS E 1 60 ? -71.894 1.849 5.507 1.00 41.68 59 LYS E CA 1
ATOM 2831 C C . LYS E 1 60 ? -70.488 2.436 5.336 1.00 42.13 59 LYS E C 1
ATOM 2832 O O . LYS E 1 60 ? -69.597 2.170 6.152 1.00 42.65 59 LYS E O 1
ATOM 2834 N N . GLU E 1 61 ? -70.308 3.244 4.287 1.00 41.86 60 GLU E N 1
ATOM 2835 C CA . GLU E 1 61 ? -69.040 3.908 4.012 1.00 41.40 60 GLU E CA 1
ATOM 2836 C C . GLU E 1 61 ? -69.184 5.410 4.262 1.00 41.32 60 GLU E C 1
ATOM 2837 O O . GLU E 1 61 ? -70.211 5.997 3.923 1.00 41.17 60 GLU E O 1
ATOM 2839 N N . ILE E 1 62 ? -68.161 6.017 4.870 1.00 41.21 61 ILE E N 1
ATOM 2840 C CA . ILE E 1 62 ? -68.106 7.471 5.091 1.00 40.68 61 ILE E CA 1
ATOM 2841 C C . ILE E 1 62 ? -66.766 7.970 4.594 1.00 40.81 61 ILE E C 1
ATOM 2842 O O . ILE E 1 62 ? -65.731 7.369 4.894 1.00 40.42 61 ILE E O 1
ATOM 2847 N N . VAL E 1 63 ? -66.795 9.066 3.838 1.00 40.71 62 VAL E N 1
ATOM 2848 C CA . VAL E 1 63 ? -65.606 9.634 3.231 1.00 40.65 62 VAL E CA 1
ATOM 2849 C C . VAL E 1 63 ? -65.217 10.956 3.903 1.00 40.88 62 VAL E C 1
ATOM 2850 O O . VAL E 1 63 ? -66.059 11.833 4.079 1.00 40.33 62 VAL E O 1
ATOM 2854 N N . ILE E 1 64 ? -63.945 11.064 4.294 1.00 41.08 63 ILE E N 1
ATOM 2855 C CA . ILE E 1 64 ? -63.373 12.308 4.824 1.00 41.71 63 ILE E CA 1
ATOM 2856 C C . ILE E 1 64 ? -62.099 12.653 4.063 1.00 41.56 63 ILE E C 1
ATOM 2857 O O . ILE E 1 64 ? -61.325 11.767 3.692 1.00 42.34 63 ILE E O 1
ATOM 2862 N N . ASP E 1 65 ? -61.877 13.943 3.840 1.00 41.14 64 ASP E N 1
ATOM 2863 C CA . ASP E 1 65 ? -60.633 14.393 3.246 1.00 41.00 64 ASP E CA 1
ATOM 2864 C C . ASP E 1 65 ? -59.553 14.190 4.285 1.00 40.72 64 ASP E C 1
ATOM 2865 O O . ASP E 1 65 ? -59.788 14.394 5.477 1.00 40.27 64 ASP E O 1
ATOM 2870 N N . ASP E 1 66 ? -58.370 13.786 3.838 1.00 41.10 65 ASP E N 1
ATOM 2871 C CA . ASP E 1 66 ? -57.286 13.489 4.769 1.00 42.01 65 ASP E CA 1
ATOM 2872 C C . ASP E 1 66 ? -56.778 14.758 5.481 1.00 41.34 65 ASP E C 1
ATOM 2873 O O . ASP E 1 66 ? -56.124 14.683 6.516 1.00 42.71 65 ASP E O 1
ATOM 2878 N N . SER E 1 67 ? -57.088 15.925 4.935 1.00 40.47 66 SER E N 1
ATOM 2879 C CA . SER E 1 67 ? -56.746 17.173 5.590 1.00 39.81 66 SER E CA 1
ATOM 2880 C C . SER E 1 67 ? -57.460 17.351 6.927 1.00 40.04 66 SER E C 1
ATOM 2881 O O . SER E 1 67 ? -57.006 18.139 7.755 1.00 40.29 66 SER E O 1
ATOM 2884 N N . LYS E 1 68 ? -58.555 16.618 7.148 1.00 40.11 67 LYS E N 1
ATOM 2885 C CA . LYS E 1 68 ? -59.300 16.722 8.407 1.00 39.79 67 LYS E CA 1
ATOM 2886 C C . LYS E 1 68 ? -58.846 15.681 9.445 1.00 40.45 67 LYS E C 1
ATOM 2887 O O . LYS E 1 68 ? -59.472 15.550 10.492 1.00 40.50 67 LYS E O 1
ATOM 2893 N N . VAL E 1 69 ? -57.761 14.953 9.161 1.00 40.46 68 VAL E N 1
ATOM 2894 C CA . VAL E 1 69 ? -57.208 13.982 10.103 1.00 39.90 68 VAL E CA 1
ATOM 2895 C C . VAL E 1 69 ? -55.811 14.408 10.525 1.00 39.76 68 VAL E C 1
ATOM 2896 O O . VAL E 1 69 ? -54.979 14.730 9.689 1.00 39.67 68 VAL E O 1
ATOM 2900 N N . ILE E 1 70 ? -55.564 14.420 11.828 1.00 39.77 69 ILE E N 1
ATOM 2901 C CA . ILE E 1 70 ? -54.269 14.796 12.372 1.00 39.73 69 ILE E CA 1
ATOM 2902 C C . ILE E 1 70 ? -53.297 13.613 12.380 1.00 39.03 69 ILE E C 1
ATOM 2903 O O . ILE E 1 70 ? -52.147 13.760 11.958 1.00 39.19 69 ILE E O 1
ATOM 2908 N N . THR E 1 71 ? -53.736 12.456 12.878 1.00 37.87 70 THR E N 1
ATOM 2909 C CA . THR E 1 71 ? -52.880 11.251 12.886 1.00 37.57 70 THR E CA 1
ATOM 2910 C C . THR E 1 71 ? -53.676 9.988 12.575 1.00 37.91 70 THR E C 1
ATOM 2911 O O . THR E 1 71 ? -54.826 9.862 12.983 1.00 37.96 70 THR E O 1
ATOM 2915 N N . ILE E 1 72 ? -53.044 9.056 11.863 1.00 38.49 71 ILE E N 1
ATOM 2916 C CA . ILE E 1 72 ? -53.615 7.731 11.633 1.00 38.62 71 ILE E CA 1
ATOM 2917 C C . ILE E 1 72 ? -52.662 6.731 12.258 1.00 39.33 71 ILE E C 1
ATOM 2918 O O . ILE E 1 72 ? -51.476 6.727 11.971 1.00 39.83 71 ILE E O 1
ATOM 2923 N N . THR E 1 73 ? -53.191 5.875 13.115 1.00 40.43 72 THR E N 1
ATOM 2924 C CA . THR E 1 73 ? -52.356 5.110 14.016 1.00 40.49 72 THR E CA 1
ATOM 2925 C C . THR E 1 73 ? -53.010 3.762 14.255 1.00 40.59 72 THR E C 1
ATOM 2926 O O . THR E 1 73 ? -54.234 3.666 14.249 1.00 40.87 72 THR E O 1
ATOM 2930 N N . SER E 1 74 ? -52.193 2.724 14.425 1.00 41.03 73 SER E N 1
ATOM 2931 C CA . SER E 1 74 ? -52.700 1.363 14.617 1.00 41.48 73 SER E CA 1
ATOM 2932 C C . SER E 1 74 ? -52.953 1.065 16.106 1.00 41.22 73 SER E C 1
ATOM 2933 O O . SER E 1 74 ? -52.088 1.260 16.948 1.00 41.32 73 SER E O 1
ATOM 2936 N N . PRO E 1 75 ? -54.147 0.574 16.427 1.00 41.20 74 PRO E N 1
ATOM 2937 C CA . PRO E 1 75 ? -54.606 0.436 17.803 1.00 41.43 74 PRO E CA 1
ATOM 2938 C C . PRO E 1 75 ? -53.925 -0.669 18.619 1.00 41.37 74 PRO E C 1
ATOM 2939 O O . PRO E 1 75 ? -53.464 -1.652 18.055 1.00 41.95 74 PRO E O 1
ATOM 2943 N N . LYS E 1 76 ? -53.890 -0.503 19.941 1.00 41.49 75 LYS E N 1
ATOM 2944 C CA . LYS E 1 76 ? -53.441 -1.565 20.852 1.00 41.34 75 LYS E CA 1
ATOM 2945 C C . LYS E 1 76 ? -54.369 -2.776 20.739 1.00 41.49 75 LYS E C 1
ATOM 2946 O O . LYS E 1 76 ? -55.544 -2.639 20.385 1.00 41.53 75 LYS E O 1
ATOM 2949 N N . ASP E 1 77 ? -53.833 -3.957 21.035 1.00 41.79 76 ASP E N 1
ATOM 2950 C CA . ASP E 1 77 ? -54.563 -5.214 20.815 1.00 41.96 76 ASP E CA 1
ATOM 2951 C C . ASP E 1 77 ? -55.923 -5.262 21.514 1.00 42.31 76 ASP E C 1
ATOM 2952 O O . ASP E 1 77 ? -56.908 -5.694 20.916 1.00 42.36 76 ASP E O 1
ATOM 2957 N N . ASP E 1 78 ? -55.988 -4.812 22.764 1.00 42.89 77 ASP E N 1
ATOM 2958 C CA . ASP E 1 78 ? -57.255 -4.849 23.513 1.00 43.30 77 ASP E CA 1
ATOM 2959 C C . ASP E 1 78 ? -58.345 -3.954 22.887 1.00 42.81 77 ASP E C 1
ATOM 2960 O O . ASP E 1 78 ? -59.542 -4.237 23.027 1.00 42.87 77 ASP E O 1
ATOM 2965 N N . ILE E 1 79 ? -57.928 -2.888 22.198 1.00 41.69 78 ILE E N 1
ATOM 2966 C CA . ILE E 1 79 ? -58.863 -2.014 21.493 1.00 41.13 78 ILE E CA 1
ATOM 2967 C C . ILE E 1 79 ? -59.402 -2.693 20.234 1.00 40.96 78 ILE E C 1
ATOM 2968 O O . ILE E 1 79 ? -60.587 -2.576 19.920 1.00 40.32 78 ILE E O 1
ATOM 2973 N N . ILE E 1 80 ? -58.536 -3.403 19.517 1.00 41.06 79 ILE E N 1
ATOM 2974 C CA . ILE E 1 80 ? -58.963 -4.145 18.333 1.00 41.65 79 ILE E CA 1
ATOM 2975 C C . ILE E 1 80 ? -59.970 -5.226 18.719 1.00 41.41 79 ILE E C 1
ATOM 2976 O O . ILE E 1 80 ? -61.002 -5.380 18.070 1.00 41.36 79 ILE E O 1
ATOM 2981 N N . LYS E 1 81 ? -59.668 -5.967 19.779 1.00 41.05 80 LYS E N 1
ATOM 2982 C CA . LYS E 1 81 ? -60.544 -7.057 20.214 1.00 41.41 80 LYS E CA 1
ATOM 2983 C C . LYS E 1 81 ? -61.946 -6.527 20.503 1.00 41.40 80 LYS E C 1
ATOM 2984 O O . LYS E 1 81 ? -62.935 -7.078 20.023 1.00 41.37 80 LYS E O 1
ATOM 2986 N N . SER E 1 82 ? -62.022 -5.441 21.266 1.00 41.34 81 SER E N 1
ATOM 2987 C CA . SER E 1 82 ? -63.299 -4.805 21.572 1.00 41.48 81 SER E CA 1
ATOM 2988 C C . SER E 1 82 ? -63.995 -4.298 20.306 1.00 41.38 81 SER E C 1
ATOM 2989 O O . SER E 1 82 ? -65.205 -4.469 20.150 1.00 41.42 81 SER E O 1
ATOM 2992 N N . TYR E 1 83 ? -63.230 -3.682 19.406 1.00 41.23 82 TYR E N 1
ATOM 2993 C CA . TYR E 1 83 ? -63.780 -3.214 18.130 1.00 41.12 82 TYR E CA 1
ATOM 2994 C C . TYR E 1 83 ? -64.343 -4.383 17.317 1.00 40.91 82 TYR E C 1
ATOM 2995 O O . TYR E 1 83 ? -65.443 -4.294 16.756 1.00 40.41 82 TYR E O 1
ATOM 3004 N N . GLU E 1 84 ? -63.576 -5.471 17.250 1.00 41.23 83 GLU E N 1
ATOM 3005 C CA . GLU E 1 84 ? -64.003 -6.675 16.542 1.00 41.48 83 GLU E CA 1
ATOM 3006 C C . GLU E 1 84 ? -65.324 -7.178 17.123 1.00 41.63 83 GLU E C 1
ATOM 3007 O O . GLU E 1 84 ? -66.279 -7.435 16.385 1.00 42.51 83 GLU E O 1
ATOM 3011 N N . SER E 1 85 ? -65.375 -7.297 18.449 1.00 41.69 84 SER E N 1
ATOM 3012 C CA . SER E 1 85 ? -66.564 -7.798 19.140 1.00 42.04 84 SER E CA 1
ATOM 3013 C C . SER E 1 85 ? -67.778 -6.886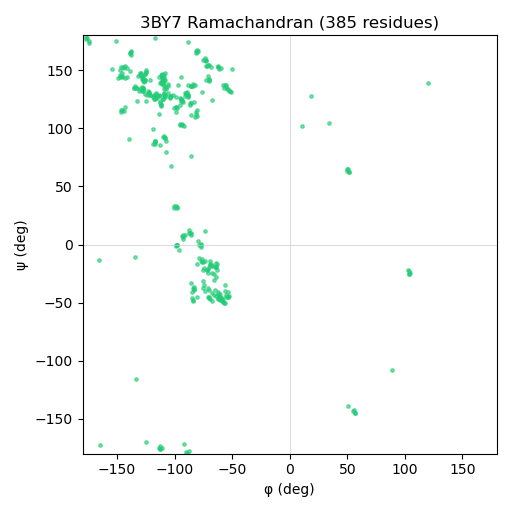 18.970 1.00 42.58 84 SER E C 1
ATOM 3014 O O . SER E 1 85 ? -68.906 -7.321 19.176 1.00 42.58 84 SER E O 1
ATOM 3015 N N . HIS E 1 86 ? -67.546 -5.629 18.593 1.00 43.79 85 HIS E N 1
ATOM 3016 C CA . HIS E 1 86 ? -68.603 -4.762 18.061 1.00 44.73 85 HIS E CA 1
ATOM 3017 C C . HIS E 1 86 ? -68.757 -5.035 16.563 1.00 44.80 85 HIS E C 1
ATOM 3018 O O . HIS E 1 86 ? -69.879 -5.074 16.031 1.00 44.53 85 HIS E O 1
#

CATH classification: 2.30.30.100

Secondary structure (DSSP, 8-state):
--EE--BTTS--EEEEEEEETTEEEEEEEEEEE---PPPEEEES-TTB--SEEEEEGGGBS---PBPHHHHHHHHHT-/--EE--BTTS--EEEEEEEETTEEEEEEEEEEE------EEEES-TTB--SEEEEEGGGBS---PBPHHHHHHHHHH--/--EE--BTTS--EEEEEEEETTEEEEEEEEEEE-------EEEES-TTB--SEEEEEGGGBS---PBPHHHHHHHHHH--/--EE--BTTS--EEEEEEEETTEEEEEEEEEEE----PPPPEEEES-TTB--SEEEEEGGGBS---PBPHHHHHHHHHTTS---/-EE--BTTS--EEEEEEEETTEEEEEEEEEEE----EEEES-TTB--SEEEEEGGGBS---PBPHHHHHHHHH-

Foldseek 3Di:
DAWKWAFLVGWIKIADWDQDDQKIKGFQIWTWDWPVIDTDTDGDCPPDPDGIDIDGCVRPPDIGHDDPVVVVVSVVVD/DQWKWAFLVGWIKIADWDQDDQKIKGFQIWTWDWVVGGTDTDGDCVPDPDRIDIDGCVGGDDIGHDDPVVVVVSVVVPD/DDWKWAFLVGWIKIADWDQDDQKIKGFLIWTWDWDCVIDTDTDGDCPPDPDRIDIDGCVRGPDIGHDDPVVVVVSVVVVD/DQWKWAFLVGWIKIADWDQDDQKIKGFQIWTWDWVVPDIDTDTDGDCPPDPDGIDIDGCVRGDDIGHDDPVVVVVSDVVPDDDD/DWKWAFLVGWIKIADWDQDDQKIKGFLIWTFDDVVTDTDGDCPPDPDRIDIDGCVGGDDIGHDDPVVVVVSVVD

Solvent-accessible surface area: 20934 Å² total

Radius of gyration: 23.27 Å; Cα contacts (8 Å, |Δi|>4): 784; chains: 5; bounding box: 68×62×52 Å

Sequence (395 aa):
KNIKIRLVTGEDIIGNISESQGLITIKKAFVIIPQPVQLVLSPWQPYTDDKEIVIDDSKVITITSPKDDIIKSYESHTKNIKIRLVTGEDIIGNISESQGLITIKKAFVIIPQPVQLVLSPWQPYTDDKEIVIDDSKVITITSPKDDIIKSYESHTSKNIKIRLVTGEDIIGNISESQGLITIKKAFVIIPQAPVQLVLSPWQPYTDDKEIVIDDSKVITITSPKDDIIKSYESHTSKNIKIRLVTGEDIIGNISESQGLITIKKAFVIIPQGKPVQLVLSPWQPYTDDKEIVIDDSKVITITSPKDDIIKSYESHTSEIINIKIRLVTGEDIIGNISESQGLITIKKAFVIIPVQLVLSPWQPYTDDKEIVIDDSKVITITSPKDDIIKSYESH